Protein AF-0000000069424483 (afdb_homodimer)

pLDDT: mean 85.85, std 19.82, range [22.88, 98.88]

Foldseek 3Di:
DPPPPPPPLPFPPVLCLLVCLLCLLLVLLVVLLVVCVVVVVDDPQQAASLSSQPDPDSLVSLLVSLLVSLVSQLVLLVLVLVLLCVVCVDDDPVLNVLSVLLSVLSNQLSVLSNQCSPQGCVHHPVSNVVSVCSNQVSLLVSLVSVLVSPDPPDDPVLSVLSVVLSVLLVVLVVLLVVLVVVCVVPVDVDDCVPPPVVSRSSNSVSNSVNSSSSSVSSSSCSVSCRPDDDPDDDDDPDPPPPVVVVVVVVD/DPPPPPPPLPFPPVLCLLVCLLCLLLVLLVVLLVVCVVVVVDDPQQAASLSSQPDPDSLVSSLVSLLVSLVSQLVLLVLVLVLLCVVCVDDDPVLNVLSVLLSVLSNQLSVLSNQCSPQGCVHHPVSNVVSVCSNQVSLLVSLVSVLVSPDPPDDPVLSVLSVVLSVLLVVLVVLLVVLVVVCVVPVPVDDCVPPPVVSRSSNSVSNSVNSSSSSVSSSSCSVSCRPDDDPDDDDDDDPPPPVVVVVVVVD

InterPro domains:
  IPR019402 CWH43-like, N-terminal domain [PF10277] (15-227)
  IPR050911 DRAM/TMEM150 Autophagy Modulator [PTHR21324] (16-246)

Radius of gyration: 26.3 Å; Cα contacts (8 Å, |Δi|>4): 676; chains: 2; bounding box: 69×83×64 Å

Solvent-accessible surface area (backbone atoms only — not comparable to full-atom values): 25326 Å² total; per-residue (Å²): 132,77,76,74,74,69,68,75,78,72,72,35,80,58,20,50,48,28,44,49,30,31,49,48,40,52,45,34,55,50,52,16,36,51,49,18,37,75,71,65,76,28,68,87,63,74,57,49,77,64,60,30,32,65,51,86,6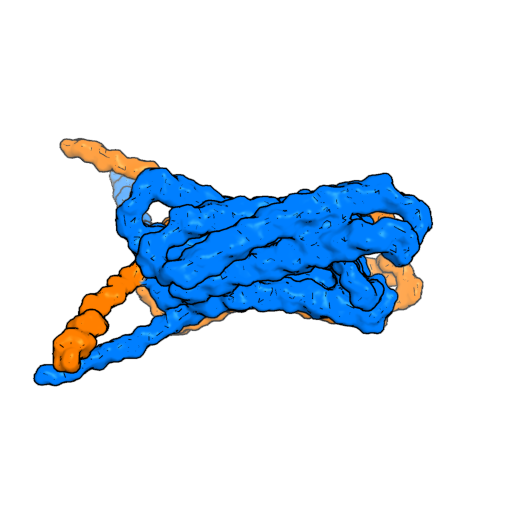2,25,24,33,52,32,20,45,40,27,40,54,24,16,50,40,40,29,49,47,26,47,50,50,40,38,44,53,56,32,68,35,82,74,60,49,71,66,52,46,52,48,42,53,50,31,31,52,30,27,40,46,13,18,50,11,37,29,32,39,29,30,25,38,51,87,77,29,46,66,61,12,53,51,12,45,42,29,30,51,56,36,34,48,51,25,47,51,48,46,59,72,64,53,55,85,83,51,56,68,65,59,53,49,50,50,51,52,40,43,52,50,34,51,53,26,47,54,52,20,55,54,28,45,53,50,42,68,72,61,59,54,102,58,54,74,81,71,47,63,36,67,46,49,47,51,18,22,50,24,45,55,49,29,55,50,38,53,31,50,52,48,29,57,45,29,69,65,28,51,56,38,44,78,39,67,57,52,40,53,54,66,75,76,71,71,63,69,64,56,60,62,66,72,103,133,77,76,74,74,71,69,74,79,72,72,35,80,59,20,51,47,29,46,50,30,31,49,48,40,52,44,35,56,50,55,16,36,50,49,19,36,75,70,65,75,27,67,85,63,75,56,49,76,64,60,30,31,67,49,86,59,25,23,32,51,31,20,45,42,27,39,54,24,17,51,41,39,28,49,48,27,48,52,49,40,37,45,53,55,33,68,36,82,74,60,48,72,66,52,46,52,48,42,52,49,33,30,53,29,28,40,46,13,18,49,10,36,31,33,40,30,30,24,38,52,89,78,30,45,68,61,12,53,51,11,44,44,28,29,50,56,36,33,49,50,25,48,51,48,47,58,72,64,53,55,85,84,52,57,67,66,58,53,49,51,50,48,52,42,41,51,50,33,52,53,25,46,53,51,20,54,55,30,45,55,49,42,68,72,61,61,52,102,58,53,74,81,71,47,63,35,68,46,50,48,50,18,22,52,25,47,54,49,29,55,49,40,54,30,51,52,47,28,56,45,29,70,65,27,51,56,41,42,78,39,67,54,53,39,53,55,68,75,76,70,71,64,68,62,58,61,62,67,74,103

Secondary structure (DSSP, 8-state):
------------GGGGHHHHHHHHHHHHHHHHHHHHHHTTSS-SS---GGGTTSSTTHHHHHHHHHHHHHHHHHHHHHHHHHHHHHH-TT--HHHHHHHHHHHHHHHHHHHHHHHHHHS-TTT-HHHHHHHHHIIIIIHHHHHHHHHHHS-TTS-HHHHHHHHHHHHHHHHHHHHHHHHHHHHHHH--SS-TTTSSHHHHHHHHHHHHHHHHHHHHHHHTHHHHGGGEEEE--EEEE----THHHHHHH--/------------GGGGHHHHHHHHHHHHHHHHHHHHHHTTSS-SS---GGGTTSSTTHHHHHHHHHHHHHHHHHHHHHHHHHHHHHH-TT--HHHHHHHHHHHHHHHHHHHHHHHHHHS-TTT-HHHHHHHHHIIIIIHHHHHHHHHHHS-TTS-HHHHHHHHHHHHHHHHHHHHHHHHHHHHHHH--SS-TTTSSHHHHHHHHHHHHHHHHHHHHHHHTHHHHGGGEEEE--EEEE----THHHHHHH--

Structure (mmCIF, N/CA/C/O backbone):
data_AF-0000000069424483-model_v1
#
loop_
_entity.id
_entity.type
_entity.pdbx_description
1 polymer 'DNA damage-regulated autophagy modulator protein 2-like isoform X2'
#
loop_
_atom_site.group_PDB
_atom_site.id
_atom_site.type_symbol
_atom_site.label_atom_id
_atom_site.label_alt_id
_atom_site.label_comp_id
_atom_site.label_asym_id
_atom_site.label_entity_id
_atom_site.label_seq_id
_atom_site.pdbx_PDB_ins_code
_atom_site.Cartn_x
_atom_site.Cartn_y
_atom_site.Cartn_z
_atom_site.occupancy
_atom_site.B_iso_or_equiv
_atom_site.auth_seq_id
_atom_site.auth_comp_id
_atom_site.auth_asym_id
_atom_site.auth_atom_id
_atom_site.pdbx_PDB_model_num
ATOM 1 N N . MET A 1 1 ? 10.281 31.891 42.688 1 23.72 1 MET A N 1
ATOM 2 C CA . MET A 1 1 ? 10.781 31.625 41.344 1 23.72 1 MET A CA 1
ATOM 3 C C . MET A 1 1 ? 10.461 30.188 40.938 1 23.72 1 MET A C 1
ATOM 5 O O . MET A 1 1 ? 10.992 29.234 41.5 1 23.72 1 MET A O 1
ATOM 9 N N . LEU A 1 2 ? 9.25 29.844 40.719 1 27.61 2 LEU A N 1
ATOM 10 C CA . LEU A 1 2 ? 8.719 28.5 40.531 1 27.61 2 LEU A CA 1
ATOM 11 C C . LEU A 1 2 ? 9.352 27.844 39.312 1 27.61 2 LEU A C 1
ATOM 13 O O . LEU A 1 2 ? 9.531 28.5 38.281 1 27.61 2 LEU A O 1
ATOM 17 N N . PRO A 1 3 ? 10.172 26.797 39.531 1 30.58 3 PRO A N 1
ATOM 18 C CA . PRO A 1 3 ? 10.883 26.141 38.438 1 30.58 3 PRO A CA 1
ATOM 19 C C . PRO A 1 3 ? 9.984 25.844 37.25 1 30.58 3 PRO A C 1
ATOM 21 O O . PRO A 1 3 ? 8.797 25.562 37.406 1 30.58 3 PRO A O 1
ATOM 24 N N . CYS A 1 4 ? 10.008 26.609 36.219 1 30.33 4 CYS A N 1
ATOM 25 C CA . CYS A 1 4 ? 9.352 26.281 34.938 1 30.33 4 CYS A CA 1
ATOM 26 C C . CYS A 1 4 ? 9.453 24.797 34.656 1 30.33 4 CYS A C 1
ATOM 28 O O . CYS A 1 4 ? 10.562 24.25 34.562 1 30.33 4 CYS A O 1
ATOM 30 N N . ARG A 1 5 ? 8.617 24.031 35.25 1 32.81 5 ARG A N 1
ATOM 31 C CA . ARG A 1 5 ? 8.578 22.625 34.906 1 32.81 5 ARG A CA 1
ATOM 32 C C . ARG A 1 5 ? 8.758 22.438 33.406 1 32.81 5 ARG A C 1
ATOM 34 O O . ARG A 1 5 ? 7.992 23 32.594 1 32.81 5 ARG A O 1
ATOM 41 N N . LYS A 1 6 ? 10 22.406 32.969 1 38.09 6 LYS A N 1
ATOM 42 C CA . LYS A 1 6 ? 10.336 21.984 31.594 1 38.09 6 LYS A CA 1
ATOM 43 C C . LYS A 1 6 ? 9.406 20.875 31.125 1 38.09 6 LYS A C 1
ATOM 45 O O . LYS A 1 6 ? 9.242 19.859 31.797 1 38.09 6 LYS A O 1
ATOM 50 N N . ALA A 1 7 ? 8.375 21.125 30.656 1 38.59 7 ALA A N 1
ATOM 51 C CA . ALA A 1 7 ? 7.527 20.094 30.062 1 38.59 7 ALA A CA 1
ATOM 52 C C . ALA A 1 7 ? 8.367 19.062 29.328 1 38.59 7 ALA A C 1
ATOM 54 O O . ALA A 1 7 ? 9.289 19.406 28.594 1 38.59 7 ALA A O 1
ATOM 55 N N . PRO A 1 8 ? 8.531 17.859 29.891 1 40.75 8 PRO A N 1
ATOM 56 C CA . PRO A 1 8 ? 9.352 16.812 29.281 1 40.75 8 PRO A CA 1
ATOM 57 C C . PRO A 1 8 ? 9.281 16.828 27.75 1 40.75 8 PRO A C 1
ATOM 59 O O . PRO A 1 8 ? 8.219 17.062 27.188 1 40.75 8 PRO A O 1
ATOM 62 N N . ARG A 1 9 ? 10.328 17.297 27.062 1 45.19 9 ARG A N 1
ATOM 63 C CA . ARG A 1 9 ? 10.516 17.203 25.625 1 45.19 9 ARG A CA 1
ATOM 64 C C . ARG A 1 9 ? 9.883 15.93 25.062 1 45.19 9 ARG A C 1
ATOM 66 O O . ARG A 1 9 ? 10.352 14.828 25.344 1 45.19 9 ARG A O 1
ATOM 73 N N . LYS A 1 10 ? 8.703 15.836 25.078 1 51.5 10 LYS A N 1
ATOM 74 C CA . LYS A 1 10 ? 8.047 14.656 24.516 1 51.5 10 LYS A CA 1
ATOM 75 C C . LYS A 1 10 ? 8.625 14.289 23.156 1 51.5 10 LYS A C 1
ATOM 77 O O . LYS A 1 10 ? 8.531 15.062 22.203 1 51.5 10 LYS A O 1
ATOM 82 N N . LYS A 1 11 ? 9.805 13.555 23.172 1 55.69 11 LYS A N 1
ATOM 83 C CA . LYS A 1 11 ? 10.391 12.922 21.984 1 55.69 11 LYS A CA 1
ATOM 84 C C . LYS A 1 11 ? 9.312 12.383 21.047 1 55.69 11 LYS A C 1
ATOM 86 O O . LYS A 1 11 ? 8.406 11.664 21.484 1 55.69 11 LYS A O 1
ATOM 91 N N . SER A 1 12 ? 9.219 13.031 19.906 1 66.06 12 SER A N 1
ATOM 92 C CA . SER A 1 12 ? 8.164 12.719 18.938 1 66.06 12 SER A CA 1
ATOM 93 C C . SER A 1 12 ? 8.273 11.281 18.453 1 66.06 12 SER A C 1
ATOM 95 O O . SER A 1 12 ? 9.375 10.789 18.188 1 66.06 12 SER A O 1
ATOM 97 N N . MET A 1 13 ? 7.375 10.344 18.719 1 78.06 13 MET A N 1
ATOM 98 C CA . MET A 1 13 ? 7.277 8.992 18.188 1 78.06 13 MET A CA 1
ATOM 99 C C . MET A 1 13 ? 7.59 8.969 16.688 1 78.06 13 MET A C 1
ATOM 101 O O . MET A 1 13 ? 7.918 7.922 16.141 1 78.06 13 MET A O 1
ATOM 105 N N . LEU A 1 14 ? 7.691 10.094 16.094 1 85.56 14 LEU A N 1
ATOM 106 C CA . LEU A 1 14 ? 7.926 10.188 14.648 1 85.56 14 LEU A CA 1
ATOM 107 C C . LEU A 1 14 ? 9.398 9.969 14.328 1 85.56 14 LEU A C 1
ATOM 109 O O . LEU A 1 14 ? 9.75 9.633 13.188 1 85.56 14 LEU A O 1
ATOM 113 N N . ARG A 1 15 ? 10.227 10.117 15.305 1 89.25 15 ARG A N 1
ATOM 114 C CA . ARG A 1 15 ? 11.672 10.016 15.078 1 89.25 15 ARG A CA 1
ATOM 115 C C . ARG A 1 15 ? 12.07 8.586 14.719 1 89.25 15 ARG A C 1
ATOM 117 O O . ARG A 1 15 ? 13.078 8.375 14.055 1 89.25 15 ARG A O 1
ATOM 124 N N . ILE A 1 16 ? 11.258 7.637 15.062 1 94.62 16 ILE A N 1
ATOM 125 C CA . ILE A 1 16 ? 11.617 6.238 14.852 1 94.62 16 ILE A CA 1
ATOM 126 C C . ILE A 1 16 ? 11.188 5.797 13.453 1 94.62 16 ILE A C 1
ATOM 128 O O . ILE A 1 16 ? 11.609 4.746 12.969 1 94.62 16 ILE A O 1
ATOM 132 N N . LEU A 1 17 ? 10.406 6.594 12.75 1 95.38 17 LEU A N 1
ATOM 133 C CA . LEU A 1 17 ? 9.812 6.227 11.469 1 95.38 17 LEU A CA 1
ATOM 134 C C . LEU A 1 17 ? 10.891 5.848 10.461 1 95.38 17 LEU A C 1
ATOM 136 O O . LEU A 1 17 ? 10.789 4.809 9.805 1 95.38 17 LEU A O 1
ATOM 140 N N . PRO A 1 18 ? 11.977 6.598 10.352 1 97.31 18 PRO A N 1
ATOM 141 C CA . PRO A 1 18 ? 13 6.238 9.367 1 97.31 18 PRO A CA 1
ATOM 142 C C . PRO A 1 18 ? 13.656 4.895 9.664 1 97.31 18 PRO A C 1
ATOM 144 O O . PRO A 1 18 ? 13.891 4.098 8.75 1 97.31 18 PRO A O 1
ATOM 147 N N . ILE A 1 19 ? 13.906 4.648 10.922 1 97.81 19 ILE A N 1
ATOM 148 C CA . ILE A 1 19 ? 14.539 3.396 11.32 1 97.81 19 ILE A CA 1
ATOM 149 C C . ILE A 1 19 ? 13.57 2.236 11.102 1 97.81 19 ILE A C 1
ATOM 151 O O . ILE A 1 19 ? 13.961 1.174 10.617 1 97.81 19 ILE A O 1
ATOM 155 N N . LEU A 1 20 ? 12.352 2.473 11.453 1 97.94 20 LEU A N 1
ATOM 156 C CA . LEU A 1 20 ? 11.328 1.457 11.234 1 97.94 20 LEU A CA 1
ATOM 157 C C . LEU A 1 20 ? 11.18 1.149 9.75 1 97.94 20 LEU A C 1
ATOM 159 O O . LEU A 1 20 ? 11.031 -0.013 9.367 1 97.94 20 LEU A O 1
ATOM 163 N N . THR A 1 21 ? 11.172 2.18 8.961 1 98.44 21 THR A N 1
ATOM 164 C CA . THR A 1 21 ? 11.055 2.025 7.516 1 98.44 21 THR A CA 1
ATOM 165 C C . THR A 1 21 ? 12.195 1.174 6.965 1 98.44 21 THR A C 1
ATOM 167 O O . THR A 1 21 ? 11.961 0.192 6.258 1 98.44 21 THR A O 1
ATOM 170 N N . ALA A 1 22 ? 13.422 1.524 7.344 1 98.62 22 ALA A N 1
ATOM 171 C CA . ALA A 1 22 ? 14.594 0.803 6.859 1 98.62 22 ALA A CA 1
ATOM 172 C C . ALA A 1 22 ? 14.586 -0.644 7.344 1 98.62 22 ALA A C 1
ATOM 174 O O . ALA A 1 22 ? 14.836 -1.567 6.566 1 98.62 22 ALA A O 1
ATOM 175 N N . ALA A 1 23 ? 14.258 -0.835 8.578 1 98.44 23 ALA A N 1
ATOM 176 C CA . ALA A 1 23 ? 14.25 -2.172 9.172 1 98.44 23 ALA A CA 1
ATOM 177 C C . ALA A 1 23 ? 13.164 -3.043 8.539 1 98.44 23 ALA A C 1
ATOM 179 O O . ALA A 1 23 ? 13.398 -4.219 8.25 1 98.44 23 ALA A O 1
ATOM 180 N N . GLU A 1 24 ? 12.023 -2.473 8.367 1 98.62 24 GLU A N 1
ATOM 181 C CA . GLU A 1 24 ? 10.906 -3.227 7.801 1 98.62 24 GLU A CA 1
ATOM 182 C C . GLU A 1 24 ? 11.219 -3.693 6.383 1 98.62 24 GLU A C 1
ATOM 184 O O . GLU A 1 24 ? 11.016 -4.859 6.047 1 98.62 24 GLU A O 1
ATOM 189 N N . ILE A 1 25 ? 11.742 -2.855 5.566 1 98.62 25 ILE A N 1
ATOM 190 C CA . ILE A 1 25 ? 12.023 -3.197 4.176 1 98.62 25 ILE A CA 1
ATOM 191 C C . ILE A 1 25 ? 13.156 -4.215 4.117 1 98.62 25 ILE A C 1
ATOM 193 O O . ILE A 1 25 ? 13.062 -5.223 3.408 1 98.62 25 ILE A O 1
ATOM 197 N N . PHE A 1 26 ? 14.156 -4.008 4.867 1 98.38 26 PHE A N 1
ATOM 198 C CA . PHE A 1 26 ? 15.273 -4.941 4.844 1 98.38 26 PHE A CA 1
ATOM 199 C C . PHE A 1 26 ? 14.867 -6.293 5.414 1 98.38 26 PHE A C 1
ATOM 201 O O . PHE A 1 26 ? 15.266 -7.34 4.902 1 98.38 26 PHE A O 1
ATOM 208 N N . ALA A 1 27 ? 14.109 -6.234 6.461 1 98.12 27 ALA A N 1
ATOM 209 C CA . ALA A 1 27 ? 13.586 -7.477 7.027 1 98.12 27 ALA A CA 1
ATOM 210 C C . ALA A 1 27 ? 12.742 -8.234 6.004 1 98.12 27 ALA A C 1
ATOM 212 O O . ALA A 1 27 ? 12.766 -9.469 5.965 1 98.12 27 ALA A O 1
ATOM 213 N N . SER A 1 28 ? 11.992 -7.52 5.234 1 97.81 28 SER A N 1
ATOM 214 C CA . SER A 1 28 ? 11.195 -8.156 4.191 1 97.81 28 SER A CA 1
ATOM 215 C C . SER A 1 28 ? 12.062 -8.984 3.252 1 97.81 28 SER A C 1
ATOM 217 O O . SER A 1 28 ? 11.727 -10.117 2.924 1 97.81 28 SER A O 1
ATOM 219 N N . PHE A 1 29 ? 13.227 -8.461 2.842 1 97.81 29 PHE A N 1
ATOM 220 C CA . PHE A 1 29 ? 14.148 -9.18 1.971 1 97.81 29 PHE A CA 1
ATOM 221 C C . PHE A 1 29 ? 14.703 -10.414 2.67 1 97.81 29 PHE A C 1
ATOM 223 O O . PHE A 1 29 ? 14.719 -11.5 2.098 1 97.81 29 PHE A O 1
ATOM 230 N N . LEU A 1 30 ? 15.031 -10.234 3.879 1 97.25 30 LEU A N 1
ATOM 231 C CA . LEU A 1 30 ? 15.695 -11.305 4.613 1 97.25 30 LEU A CA 1
ATOM 232 C C . LEU A 1 30 ? 14.711 -12.43 4.941 1 97.25 30 LEU A C 1
ATOM 234 O O . LEU A 1 30 ? 15.023 -13.609 4.762 1 97.25 30 LEU A O 1
ATOM 238 N N . ILE A 1 31 ? 13.547 -12.07 5.398 1 97.5 31 ILE A N 1
ATOM 239 C CA . ILE A 1 31 ? 12.555 -13.062 5.809 1 97.5 31 ILE A CA 1
ATOM 240 C C . ILE A 1 31 ? 12.125 -13.898 4.602 1 97.5 31 ILE A C 1
ATOM 242 O O . ILE A 1 31 ? 12.055 -15.125 4.684 1 97.5 31 ILE A O 1
ATOM 246 N N . THR A 1 32 ? 11.883 -13.266 3.5 1 97 32 THR A N 1
ATOM 247 C CA . THR A 1 32 ? 11.445 -14.008 2.322 1 97 32 THR A CA 1
ATOM 248 C C . THR A 1 32 ? 12.578 -14.859 1.76 1 97 32 THR A C 1
ATOM 250 O O . THR A 1 32 ? 12.344 -15.969 1.271 1 97 32 THR A O 1
ATOM 253 N N . TYR A 1 33 ? 13.828 -14.391 1.848 1 97 33 TYR A N 1
ATOM 254 C CA . TYR A 1 33 ? 14.992 -15.188 1.475 1 97 33 TYR A CA 1
ATOM 255 C C . TYR A 1 33 ? 15.102 -16.438 2.338 1 97 33 TYR A C 1
ATOM 257 O O . TYR A 1 33 ? 15.266 -17.547 1.822 1 97 33 TYR A O 1
ATOM 265 N N . ILE A 1 34 ? 14.914 -16.234 3.633 1 97.5 34 ILE A N 1
ATOM 266 C CA . ILE A 1 34 ? 15.039 -17.328 4.586 1 97.5 34 ILE A CA 1
ATOM 267 C C . ILE A 1 34 ? 13.93 -18.359 4.336 1 97.5 34 ILE A C 1
ATOM 269 O O . ILE A 1 34 ? 14.195 -19.562 4.289 1 97.5 34 ILE A O 1
ATOM 273 N N . ILE A 1 35 ? 12.727 -17.938 4.117 1 96.81 35 ILE A N 1
ATOM 274 C CA . ILE A 1 35 ? 11.625 -18.844 3.816 1 96.81 35 ILE A CA 1
ATOM 275 C C . ILE A 1 35 ? 11.93 -19.609 2.531 1 96.81 35 ILE A C 1
ATOM 277 O O . ILE A 1 35 ? 11.75 -20.828 2.475 1 96.81 35 ILE A O 1
ATOM 281 N N . GLY A 1 36 ? 12.406 -18.906 1.499 1 96.38 36 GLY A N 1
ATOM 282 C CA . GLY A 1 36 ? 12.727 -19.547 0.229 1 96.38 36 GLY A CA 1
ATOM 283 C C . GLY A 1 36 ? 13.812 -20.594 0.346 1 96.38 36 GLY A C 1
ATOM 284 O O . GLY A 1 36 ? 13.727 -21.656 -0.288 1 96.38 36 GLY A O 1
ATOM 285 N N . VAL A 1 37 ? 14.797 -20.344 1.151 1 96.5 37 VAL A N 1
ATOM 286 C CA . VAL A 1 37 ? 15.898 -21.281 1.342 1 96.5 37 VAL A CA 1
ATOM 287 C C . VAL A 1 37 ? 15.406 -22.516 2.105 1 96.5 37 VAL A C 1
ATOM 289 O O . VAL A 1 37 ? 15.719 -23.641 1.737 1 96.5 37 VAL A O 1
ATOM 292 N N . ILE A 1 38 ? 14.586 -22.266 3.17 1 96.94 38 ILE A N 1
ATOM 293 C CA . ILE A 1 38 ? 14.055 -23.359 3.977 1 96.94 38 ILE A CA 1
ATOM 294 C C . ILE A 1 38 ? 13.172 -24.266 3.111 1 96.94 38 ILE A C 1
ATOM 296 O O . ILE A 1 38 ? 13.227 -25.484 3.234 1 96.94 38 ILE A O 1
ATOM 300 N N . LYS A 1 39 ? 12.484 -23.75 2.137 1 96.44 39 LYS A N 1
ATOM 301 C CA . LYS A 1 39 ? 11.586 -24.5 1.265 1 96.44 39 LYS A CA 1
ATOM 302 C C . LYS A 1 39 ? 12.336 -25.078 0.063 1 96.44 39 LYS A C 1
ATOM 304 O O . LYS A 1 39 ? 11.742 -25.766 -0.771 1 96.44 39 LYS A O 1
ATOM 309 N N . LYS A 1 40 ? 13.641 -24.672 -0.077 1 95.81 40 LYS A N 1
ATOM 310 C CA . LYS A 1 40 ? 14.523 -25.125 -1.147 1 95.81 40 LYS A CA 1
ATOM 311 C C . LYS A 1 40 ? 14.078 -24.578 -2.5 1 95.81 40 LYS A C 1
ATOM 313 O O . LYS A 1 40 ? 14.266 -25.219 -3.531 1 95.81 40 LYS A O 1
ATOM 318 N N . ASP A 1 41 ? 13.312 -23.484 -2.418 1 94.44 41 ASP A N 1
ATOM 319 C CA . ASP A 1 41 ? 12.922 -22.781 -3.635 1 94.44 41 ASP A CA 1
ATOM 320 C C . ASP A 1 41 ? 14.055 -21.906 -4.152 1 94.44 41 ASP A C 1
ATOM 322 O O . ASP A 1 41 ? 14.102 -21.578 -5.34 1 94.44 41 ASP A O 1
ATOM 326 N N . VAL A 1 42 ? 14.906 -21.453 -3.244 1 92.75 42 VAL A N 1
ATOM 327 C CA . VAL A 1 42 ? 15.945 -20.469 -3.523 1 92.75 42 VAL A CA 1
ATOM 328 C C . VAL A 1 42 ? 17.297 -21 -3.047 1 92.75 42 VAL A C 1
ATOM 330 O O . VAL A 1 42 ? 17.391 -21.609 -1.976 1 92.75 42 VAL A O 1
ATOM 333 N N . ASP A 1 43 ? 18.281 -20.75 -3.811 1 88.75 43 ASP A N 1
ATOM 334 C CA . ASP A 1 43 ? 19.625 -21.172 -3.445 1 88.75 43 ASP A CA 1
ATOM 335 C C . ASP A 1 43 ? 20.156 -20.375 -2.252 1 88.75 43 ASP A C 1
ATOM 337 O O . ASP A 1 43 ? 19.844 -19.203 -2.105 1 88.75 43 ASP A O 1
ATOM 341 N N . VAL A 1 44 ? 20.953 -21.109 -1.492 1 90.38 44 VAL A N 1
ATOM 342 C CA . VAL A 1 44 ? 21.531 -20.469 -0.317 1 90.38 44 VAL A CA 1
ATOM 343 C C . VAL A 1 44 ? 22.562 -19.422 -0.75 1 90.38 44 VAL A C 1
ATOM 345 O O . VAL A 1 44 ? 22.797 -18.438 -0.047 1 90.38 44 VAL A O 1
ATOM 348 N N . PHE A 1 45 ? 23.047 -19.734 -1.993 1 86 45 PHE A N 1
ATOM 349 C CA . PHE A 1 45 ? 24.016 -18.781 -2.52 1 86 45 PHE A CA 1
ATOM 350 C C . PHE A 1 45 ? 23.312 -17.484 -2.939 1 86 45 PHE A C 1
ATOM 352 O O . PHE A 1 45 ? 22.203 -17.516 -3.461 1 86 45 PHE A O 1
ATOM 359 N N . LEU A 1 46 ? 23.672 -16.359 -2.586 1 88.06 46 LEU A N 1
ATOM 360 C CA . LEU A 1 46 ? 23.094 -15.023 -2.664 1 88.06 46 LEU A CA 1
ATOM 361 C C . LEU A 1 46 ? 22.406 -14.812 -4.008 1 88.06 46 LEU A C 1
ATOM 363 O O . LEU A 1 46 ? 23.047 -14.398 -4.977 1 88.06 46 LEU A O 1
ATOM 367 N N . PRO A 1 47 ? 21.156 -15.039 -4.039 1 92.81 47 PRO A N 1
ATOM 368 C CA . PRO A 1 47 ? 20.375 -14.766 -5.25 1 92.81 47 PRO A CA 1
ATOM 369 C C . PRO A 1 47 ? 20.031 -13.281 -5.402 1 92.81 47 PRO A C 1
ATOM 371 O O . PRO A 1 47 ? 20.297 -12.484 -4.5 1 92.81 47 PRO A O 1
ATOM 374 N N . TYR A 1 48 ? 19.562 -12.969 -6.645 1 94.12 48 TYR A N 1
ATOM 375 C CA . TYR A 1 48 ? 18.938 -11.656 -6.77 1 94.12 48 TYR A CA 1
ATOM 376 C C . TYR A 1 48 ? 17.781 -11.508 -5.777 1 94.12 48 TYR A C 1
ATOM 378 O O . TYR A 1 48 ? 17.047 -12.461 -5.527 1 94.12 48 TYR A O 1
ATOM 386 N N . ILE A 1 49 ? 17.578 -10.32 -5.25 1 94.94 49 ILE A N 1
ATOM 387 C CA . ILE A 1 49 ? 16.484 -10.031 -4.332 1 94.94 49 ILE A CA 1
ATOM 388 C C . ILE A 1 49 ? 15.156 -10.422 -4.98 1 94.94 49 ILE A C 1
ATOM 390 O O . ILE A 1 49 ? 14.297 -11.016 -4.332 1 94.94 49 ILE A O 1
ATOM 394 N N . SER A 1 50 ? 14.992 -10.156 -6.266 1 90.94 50 SER A N 1
ATOM 395 C CA . SER A 1 50 ? 13.758 -10.383 -7.004 1 90.94 50 SER A CA 1
ATOM 396 C C . SER A 1 50 ? 13.422 -11.867 -7.074 1 90.94 50 SER A C 1
ATOM 398 O O . SER A 1 50 ? 12.273 -12.242 -7.309 1 90.94 50 SER A O 1
ATOM 400 N N . TYR A 1 51 ? 14.391 -12.766 -6.91 1 92.44 51 TYR A N 1
ATOM 401 C CA . TYR A 1 51 ? 14.148 -14.195 -7.082 1 92.44 51 TYR A CA 1
ATOM 402 C C . TYR A 1 51 ? 14.047 -14.891 -5.73 1 92.44 51 TYR A C 1
ATOM 404 O O . TYR A 1 51 ? 13.82 -16.109 -5.668 1 92.44 51 TYR A O 1
ATOM 412 N N . THR A 1 52 ? 14.18 -14.102 -4.668 1 93.81 52 THR A N 1
ATOM 413 C CA . THR A 1 52 ? 14.008 -14.688 -3.346 1 93.81 52 THR A CA 1
ATOM 414 C C . THR A 1 52 ? 12.531 -14.938 -3.051 1 93.81 52 THR A C 1
ATOM 416 O O . THR A 1 52 ? 12.195 -15.695 -2.145 1 93.81 52 THR A O 1
ATOM 419 N N . SER A 1 53 ? 11.656 -14.305 -3.893 1 91.94 53 SER A N 1
ATOM 420 C CA . SER A 1 53 ? 10.25 -14.289 -3.516 1 91.94 53 SER A CA 1
ATOM 421 C C . SER A 1 53 ? 9.352 -14.625 -4.703 1 91.94 53 SER A C 1
ATOM 423 O O . SER A 1 53 ? 8.25 -14.086 -4.828 1 91.94 53 SER A O 1
ATOM 425 N N . VAL A 1 54 ? 9.75 -15.469 -5.555 1 92.06 54 VAL A N 1
ATOM 426 C CA . VAL A 1 54 ? 8.969 -15.719 -6.758 1 92.06 54 VAL A CA 1
ATOM 427 C C . VAL A 1 54 ? 8.023 -16.906 -6.523 1 92.06 54 VAL A C 1
ATOM 429 O O . VAL A 1 54 ? 7.082 -17.109 -7.293 1 92.06 54 VAL A O 1
ATOM 432 N N . ASP A 1 55 ? 8.258 -17.688 -5.504 1 93.69 55 ASP A N 1
ATOM 433 C CA . ASP A 1 55 ? 7.414 -18.844 -5.184 1 93.69 55 ASP A CA 1
ATOM 434 C C . ASP A 1 55 ? 6.609 -18.594 -3.91 1 93.69 55 ASP A C 1
ATOM 436 O O . ASP A 1 55 ? 6.969 -17.75 -3.096 1 93.69 55 ASP A O 1
ATOM 440 N N . GLU A 1 56 ? 5.508 -19.375 -3.818 1 93.25 56 GLU A N 1
ATOM 441 C CA . GLU A 1 56 ? 4.703 -19.312 -2.604 1 93.25 56 GLU A CA 1
ATOM 442 C C . GLU A 1 56 ? 5.281 -20.203 -1.506 1 93.25 56 GLU A C 1
ATOM 444 O O . GLU A 1 56 ? 5.859 -21.25 -1.791 1 93.25 56 GLU A O 1
ATOM 449 N N . PRO A 1 57 ? 5.184 -19.719 -0.208 1 94.19 57 PRO A N 1
ATOM 450 C CA . PRO A 1 57 ? 4.402 -18.609 0.344 1 94.19 57 PRO A CA 1
ATOM 451 C C . PRO A 1 57 ? 5.207 -17.312 0.448 1 94.19 57 PRO A C 1
ATOM 453 O O . PRO A 1 57 ? 4.641 -16.25 0.74 1 94.19 57 PRO A O 1
ATOM 456 N N . GLN A 1 58 ? 6.531 -17.359 0.279 1 95.69 58 GLN A N 1
ATOM 457 C CA . GLN A 1 58 ? 7.363 -16.172 0.45 1 95.69 58 GLN A CA 1
ATOM 458 C C . GLN A 1 58 ? 6.98 -15.078 -0.546 1 95.69 58 GLN A C 1
ATOM 460 O O . GLN A 1 58 ? 7.164 -13.891 -0.274 1 95.69 58 GLN A O 1
ATOM 465 N N . LYS A 1 59 ? 6.383 -15.477 -1.605 1 96 59 LYS A N 1
ATOM 466 C CA . LYS A 1 59 ? 5.91 -14.508 -2.588 1 96 59 LYS A CA 1
ATOM 467 C C . LYS A 1 59 ? 4.852 -13.586 -1.984 1 96 59 LYS A C 1
ATOM 469 O O . LYS A 1 59 ? 4.965 -12.359 -2.076 1 96 59 LYS A O 1
ATOM 474 N N . SER A 1 60 ? 3.842 -14.141 -1.383 1 96.5 60 SER A N 1
ATOM 475 C CA . SER A 1 60 ? 2.77 -13.383 -0.755 1 96.5 60 SER A CA 1
ATOM 476 C C . SER A 1 60 ? 3.295 -12.539 0.403 1 96.5 60 SER A C 1
ATOM 478 O O . SER A 1 60 ? 2.885 -11.391 0.58 1 96.5 60 SER A O 1
ATOM 480 N N . VAL A 1 61 ? 4.152 -13.117 1.141 1 96.94 61 VAL A N 1
ATOM 481 C CA . VAL A 1 61 ? 4.746 -12.414 2.275 1 96.94 61 VAL A CA 1
ATOM 482 C C . VAL A 1 61 ? 5.547 -11.211 1.78 1 96.94 61 VAL A C 1
ATOM 484 O O . VAL A 1 61 ? 5.441 -10.117 2.34 1 96.94 61 VAL A O 1
ATOM 487 N N . PHE A 1 62 ? 6.328 -11.453 0.777 1 97.81 62 PHE A N 1
ATOM 488 C CA . PHE A 1 62 ? 7.109 -10.391 0.161 1 97.81 62 PHE A CA 1
ATOM 489 C C . PHE A 1 62 ? 6.207 -9.258 -0.312 1 97.81 62 PHE A C 1
ATOM 491 O O . PHE A 1 62 ? 6.469 -8.086 -0.027 1 97.81 62 PHE A O 1
ATOM 498 N N . SER A 1 63 ? 5.137 -9.594 -0.997 1 98.06 63 SER A N 1
ATOM 499 C CA . SER A 1 63 ? 4.207 -8.609 -1.532 1 98.06 63 SER A CA 1
ATOM 500 C C . SER A 1 63 ? 3.59 -7.77 -0.418 1 98.06 63 SER A C 1
ATOM 502 O O . SER A 1 63 ? 3.639 -6.539 -0.461 1 98.06 63 SER A O 1
ATOM 504 N N . GLN A 1 64 ? 3.082 -8.406 0.576 1 98.38 64 GLN A N 1
ATOM 505 C CA . GLN A 1 64 ? 2.449 -7.703 1.685 1 98.38 64 GLN A CA 1
ATOM 506 C C . GLN A 1 64 ? 3.449 -6.797 2.4 1 98.38 64 GLN A C 1
ATOM 508 O O . GLN A 1 64 ? 3.164 -5.625 2.652 1 98.38 64 GLN A O 1
ATOM 513 N N . SER A 1 65 ? 4.57 -7.363 2.693 1 98.25 65 SER A N 1
ATOM 514 C CA . SER A 1 65 ? 5.566 -6.641 3.48 1 98.25 65 SER A CA 1
ATOM 515 C C . SER A 1 65 ? 6.137 -5.461 2.701 1 98.25 65 SER A C 1
ATOM 517 O O . SER A 1 65 ? 6.324 -4.379 3.258 1 98.25 65 SER A O 1
ATOM 519 N N . LEU A 1 66 ? 6.426 -5.621 1.456 1 98.5 66 LEU A N 1
ATOM 520 C CA . LEU A 1 66 ? 7.02 -4.539 0.676 1 98.5 66 LEU A CA 1
ATOM 521 C C . LEU A 1 66 ? 6.016 -3.412 0.461 1 98.5 66 LEU A C 1
ATOM 523 O O . LEU A 1 66 ? 6.398 -2.24 0.395 1 98.5 66 LEU A O 1
ATOM 527 N N . ASN A 1 67 ? 4.727 -3.783 0.353 1 98.75 67 ASN A N 1
ATOM 528 C CA . ASN A 1 67 ? 3.736 -2.717 0.246 1 98.75 67 ASN A CA 1
ATOM 529 C C . ASN A 1 67 ? 3.645 -1.906 1.535 1 98.75 67 ASN A C 1
ATOM 531 O O . ASN A 1 67 ? 3.461 -0.688 1.497 1 98.75 67 ASN A O 1
ATOM 535 N N . ILE A 1 68 ? 3.77 -2.539 2.66 1 98.5 68 ILE A N 1
ATOM 536 C CA . ILE A 1 68 ? 3.871 -1.813 3.922 1 98.5 68 ILE A CA 1
ATOM 537 C C . ILE A 1 68 ? 5.121 -0.933 3.912 1 98.5 68 ILE A C 1
ATOM 539 O O . ILE A 1 68 ? 5.062 0.236 4.301 1 98.5 68 ILE A O 1
ATOM 543 N N . GLY A 1 69 ? 6.207 -1.513 3.465 1 98.69 69 GLY A N 1
ATOM 544 C CA . GLY A 1 69 ? 7.441 -0.752 3.35 1 98.69 69 GLY A CA 1
ATOM 545 C C . GLY A 1 69 ? 7.32 0.445 2.426 1 98.69 69 GLY A C 1
ATOM 546 O O . GLY A 1 69 ? 7.84 1.521 2.725 1 98.69 69 GLY A O 1
ATOM 547 N N . ALA A 1 70 ? 6.688 0.229 1.284 1 98.81 70 ALA A N 1
ATOM 548 C CA . ALA A 1 70 ? 6.484 1.314 0.327 1 98.81 70 ALA A CA 1
ATOM 549 C C . ALA A 1 70 ? 5.68 2.451 0.95 1 98.81 70 ALA A C 1
ATOM 551 O O . ALA A 1 70 ? 5.988 3.627 0.74 1 98.81 70 ALA A O 1
ATOM 552 N N . LEU A 1 71 ? 4.68 2.102 1.695 1 98.31 71 LEU A N 1
ATOM 553 C CA . LEU A 1 71 ? 3.885 3.105 2.395 1 98.31 71 LEU A CA 1
ATOM 554 C C . LEU A 1 71 ? 4.746 3.891 3.377 1 98.31 71 LEU A C 1
ATOM 556 O O . LEU A 1 71 ? 4.691 5.125 3.408 1 98.31 71 LEU A O 1
ATOM 560 N N . LEU A 1 72 ? 5.504 3.186 4.137 1 98.19 72 LEU A N 1
ATOM 561 C CA . LEU A 1 72 ? 6.375 3.824 5.121 1 98.19 72 LEU A CA 1
ATOM 562 C C . LEU A 1 72 ? 7.398 4.723 4.438 1 98.19 72 LEU A C 1
ATOM 564 O O . LEU A 1 72 ? 7.695 5.816 4.93 1 98.19 72 LEU A O 1
ATOM 568 N N . LEU A 1 73 ? 7.906 4.215 3.379 1 98.56 73 LEU A N 1
ATOM 569 C CA . LEU A 1 73 ? 8.891 4.984 2.625 1 98.56 73 LEU A CA 1
ATOM 570 C C . LEU A 1 73 ? 8.281 6.285 2.109 1 98.56 73 LEU A C 1
ATOM 572 O O . LEU A 1 73 ? 8.898 7.348 2.207 1 98.56 73 LEU A O 1
ATOM 576 N N . GLY A 1 74 ? 7.121 6.195 1.577 1 97.94 74 GLY A N 1
ATOM 577 C CA . GLY A 1 74 ? 6.426 7.395 1.141 1 97.94 74 GLY A CA 1
ATOM 578 C C . GLY A 1 74 ? 6.156 8.375 2.27 1 97.94 74 GLY A C 1
ATOM 579 O O . GLY A 1 74 ? 6.324 9.586 2.104 1 97.94 74 GLY A O 1
ATOM 580 N N . PHE A 1 75 ? 5.766 7.82 3.371 1 95.5 75 PHE A N 1
ATOM 581 C CA . PHE A 1 75 ? 5.527 8.656 4.543 1 95.5 75 PHE A CA 1
ATOM 582 C C . PHE A 1 75 ? 6.809 9.352 4.984 1 95.5 75 PHE A C 1
ATOM 584 O O . PHE A 1 75 ? 6.781 10.516 5.375 1 95.5 75 PHE A O 1
ATOM 591 N N . ASN A 1 76 ? 7.863 8.633 4.957 1 96.56 76 ASN A N 1
ATOM 592 C CA . ASN A 1 76 ? 9.156 9.227 5.281 1 96.56 76 ASN A CA 1
ATOM 593 C C . ASN A 1 76 ? 9.461 10.422 4.379 1 96.56 76 ASN A C 1
ATOM 595 O O . ASN A 1 76 ? 9.875 11.477 4.855 1 96.56 76 ASN A O 1
ATOM 599 N N . ALA A 1 77 ? 9.258 10.211 3.109 1 97.12 77 ALA A N 1
ATOM 600 C CA . ALA A 1 77 ? 9.516 11.281 2.152 1 97.12 77 ALA A CA 1
ATOM 601 C C . ALA A 1 77 ? 8.641 12.5 2.434 1 97.12 77 ALA A C 1
ATOM 603 O O . ALA A 1 77 ? 9.102 13.641 2.342 1 97.12 77 ALA A O 1
ATOM 604 N N . TYR A 1 78 ? 7.492 12.281 2.803 1 94.81 78 TYR A N 1
ATOM 605 C CA . TYR A 1 78 ? 6.555 13.359 3.066 1 94.81 78 TYR A CA 1
ATOM 606 C C . TYR A 1 78 ? 6.945 14.133 4.324 1 94.81 78 TYR A C 1
ATOM 608 O O . TYR A 1 78 ? 6.945 15.367 4.328 1 94.81 78 TYR A O 1
ATOM 616 N N . ILE A 1 79 ? 7.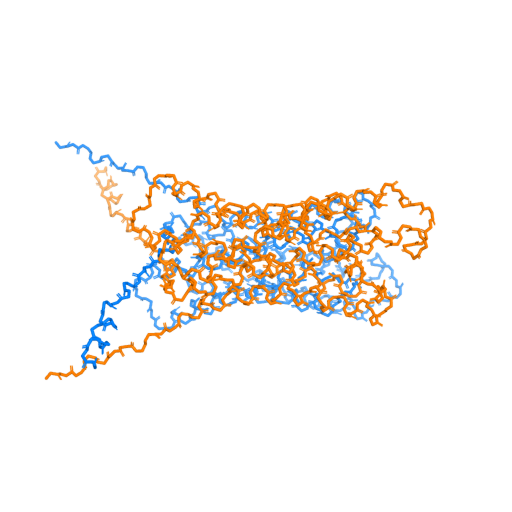207 13.383 5.324 1 92.75 79 ILE A N 1
ATOM 617 C CA . ILE A 1 79 ? 7.594 14.023 6.578 1 92.75 79 ILE A CA 1
ATOM 618 C C . ILE A 1 79 ? 8.883 14.812 6.379 1 92.75 79 ILE A C 1
ATOM 620 O O . ILE A 1 79 ? 9.031 15.914 6.91 1 92.75 79 ILE A O 1
ATOM 624 N N . ARG A 1 80 ? 9.797 14.227 5.664 1 93.44 80 ARG A N 1
ATOM 625 C CA . ARG A 1 80 ? 11.031 14.938 5.367 1 93.44 80 ARG A CA 1
ATOM 626 C C . ARG A 1 80 ? 10.75 16.25 4.633 1 93.44 80 ARG A C 1
ATOM 628 O O . ARG A 1 80 ? 11.359 17.266 4.934 1 93.44 80 ARG A O 1
ATOM 635 N N . PHE A 1 81 ? 9.891 16.219 3.717 1 93.44 81 PHE A N 1
ATOM 636 C CA . PHE A 1 81 ? 9.477 17.406 2.98 1 93.44 81 PHE A CA 1
ATOM 637 C C . PHE A 1 81 ? 8.961 18.484 3.932 1 93.44 81 PHE A C 1
ATOM 639 O O . PHE A 1 81 ? 9.359 19.641 3.836 1 93.44 81 PHE A O 1
ATOM 646 N N . LEU A 1 82 ? 8.109 18.078 4.84 1 88.81 82 LEU A N 1
ATOM 647 C CA . LEU A 1 82 ? 7.551 19.016 5.812 1 88.81 82 LEU A CA 1
ATOM 648 C C . LEU A 1 82 ? 8.633 19.531 6.75 1 88.81 82 LEU A C 1
ATOM 650 O O . LEU A 1 82 ? 8.617 20.703 7.137 1 88.81 82 LEU A O 1
ATOM 654 N N . GLN A 1 83 ? 9.469 18.641 7.133 1 87.44 83 GLN A N 1
ATOM 655 C CA . GLN A 1 83 ? 10.547 19.016 8.047 1 87.44 83 GLN A CA 1
ATOM 656 C C . GLN A 1 83 ? 11.445 20.078 7.434 1 87.44 83 GLN A C 1
ATOM 658 O O . GLN A 1 83 ? 11.836 21.031 8.109 1 87.44 83 GLN A O 1
ATOM 663 N N . VAL A 1 84 ? 11.781 19.938 6.238 1 88.94 84 VAL A N 1
ATOM 664 C CA . VAL A 1 84 ? 12.625 20.906 5.543 1 88.94 84 VAL A CA 1
ATOM 665 C C . VAL A 1 84 ? 11.898 22.234 5.426 1 88.94 84 VAL A C 1
ATOM 667 O O . VAL A 1 84 ? 12.484 23.297 5.629 1 88.94 84 VAL A O 1
ATOM 670 N N . LYS A 1 85 ? 10.648 22.219 5.148 1 84.88 85 LYS A N 1
ATOM 671 C CA . LYS A 1 85 ? 9.844 23.422 5.039 1 84.88 85 LYS A CA 1
ATOM 672 C C . LYS A 1 85 ? 9.758 24.156 6.379 1 84.88 85 LYS A C 1
ATOM 674 O O . LYS A 1 85 ? 9.781 25.391 6.426 1 84.88 85 LYS A O 1
ATOM 679 N N . ALA A 1 86 ? 9.672 23.422 7.375 1 77.5 86 ALA A N 1
ATOM 680 C CA . ALA A 1 86 ? 9.531 23.984 8.711 1 77.5 86 ALA A CA 1
ATOM 681 C C . ALA A 1 86 ? 10.859 24.547 9.219 1 77.5 86 ALA A C 1
ATOM 683 O O . ALA A 1 86 ? 10.891 25.547 9.93 1 77.5 86 ALA A O 1
ATOM 684 N N . CYS A 1 87 ? 11.836 23.812 9.039 1 73.19 87 CYS A N 1
ATOM 685 C CA . CYS A 1 87 ? 13.148 24.172 9.578 1 73.19 87 CYS A CA 1
ATOM 686 C C . CYS A 1 87 ? 13.727 25.375 8.836 1 73.19 87 CYS A C 1
ATOM 688 O O . CYS A 1 87 ? 14.453 26.188 9.422 1 73.19 87 CYS A O 1
ATOM 690 N N . TYR A 1 88 ? 13.352 25.438 7.598 1 66.56 88 TYR A N 1
ATOM 691 C CA . TYR A 1 88 ? 13.953 26.516 6.832 1 66.56 88 TYR A CA 1
ATOM 692 C C . TYR A 1 88 ? 13 27.703 6.691 1 66.56 88 TYR A C 1
ATOM 694 O O . TYR A 1 88 ? 12.008 27.609 5.961 1 66.56 88 TYR A O 1
ATOM 702 N N . GLU A 1 89 ? 12.727 28.344 7.707 1 63.19 89 GLU A N 1
ATOM 703 C CA . GLU A 1 89 ? 11.852 29.5 7.715 1 63.19 89 GLU A CA 1
ATOM 704 C C . GLU A 1 89 ? 11.953 30.281 6.406 1 63.19 89 GLU A C 1
ATOM 706 O O . GLU A 1 89 ? 10.961 30.828 5.922 1 63.19 89 GLU A O 1
ATOM 711 N N . ASN A 1 90 ? 13.102 30.281 5.77 1 73.62 90 ASN A N 1
ATOM 712 C CA . ASN A 1 90 ? 13.312 31.078 4.574 1 73.62 90 ASN A CA 1
ATOM 713 C C 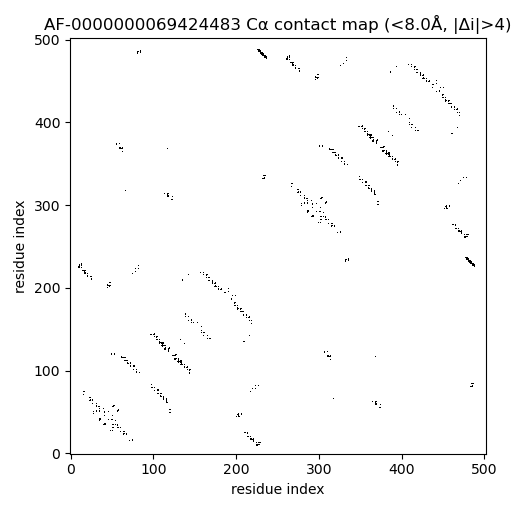. ASN A 1 90 ? 13.984 30.281 3.467 1 73.62 90 ASN A C 1
ATOM 715 O O . ASN A 1 90 ? 15.109 30.594 3.062 1 73.62 90 ASN A O 1
ATOM 719 N N . LEU A 1 91 ? 13.133 29.359 3.014 1 81.69 91 LEU A N 1
ATOM 720 C CA . LEU A 1 91 ? 13.68 28.625 1.879 1 81.69 91 LEU A CA 1
ATOM 721 C C . LEU A 1 91 ? 13.758 29.516 0.642 1 81.69 91 LEU A C 1
ATOM 723 O O . LEU A 1 91 ? 12.805 30.234 0.334 1 81.69 91 LEU A O 1
ATOM 727 N N . SER A 1 92 ? 14.945 29.578 0.074 1 87.06 92 SER A N 1
ATOM 728 C CA . SER A 1 92 ? 15.016 30.234 -1.232 1 87.06 92 SER A CA 1
ATOM 729 C C . SER A 1 92 ? 14.094 29.547 -2.238 1 87.06 92 SER A C 1
ATOM 731 O O . SER A 1 92 ? 13.609 28.438 -1.994 1 87.06 92 SER A O 1
ATOM 733 N N . ALA A 1 93 ? 13.797 30.188 -3.252 1 90.88 93 ALA A N 1
ATOM 734 C CA . ALA A 1 93 ? 12.961 29.625 -4.301 1 90.88 93 ALA A CA 1
ATOM 735 C C . ALA A 1 93 ? 13.539 28.312 -4.82 1 90.88 93 ALA A C 1
ATOM 737 O O . ALA A 1 93 ? 12.805 27.344 -5.051 1 90.88 93 ALA A O 1
ATOM 738 N N . ASN A 1 94 ? 14.836 28.328 -4.957 1 91.94 94 ASN A N 1
ATOM 739 C CA . ASN A 1 94 ? 15.516 27.141 -5.453 1 91.94 94 ASN A CA 1
ATOM 740 C C . ASN A 1 94 ? 15.438 25.984 -4.445 1 91.94 94 ASN A C 1
ATOM 742 O O . ASN A 1 94 ? 15.227 24.844 -4.828 1 91.94 94 ASN A O 1
ATOM 746 N N . GLU A 1 95 ? 15.57 26.281 -3.273 1 91.81 95 GLU A N 1
ATOM 747 C CA . GLU A 1 95 ? 15.484 25.25 -2.238 1 91.81 95 GLU A CA 1
ATOM 748 C C . GLU A 1 95 ? 14.07 24.672 -2.148 1 91.81 95 GLU A C 1
ATOM 750 O O . GLU A 1 95 ? 13.898 23.469 -1.92 1 91.81 95 GLU A O 1
ATOM 755 N N . ASN A 1 96 ? 13.18 25.531 -2.271 1 93.25 96 ASN A N 1
ATOM 756 C CA . ASN A 1 96 ? 11.789 25.094 -2.268 1 93.25 96 ASN A CA 1
ATOM 757 C C . ASN A 1 96 ? 11.5 24.156 -3.436 1 93.25 96 ASN A C 1
ATOM 759 O O . ASN A 1 96 ? 10.828 23.125 -3.264 1 93.25 96 ASN A O 1
ATOM 763 N N . ARG A 1 97 ? 12 24.516 -4.594 1 95.5 97 ARG A N 1
ATOM 764 C CA . ARG A 1 97 ? 11.844 23.656 -5.762 1 95.5 97 ARG A CA 1
ATOM 765 C C . ARG A 1 97 ? 12.523 22.312 -5.551 1 95.5 97 ARG A C 1
ATOM 767 O O . ARG A 1 97 ? 11.977 21.266 -5.914 1 95.5 97 ARG A O 1
ATOM 774 N N . LEU A 1 98 ? 13.656 22.359 -4.977 1 95.75 98 LEU A N 1
ATOM 775 C CA . LEU A 1 98 ? 14.398 21.141 -4.703 1 95.75 98 LEU A CA 1
ATOM 776 C C . LEU A 1 98 ? 13.672 20.266 -3.678 1 95.75 98 LEU A C 1
ATOM 778 O O . LEU A 1 98 ? 13.656 19.047 -3.791 1 95.75 98 LEU A O 1
ATOM 782 N N . ASN A 1 99 ? 13.141 20.953 -2.732 1 95.94 99 ASN A N 1
ATOM 783 C CA . ASN A 1 99 ? 12.383 20.234 -1.714 1 95.94 99 ASN A CA 1
ATOM 784 C C . ASN A 1 99 ? 11.164 19.531 -2.311 1 95.94 99 ASN A C 1
ATOM 786 O O . ASN A 1 99 ? 10.883 18.375 -1.99 1 95.94 99 ASN A O 1
ATOM 790 N N . LYS A 1 100 ? 10.461 20.203 -3.174 1 96.94 100 LYS A N 1
ATOM 791 C CA . LYS A 1 100 ? 9.336 19.594 -3.879 1 96.94 100 LYS A CA 1
ATOM 792 C C . LYS A 1 100 ? 9.797 18.438 -4.758 1 96.94 100 LYS A C 1
ATOM 794 O O . LYS A 1 100 ? 9.141 17.391 -4.809 1 96.94 100 LYS A O 1
ATOM 799 N N . ALA A 1 101 ? 10.875 18.672 -5.438 1 97.94 101 ALA A N 1
ATOM 800 C CA . ALA A 1 101 ? 11.445 17.609 -6.25 1 97.94 101 ALA A CA 1
ATOM 801 C C . ALA A 1 101 ? 11.797 16.391 -5.391 1 97.94 101 ALA A C 1
ATOM 803 O O . ALA A 1 101 ? 11.57 15.25 -5.797 1 97.94 101 ALA A O 1
ATOM 804 N N . GLY A 1 102 ? 12.359 16.656 -4.227 1 98.19 102 GLY A N 1
ATOM 805 C CA . GLY A 1 102 ? 12.656 15.57 -3.299 1 98.19 102 GLY A CA 1
ATOM 806 C C . GLY A 1 102 ? 11.438 14.758 -2.912 1 98.19 102 GLY A C 1
ATOM 807 O O . GLY A 1 102 ? 11.484 13.531 -2.887 1 98.19 102 GLY A O 1
ATOM 808 N N . LEU A 1 103 ? 10.398 15.438 -2.639 1 97.88 103 LEU A N 1
ATOM 809 C CA . LEU A 1 103 ? 9.164 14.75 -2.299 1 97.88 103 LEU A CA 1
ATOM 810 C C . LEU A 1 103 ? 8.703 13.859 -3.447 1 97.88 103 LEU A C 1
ATOM 812 O O . LEU A 1 103 ? 8.375 12.688 -3.24 1 97.88 103 LEU A O 1
ATOM 816 N N . VAL A 1 104 ? 8.711 14.383 -4.633 1 98.56 104 VAL A N 1
ATOM 817 C CA . VAL A 1 104 ? 8.242 13.656 -5.812 1 98.56 104 VAL A CA 1
ATOM 818 C C . VAL A 1 104 ? 9.125 12.438 -6.055 1 98.56 104 VAL A C 1
ATOM 820 O O . VAL A 1 104 ? 8.625 11.336 -6.277 1 98.56 104 VAL A O 1
ATOM 823 N N . LEU A 1 105 ? 10.391 12.602 -5.973 1 98.81 105 LEU A N 1
ATOM 824 C CA . LEU A 1 105 ? 11.32 11.492 -6.172 1 98.81 105 LEU A CA 1
ATOM 825 C C . LEU A 1 105 ? 11.117 10.414 -5.113 1 98.81 105 LEU A C 1
ATOM 827 O O . LEU A 1 105 ? 11.125 9.227 -5.426 1 98.81 105 LEU A O 1
ATOM 831 N N . GLY A 1 106 ? 10.938 10.875 -3.871 1 98.75 106 GLY A N 1
ATOM 832 C CA . GLY A 1 106 ? 10.695 9.93 -2.797 1 98.75 106 GLY A CA 1
ATOM 833 C C . GLY A 1 106 ? 9.43 9.117 -2.99 1 98.75 106 GLY A C 1
ATOM 834 O O . GLY A 1 106 ? 9.422 7.902 -2.791 1 98.75 106 GLY A O 1
ATOM 835 N N . LEU A 1 107 ? 8.391 9.766 -3.426 1 98.69 107 LEU A N 1
ATOM 836 C CA . LEU A 1 107 ? 7.121 9.086 -3.648 1 98.69 107 LEU A CA 1
ATOM 837 C C . LEU A 1 107 ? 7.207 8.141 -4.84 1 98.69 107 LEU A C 1
ATOM 839 O O . LEU A 1 107 ? 6.637 7.051 -4.816 1 98.69 107 LEU A O 1
ATOM 843 N N . ILE A 1 108 ? 7.895 8.547 -5.871 1 98.81 108 ILE A N 1
ATOM 844 C CA . ILE A 1 108 ? 8.078 7.695 -7.047 1 98.81 108 ILE A CA 1
ATOM 845 C C . ILE A 1 108 ? 8.891 6.461 -6.668 1 98.81 108 ILE A C 1
ATOM 847 O O . ILE A 1 108 ? 8.586 5.352 -7.109 1 98.81 108 ILE A O 1
ATOM 851 N N . SER A 1 109 ? 9.906 6.676 -5.895 1 98.88 109 SER A N 1
ATOM 852 C CA . SER A 1 109 ? 10.703 5.547 -5.43 1 98.88 109 SER A CA 1
ATOM 853 C C . SER A 1 109 ? 9.867 4.59 -4.586 1 98.88 109 SER A C 1
ATOM 855 O O . SER A 1 109 ? 9.977 3.369 -4.738 1 98.88 109 SER A O 1
ATOM 857 N N . ALA A 1 110 ? 9.039 5.129 -3.723 1 98.88 110 ALA A N 1
ATOM 858 C CA . ALA A 1 110 ? 8.141 4.301 -2.916 1 98.88 110 ALA A CA 1
ATOM 859 C C . ALA A 1 110 ? 7.168 3.527 -3.799 1 98.88 110 ALA A C 1
ATOM 861 O O . ALA A 1 110 ? 6.902 2.348 -3.555 1 98.88 110 ALA A O 1
ATOM 862 N N . PHE A 1 111 ? 6.691 4.172 -4.809 1 98.81 111 PHE A N 1
ATOM 863 C CA . PHE A 1 111 ? 5.816 3.51 -5.766 1 98.81 111 PHE A CA 1
ATOM 864 C C . PHE A 1 111 ? 6.547 2.381 -6.48 1 98.81 111 PHE A C 1
ATOM 866 O O . PHE A 1 111 ? 5.98 1.313 -6.711 1 98.81 111 PHE A O 1
ATOM 873 N N . GLY A 1 112 ? 7.73 2.637 -6.871 1 98.88 112 GLY A N 1
ATOM 874 C CA . GLY A 1 112 ? 8.555 1.593 -7.461 1 98.88 112 GLY A CA 1
ATOM 875 C C . GLY A 1 112 ? 8.703 0.376 -6.566 1 98.88 112 GLY A C 1
ATOM 876 O O . GLY A 1 112 ? 8.656 -0.76 -7.043 1 98.88 112 GLY A O 1
ATOM 877 N N . LEU A 1 113 ? 8.906 0.617 -5.289 1 98.81 113 LEU A N 1
ATOM 878 C CA . LEU A 1 113 ? 9.023 -0.475 -4.332 1 98.81 113 LEU A CA 1
ATOM 879 C C . LEU A 1 113 ? 7.742 -1.301 -4.289 1 98.81 113 LEU A C 1
ATOM 881 O O . LEU A 1 113 ? 7.793 -2.531 -4.215 1 98.81 113 LEU A O 1
ATOM 885 N N . SER A 1 114 ? 6.582 -0.651 -4.355 1 98.81 114 SER A N 1
ATOM 886 C CA . SER A 1 114 ? 5.301 -1.342 -4.426 1 98.81 114 SER A CA 1
ATOM 887 C C . SER A 1 114 ? 5.207 -2.213 -5.676 1 98.81 114 SER A C 1
ATOM 889 O O . SER A 1 114 ? 4.75 -3.354 -5.613 1 98.81 114 SER A O 1
ATOM 891 N N . MET A 1 115 ? 5.672 -1.691 -6.781 1 98.62 115 MET A N 1
ATOM 892 C CA . MET A 1 115 ? 5.648 -2.447 -8.031 1 98.62 115 MET A CA 1
ATOM 893 C C . MET A 1 115 ? 6.531 -3.686 -7.938 1 98.62 115 MET A C 1
ATOM 895 O O . MET A 1 115 ? 6.137 -4.77 -8.367 1 98.62 115 MET A O 1
ATOM 899 N N . VAL A 1 116 ? 7.715 -3.48 -7.352 1 98.12 116 VAL A N 1
ATOM 900 C CA . VAL A 1 116 ? 8.625 -4.609 -7.188 1 98.12 116 VAL A CA 1
ATOM 901 C C . VAL A 1 116 ? 7.973 -5.676 -6.309 1 98.12 116 VAL A C 1
ATOM 903 O O . VAL A 1 116 ? 8.141 -6.871 -6.547 1 98.12 116 VAL A O 1
ATOM 906 N N . GLY A 1 117 ? 7.191 -5.277 -5.34 1 97.88 117 GLY A N 1
ATOM 907 C CA . GLY A 1 117 ? 6.535 -6.203 -4.43 1 97.88 117 GLY A CA 1
ATOM 908 C C . GLY A 1 117 ? 5.387 -6.957 -5.074 1 97.88 117 GLY A C 1
ATOM 909 O O . GLY A 1 117 ? 5.078 -8.086 -4.68 1 97.88 117 GLY A O 1
ATOM 910 N N . ASN A 1 118 ? 4.809 -6.348 -6.094 1 97.88 118 ASN A N 1
ATOM 911 C CA . ASN A 1 118 ? 3.578 -6.93 -6.617 1 97.88 118 ASN A CA 1
ATOM 912 C C . ASN A 1 118 ? 3.799 -7.57 -7.984 1 97.88 118 ASN A C 1
ATOM 914 O O . ASN A 1 118 ? 3.092 -8.508 -8.352 1 97.88 118 ASN A O 1
ATOM 918 N N . PHE A 1 119 ? 4.68 -7.059 -8.773 1 97.31 119 PHE A N 1
ATOM 919 C CA . PHE A 1 119 ? 5.066 -7.656 -10.047 1 97.31 119 PHE A CA 1
ATOM 920 C C . PHE A 1 119 ? 6.348 -8.461 -9.906 1 97.31 119 PHE A C 1
ATOM 922 O O . PHE A 1 119 ? 7.441 -7.898 -9.828 1 97.31 119 PHE A O 1
ATOM 929 N N . HIS A 1 120 ? 6.219 -9.773 -9.93 1 94.5 120 HIS A N 1
ATOM 930 C CA . HIS A 1 120 ? 7.375 -10.625 -9.688 1 94.5 120 HIS A CA 1
ATOM 931 C C . HIS A 1 120 ? 8.141 -10.906 -10.977 1 94.5 120 HIS A C 1
ATOM 933 O O . HIS A 1 120 ? 7.531 -11.062 -12.039 1 94.5 120 HIS A O 1
ATOM 939 N N . ALA A 1 121 ? 9.414 -11.07 -10.852 1 90.19 121 ALA A N 1
ATOM 940 C CA . ALA A 1 121 ? 10.344 -11.094 -11.977 1 90.19 121 ALA A CA 1
ATOM 941 C C . ALA A 1 121 ? 10.062 -12.273 -12.898 1 90.19 121 ALA A C 1
ATOM 943 O O . ALA A 1 121 ? 10.258 -12.18 -14.117 1 90.19 121 ALA A O 1
ATOM 944 N N . ARG A 1 122 ? 9.547 -13.344 -12.391 1 88.62 122 ARG A N 1
ATOM 945 C CA . ARG A 1 122 ? 9.305 -14.531 -13.203 1 88.62 122 ARG A CA 1
ATOM 946 C C . ARG A 1 122 ? 8.039 -14.367 -14.047 1 88.62 122 ARG A C 1
ATOM 948 O O . ARG A 1 122 ? 7.98 -14.844 -15.18 1 88.62 122 ARG A O 1
ATOM 955 N N . TYR A 1 123 ? 7.105 -13.609 -13.57 1 89.69 123 TYR A N 1
ATOM 956 C CA . TYR A 1 123 ? 5.785 -13.609 -14.188 1 89.69 123 TYR A CA 1
ATOM 957 C C . TYR A 1 123 ? 5.477 -12.266 -14.828 1 89.69 123 TYR A C 1
ATOM 959 O O . TYR A 1 123 ? 4.613 -12.164 -15.703 1 89.69 123 TYR A O 1
ATOM 967 N N . ALA A 1 124 ? 6.113 -11.281 -14.359 1 93.06 124 ALA A N 1
ATOM 968 C CA . ALA A 1 124 ? 5.891 -9.922 -14.844 1 93.06 124 ALA A CA 1
ATOM 969 C C . ALA A 1 124 ? 7.203 -9.148 -14.922 1 93.06 124 ALA A C 1
ATOM 971 O O . ALA A 1 124 ? 7.375 -8.133 -14.25 1 93.06 124 ALA A O 1
ATOM 972 N N . LYS A 1 125 ?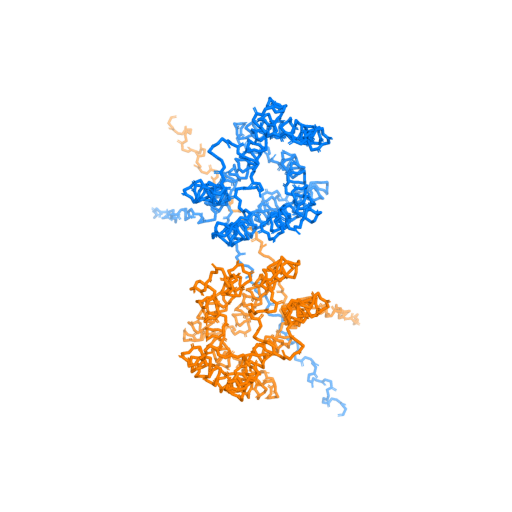 8.016 -9.477 -15.891 1 92.44 125 LYS A N 1
ATOM 973 C CA . LYS A 1 125 ? 9.391 -8.984 -15.984 1 92.44 125 LYS A CA 1
ATOM 974 C C . LYS A 1 125 ? 9.422 -7.48 -16.234 1 92.44 125 LYS A C 1
ATOM 976 O O . LYS A 1 125 ? 10.102 -6.742 -15.523 1 92.44 125 LYS A O 1
ATOM 981 N N . VAL A 1 126 ? 8.672 -7.027 -17.156 1 95 126 VAL A N 1
ATOM 982 C CA . VAL A 1 126 ? 8.773 -5.641 -17.609 1 95 126 VAL A CA 1
ATOM 983 C C . VAL A 1 126 ? 8.352 -4.703 -16.484 1 95 126 VAL A C 1
ATOM 985 O O . VAL A 1 126 ? 9.125 -3.84 -16.062 1 95 126 VAL A O 1
ATOM 988 N N . PRO A 1 127 ? 7.152 -4.906 -15.922 1 97.12 127 PRO A N 1
ATOM 989 C CA . PRO A 1 127 ? 6.809 -3.982 -14.844 1 97.12 127 PRO A CA 1
ATOM 990 C C . PRO A 1 127 ? 7.688 -4.156 -13.609 1 97.12 127 PRO A C 1
ATOM 992 O O . PRO A 1 127 ? 7.941 -3.193 -12.883 1 97.12 127 PRO A O 1
ATOM 995 N N . HIS A 1 128 ? 8.18 -5.348 -13.406 1 96.75 128 HIS A N 1
ATOM 996 C CA . HIS A 1 128 ? 9.07 -5.566 -12.273 1 96.75 128 HIS A CA 1
ATOM 997 C C . HIS A 1 128 ? 10.352 -4.742 -12.414 1 96.75 128 HIS A C 1
ATOM 999 O O . HIS A 1 128 ? 10.727 -4.02 -11.484 1 96.75 128 HIS A O 1
ATOM 1005 N N . TYR A 1 129 ? 10.969 -4.801 -13.578 1 95.62 129 TYR A N 1
ATOM 1006 C CA . TYR A 1 129 ? 12.227 -4.094 -13.789 1 95.62 129 TYR A CA 1
ATOM 1007 C C . TYR A 1 129 ? 12.008 -2.586 -13.82 1 95.62 129 TYR A C 1
ATOM 1009 O O . TYR A 1 129 ? 12.867 -1.815 -13.391 1 95.62 129 TYR A O 1
ATOM 1017 N N . PHE A 1 130 ? 10.867 -2.225 -14.336 1 97.81 130 PHE A N 1
ATOM 1018 C CA . PHE A 1 130 ? 10.531 -0.808 -14.273 1 97.81 130 PHE A CA 1
ATOM 1019 C C . PHE A 1 130 ? 10.398 -0.351 -12.82 1 97.81 130 PHE A C 1
ATOM 1021 O O . PHE A 1 130 ? 10.922 0.701 -12.445 1 97.81 130 PHE A O 1
ATOM 1028 N N . GLY A 1 131 ? 9.711 -1.104 -12.008 1 98.38 131 GLY A N 1
ATOM 1029 C CA . GLY A 1 131 ? 9.625 -0.814 -10.586 1 98.38 131 GLY A CA 1
ATOM 1030 C C . GLY A 1 131 ? 10.977 -0.771 -9.906 1 98.38 131 GLY A C 1
ATOM 1031 O O . GLY A 1 131 ? 11.234 0.109 -9.078 1 98.38 131 GLY A O 1
ATOM 1032 N N . ALA A 1 132 ? 11.812 -1.707 -10.25 1 97.88 132 ALA A N 1
ATOM 1033 C CA . ALA A 1 132 ? 13.164 -1.736 -9.695 1 97.88 132 ALA A CA 1
ATOM 1034 C C . ALA A 1 132 ? 13.938 -0.475 -10.062 1 97.88 132 ALA A C 1
ATOM 1036 O O . ALA A 1 132 ? 14.656 0.085 -9.234 1 97.88 132 ALA A O 1
ATOM 1037 N N . PHE A 1 133 ? 13.789 -0.087 -11.305 1 98 133 PHE A N 1
ATOM 1038 C CA . PHE A 1 133 ? 14.422 1.148 -11.75 1 98 133 PHE A CA 1
ATOM 1039 C C . PHE A 1 133 ? 13.945 2.332 -10.922 1 98 133 PHE A C 1
ATOM 1041 O O . PHE A 1 133 ? 14.758 3.141 -10.461 1 98 133 PHE A O 1
ATOM 1048 N N . LEU A 1 134 ? 12.656 2.457 -10.727 1 98.75 134 LEU A N 1
ATOM 1049 C CA . LEU A 1 134 ? 12.102 3.543 -9.922 1 98.75 134 LEU A CA 1
ATOM 1050 C C . LEU A 1 134 ? 12.609 3.477 -8.492 1 98.75 134 LEU A C 1
ATOM 1052 O O . LEU A 1 134 ? 12.969 4.504 -7.906 1 98.75 134 LEU A O 1
ATOM 1056 N N . ALA A 1 135 ? 12.641 2.328 -7.938 1 98.62 135 ALA A N 1
ATOM 1057 C CA . ALA A 1 135 ? 13.039 2.17 -6.543 1 98.62 135 ALA A CA 1
ATOM 1058 C C . ALA A 1 135 ? 14.516 2.506 -6.355 1 98.62 135 ALA A C 1
ATOM 1060 O O . ALA A 1 135 ? 14.875 3.266 -5.449 1 98.62 135 ALA A O 1
ATOM 1061 N N . PHE A 1 136 ? 15.352 2.023 -7.27 1 98.69 136 PHE A N 1
ATOM 1062 C CA . PHE A 1 136 ? 16.797 2.133 -7.07 1 98.69 136 PHE A CA 1
ATOM 1063 C C . PHE A 1 136 ? 17.328 3.412 -7.699 1 98.69 136 PHE A C 1
ATOM 1065 O O . PHE A 1 136 ? 18.016 4.199 -7.035 1 98.69 136 PHE A O 1
ATOM 1072 N N . ALA A 1 137 ? 17.047 3.602 -8.984 1 98.62 137 ALA A N 1
ATOM 1073 C CA . ALA A 1 137 ? 17.625 4.746 -9.688 1 98.62 137 ALA A CA 1
ATOM 1074 C C . ALA A 1 137 ? 17.016 6.055 -9.195 1 98.62 137 ALA A C 1
ATOM 1076 O O . ALA A 1 137 ? 17.734 7.008 -8.891 1 98.62 137 ALA A O 1
ATOM 1077 N N . ILE A 1 138 ? 15.711 6.102 -9.125 1 98.81 138 ILE A N 1
ATOM 1078 C CA . ILE A 1 138 ? 15.047 7.305 -8.641 1 98.81 138 ILE A CA 1
ATOM 1079 C C . ILE A 1 138 ? 15.32 7.48 -7.148 1 98.81 138 ILE A C 1
ATOM 1081 O O . ILE A 1 138 ? 15.477 8.602 -6.668 1 98.81 138 ILE A O 1
ATOM 1085 N N . GLY A 1 139 ? 15.375 6.363 -6.434 1 98.69 139 GLY A N 1
ATOM 1086 C CA . GLY A 1 139 ? 15.797 6.426 -5.043 1 98.69 139 GLY A CA 1
ATOM 1087 C C . GLY A 1 139 ? 17.188 7.008 -4.863 1 98.69 139 GLY A C 1
ATOM 1088 O O . GLY A 1 139 ? 17.438 7.77 -3.926 1 98.69 139 GLY A O 1
ATOM 1089 N N . SER A 1 140 ? 18.094 6.637 -5.727 1 98.69 140 SER A N 1
ATOM 1090 C CA . SER A 1 140 ? 19.438 7.191 -5.703 1 98.69 140 SER A CA 1
ATOM 1091 C C . SER A 1 140 ? 19.422 8.695 -5.938 1 98.69 140 SER A C 1
ATOM 1093 O O . SER A 1 140 ? 20.094 9.453 -5.238 1 98.69 140 SER A O 1
ATOM 1095 N N . ALA A 1 141 ? 18.656 9.102 -6.902 1 98.69 141 ALA A N 1
ATOM 1096 C CA . ALA A 1 141 ? 18.5 10.531 -7.168 1 98.69 141 ALA A CA 1
ATOM 1097 C C . ALA A 1 141 ? 17.938 11.258 -5.949 1 98.69 141 ALA A C 1
ATOM 1099 O O . ALA A 1 141 ? 18.344 12.375 -5.641 1 98.69 141 ALA A O 1
ATOM 1100 N N . TYR A 1 142 ? 17 10.641 -5.332 1 98.69 142 TYR A N 1
ATOM 1101 C CA . TYR A 1 142 ? 16.438 11.188 -4.102 1 98.69 142 TYR A CA 1
ATOM 1102 C C . TYR A 1 142 ? 17.531 11.445 -3.074 1 98.69 142 TYR A C 1
ATOM 1104 O O . TYR A 1 142 ? 17.562 12.508 -2.443 1 98.69 142 TYR A O 1
ATOM 1112 N N . CYS A 1 143 ? 18.406 10.492 -2.85 1 98.38 143 CYS A N 1
ATOM 1113 C CA . CYS A 1 143 ? 19.484 10.641 -1.882 1 98.38 143 CYS A CA 1
ATOM 1114 C C . CYS A 1 143 ? 20.328 11.859 -2.197 1 98.38 143 CYS A C 1
ATOM 1116 O O . CYS A 1 143 ? 20.672 12.641 -1.301 1 98.38 143 CYS A O 1
ATOM 1118 N N . TRP A 1 144 ? 20.609 12.047 -3.434 1 98.31 144 TRP A N 1
ATOM 1119 C CA . TRP A 1 144 ? 21.438 13.18 -3.828 1 98.31 144 TRP A CA 1
ATOM 1120 C C . TRP A 1 144 ? 20.719 14.5 -3.58 1 98.31 144 TRP A C 1
ATOM 1122 O O . TRP A 1 144 ? 21.312 15.461 -3.094 1 98.31 144 TRP A O 1
ATOM 1132 N N . VAL A 1 145 ? 19.469 14.547 -3.947 1 97.94 145 VAL A N 1
ATOM 1133 C CA . VAL A 1 145 ? 18.672 15.758 -3.717 1 97.94 145 VAL A CA 1
ATOM 1134 C C . VAL A 1 145 ? 18.641 16.078 -2.225 1 97.94 145 VAL A C 1
ATOM 1136 O O . VAL A 1 145 ? 18.812 17.234 -1.828 1 97.94 145 VAL A O 1
ATOM 1139 N N . GLN A 1 146 ? 18.516 15.07 -1.434 1 96.94 146 GLN A N 1
ATOM 1140 C CA . GLN A 1 146 ? 18.453 15.273 0.01 1 96.94 146 GLN A CA 1
ATOM 1141 C C . GLN A 1 146 ? 19.797 15.719 0.571 1 96.94 146 GLN A C 1
ATOM 1143 O O . GLN A 1 146 ? 19.844 16.438 1.576 1 96.94 146 GLN A O 1
ATOM 1148 N N . ASN A 1 147 ? 20.875 15.336 -0.054 1 96 147 ASN A N 1
ATOM 1149 C CA . ASN A 1 147 ? 22.172 15.859 0.339 1 96 147 ASN A CA 1
ATOM 1150 C C . ASN A 1 147 ? 22.234 17.375 0.22 1 96 147 ASN A C 1
ATOM 1152 O O . ASN A 1 147 ? 22.781 18.047 1.092 1 96 147 ASN A O 1
ATOM 1156 N N . PHE A 1 148 ? 21.625 17.844 -0.788 1 93.19 148 PHE A N 1
ATOM 1157 C CA . PHE A 1 148 ? 21.672 19.281 -1.036 1 93.19 148 PHE A CA 1
ATOM 1158 C C . PHE A 1 148 ? 20.719 20.016 -0.09 1 93.19 148 PHE A C 1
ATOM 1160 O O . PHE A 1 148 ? 20.953 21.188 0.231 1 93.19 148 PHE A O 1
ATOM 1167 N N . LEU A 1 149 ? 19.75 19.328 0.343 1 91.88 149 LEU A N 1
ATOM 1168 C CA . LEU A 1 149 ? 18.75 19.953 1.207 1 91.88 149 LEU A CA 1
ATOM 1169 C C . LEU A 1 149 ? 19.156 19.844 2.672 1 91.88 149 LEU A C 1
ATOM 1171 O O . LEU A 1 149 ? 18.516 20.438 3.543 1 91.88 149 LEU A O 1
ATOM 1175 N N . THR A 1 150 ? 20.141 19.047 2.932 1 84.31 150 THR A N 1
ATOM 1176 C CA . THR A 1 150 ? 20.578 18.891 4.316 1 84.31 150 THR A CA 1
ATOM 1177 C C . THR A 1 150 ? 21.125 20.203 4.855 1 84.31 150 THR A C 1
ATOM 1179 O O . THR A 1 150 ? 22.031 20.797 4.258 1 84.31 150 THR A O 1
ATOM 1182 N N . GLY A 1 151 ? 20.484 20.656 5.859 1 77.25 151 GLY A N 1
ATOM 1183 C CA . GLY A 1 151 ? 20.75 21.969 6.434 1 77.25 151 GLY A CA 1
ATOM 1184 C C . GLY A 1 151 ? 22.188 22.125 6.887 1 77.25 151 GLY A C 1
ATOM 1185 O O . GLY A 1 151 ? 22.844 21.141 7.25 1 77.25 151 GLY A O 1
ATOM 1186 N N . LYS A 1 152 ? 22.469 23.328 6.926 1 72.31 152 LYS A N 1
ATOM 1187 C CA . LYS A 1 152 ? 23.812 23.672 7.387 1 72.31 152 LYS A CA 1
ATOM 1188 C C . LYS A 1 152 ? 23.984 23.359 8.867 1 72.31 152 LYS A C 1
ATOM 1190 O O . LYS A 1 152 ? 25.094 23.078 9.32 1 72.31 152 LYS A O 1
ATOM 1195 N N . ASP A 1 153 ? 22.797 23.266 9.57 1 76.25 153 ASP A N 1
ATOM 1196 C CA . ASP A 1 153 ? 22.875 23.062 11.016 1 76.25 153 ASP A CA 1
ATOM 1197 C C . ASP A 1 153 ? 22.938 21.578 11.367 1 76.25 153 ASP A C 1
ATOM 1199 O O . ASP A 1 153 ? 23.125 21.234 12.531 1 76.25 153 ASP A O 1
ATOM 1203 N N . THR A 1 154 ? 22.859 20.797 10.414 1 84.69 154 THR A N 1
ATOM 1204 C CA . THR A 1 154 ? 23.016 19.359 10.641 1 84.69 154 THR A CA 1
ATOM 1205 C C . THR A 1 154 ? 24.469 19.031 10.961 1 84.69 154 THR A C 1
ATOM 1207 O O . THR A 1 154 ? 25.391 19.672 10.445 1 84.69 154 THR A O 1
ATOM 1210 N N . SER A 1 155 ? 24.672 18.094 11.82 1 89.31 155 SER A N 1
ATOM 1211 C CA . SER A 1 155 ? 26.031 17.734 12.234 1 89.31 155 SER A CA 1
ATOM 1212 C C . SER A 1 155 ? 26.875 17.328 11.031 1 89.31 155 SER A C 1
ATOM 1214 O O . SER A 1 155 ? 26.375 16.75 10.07 1 89.31 155 SER A O 1
ATOM 1216 N N . VAL A 1 156 ? 28.125 17.625 11.133 1 92.75 156 VAL A N 1
ATOM 1217 C CA . VAL A 1 156 ? 29.078 17.328 10.07 1 92.75 156 VAL A CA 1
ATOM 1218 C C . VAL A 1 156 ? 29.141 15.812 9.844 1 92.75 156 VAL A C 1
ATOM 1220 O O . VAL A 1 156 ? 29.266 15.352 8.703 1 92.75 156 VAL A O 1
ATOM 1223 N N . CYS A 1 157 ? 29.016 15.07 10.891 1 94.25 157 CYS A N 1
ATOM 1224 C CA . CYS A 1 157 ? 29.062 13.617 10.797 1 94.25 157 CYS A CA 1
ATOM 1225 C C . CYS A 1 157 ? 27.938 13.086 9.93 1 94.25 157 CYS A C 1
ATOM 1227 O O . CYS A 1 157 ? 28.156 12.273 9.031 1 94.25 157 CYS A O 1
ATOM 1229 N N . ILE A 1 158 ? 26.797 13.555 10.188 1 94.94 158 ILE A N 1
ATOM 1230 C CA . ILE A 1 158 ? 25.625 13.102 9.43 1 94.94 158 ILE A CA 1
ATOM 1231 C C . ILE A 1 158 ? 25.766 13.508 7.969 1 94.94 158 ILE A C 1
ATOM 1233 O O . ILE A 1 158 ? 25.484 12.727 7.066 1 94.94 158 ILE A O 1
ATOM 1237 N N . LYS A 1 159 ? 26.203 14.672 7.719 1 95.31 159 LYS A N 1
ATOM 1238 C CA . LYS A 1 159 ? 26.391 15.148 6.355 1 95.31 159 LYS A CA 1
ATOM 1239 C C . LYS A 1 159 ? 27.406 14.281 5.609 1 95.31 159 LYS A C 1
ATOM 1241 O O . LYS A 1 159 ? 27.203 13.938 4.445 1 95.31 159 LYS A O 1
ATOM 1246 N N . ARG A 1 160 ? 28.469 13.977 6.293 1 96.06 160 ARG A N 1
ATOM 1247 C CA . ARG A 1 160 ? 29.5 13.133 5.691 1 96.06 160 ARG A CA 1
ATOM 1248 C C . ARG A 1 160 ? 28.969 11.734 5.391 1 96.06 160 ARG A C 1
ATOM 1250 O O . ARG A 1 160 ? 29.219 11.188 4.316 1 96.06 160 ARG A O 1
ATOM 1257 N N . VAL A 1 161 ? 28.266 11.18 6.352 1 97.06 161 VAL A N 1
ATOM 1258 C CA . VAL A 1 161 ? 27.688 9.852 6.16 1 97.06 161 VAL A CA 1
ATOM 1259 C C . VAL A 1 161 ? 26.75 9.859 4.957 1 97.06 161 VAL A C 1
ATOM 1261 O O . VAL A 1 161 ? 26.828 8.992 4.09 1 97.06 161 VAL A O 1
ATOM 1264 N N . ARG A 1 162 ? 25.891 10.844 4.883 1 97.88 162 ARG A N 1
ATOM 1265 C CA . ARG A 1 162 ? 24.938 10.953 3.777 1 97.88 162 ARG A CA 1
ATOM 1266 C C . ARG A 1 162 ? 25.672 11.07 2.443 1 97.88 162 ARG A C 1
ATOM 1268 O O . ARG A 1 162 ? 25.281 10.438 1.459 1 97.88 162 ARG A O 1
ATOM 1275 N N . PHE A 1 163 ? 26.703 11.867 2.461 1 97.81 163 PHE A N 1
ATOM 1276 C CA . PHE A 1 163 ? 27.469 12.055 1.229 1 97.81 163 PHE A CA 1
ATOM 1277 C C . PHE A 1 163 ? 28.141 10.758 0.812 1 97.81 163 PHE A C 1
ATOM 1279 O O . PHE A 1 163 ? 28.031 10.344 -0.342 1 97.81 163 PHE A O 1
ATOM 1286 N N . VAL A 1 164 ? 28.828 10.133 1.696 1 98.44 164 VAL A N 1
ATOM 1287 C CA . VAL A 1 164 ? 29.562 8.906 1.413 1 98.44 164 VAL A CA 1
ATOM 1288 C C . VAL A 1 164 ? 28.594 7.82 0.954 1 98.44 164 VAL A C 1
ATOM 1290 O O . VAL A 1 164 ? 28.844 7.113 -0.022 1 98.44 164 VAL A O 1
ATOM 1293 N N . VAL A 1 165 ? 27.469 7.707 1.635 1 98.69 165 VAL A N 1
ATOM 1294 C CA . VAL A 1 165 ? 26.469 6.707 1.278 1 98.69 165 VAL A CA 1
ATOM 1295 C C . VAL A 1 165 ? 25.922 6.988 -0.125 1 98.69 165 VAL A C 1
ATOM 1297 O O . VAL A 1 165 ? 25.734 6.066 -0.921 1 98.69 165 VAL A O 1
ATOM 1300 N N . SER A 1 166 ? 25.703 8.25 -0.444 1 98.69 166 SER A N 1
ATOM 1301 C CA . SER A 1 166 ? 25.203 8.594 -1.771 1 98.69 166 SER A CA 1
ATOM 1302 C C . SER A 1 166 ? 26.203 8.219 -2.855 1 98.69 166 SER A C 1
ATOM 1304 O O . SER A 1 166 ? 25.828 7.742 -3.928 1 98.69 166 SER A O 1
ATOM 1306 N N . VAL A 1 167 ? 27.422 8.422 -2.607 1 98.69 167 VAL A N 1
ATOM 1307 C CA . VAL A 1 167 ? 28.469 8.039 -3.551 1 98.69 167 VAL A CA 1
ATOM 1308 C C . VAL A 1 167 ? 28.484 6.523 -3.723 1 98.69 167 VAL A C 1
ATOM 1310 O O . VAL A 1 167 ? 28.531 6.023 -4.848 1 98.69 167 VAL A O 1
ATOM 1313 N N . LEU A 1 168 ? 28.453 5.824 -2.623 1 98.81 168 LEU A N 1
ATOM 1314 C CA . LEU A 1 168 ? 28.438 4.363 -2.668 1 98.81 168 LEU A CA 1
ATOM 1315 C C . LEU A 1 168 ? 27.203 3.857 -3.412 1 98.81 168 LEU A C 1
ATOM 1317 O O . LEU A 1 168 ? 27.297 2.922 -4.211 1 98.81 168 LEU A O 1
ATOM 1321 N N . VAL A 1 169 ? 26.062 4.465 -3.15 1 98.88 169 VAL A N 1
ATOM 1322 C CA . VAL A 1 169 ? 24.828 4.105 -3.848 1 98.88 169 VAL A CA 1
ATOM 1323 C C . VAL A 1 169 ? 25.016 4.277 -5.352 1 98.88 169 VAL A C 1
ATOM 1325 O O . VAL A 1 169 ? 24.625 3.412 -6.137 1 98.88 169 VAL A O 1
ATOM 1328 N N . SER A 1 170 ? 25.641 5.332 -5.75 1 98.81 170 SER A N 1
ATOM 1329 C CA . SER A 1 170 ? 25.875 5.594 -7.168 1 98.81 170 SER A CA 1
ATOM 1330 C C . SER A 1 170 ? 26.781 4.539 -7.789 1 98.81 170 SER A C 1
ATOM 1332 O O . SER A 1 170 ? 26.5 4.012 -8.859 1 98.81 170 SER A O 1
ATOM 1334 N N . ILE A 1 171 ? 27.812 4.211 -7.125 1 98.81 171 ILE A N 1
ATOM 1335 C CA . ILE A 1 171 ? 28.766 3.221 -7.621 1 98.81 171 ILE A CA 1
ATOM 1336 C C . ILE A 1 171 ? 28.078 1.855 -7.707 1 98.81 171 ILE A C 1
ATOM 1338 O O . ILE A 1 171 ? 28.203 1.157 -8.719 1 98.81 171 ILE A O 1
ATOM 1342 N N . LEU A 1 172 ? 27.406 1.503 -6.691 1 98.88 172 LEU A N 1
ATOM 1343 C CA . LEU A 1 172 ? 26.734 0.211 -6.637 1 98.88 172 LEU A CA 1
ATOM 1344 C C . LEU A 1 172 ? 25.625 0.128 -7.695 1 98.88 172 LEU A C 1
ATOM 1346 O O . LEU A 1 172 ? 25.422 -0.928 -8.297 1 98.88 172 LEU A O 1
ATOM 1350 N N . LEU A 1 173 ? 24.922 1.239 -7.902 1 98.81 173 LEU A N 1
ATOM 1351 C CA . LEU A 1 173 ? 23.875 1.264 -8.914 1 98.81 173 LEU A CA 1
ATOM 1352 C C . LEU A 1 173 ? 24.453 1.002 -10.305 1 98.81 173 LEU A C 1
ATOM 1354 O O . LEU A 1 173 ? 23.938 0.166 -11.047 1 98.81 173 LEU A O 1
ATOM 1358 N N . VAL A 1 174 ? 25.484 1.71 -10.648 1 98.69 174 VAL A N 1
ATOM 1359 C CA . VAL A 1 174 ? 26.125 1.556 -11.961 1 98.69 174 VAL A CA 1
ATOM 1360 C C . VAL A 1 174 ? 26.672 0.138 -12.102 1 98.69 174 VAL A C 1
ATOM 1362 O O . VAL A 1 174 ? 26.469 -0.51 -13.133 1 98.69 174 VAL A O 1
ATOM 1365 N N . THR A 1 175 ? 27.344 -0.381 -11.047 1 98.56 175 THR A N 1
ATOM 1366 C CA . THR A 1 175 ? 27.891 -1.738 -11.062 1 98.56 175 THR A CA 1
ATOM 1367 C C . THR A 1 175 ? 26.766 -2.758 -11.266 1 98.56 175 THR A C 1
ATOM 1369 O O . THR A 1 175 ? 26.891 -3.676 -12.078 1 98.56 175 THR A O 1
ATOM 1372 N N . PHE A 1 176 ? 25.688 -2.625 -10.57 1 98.19 176 PHE A N 1
ATOM 1373 C CA . PHE A 1 176 ? 24.562 -3.547 -10.656 1 98.19 176 PHE A CA 1
ATOM 1374 C C . PHE A 1 176 ? 23.969 -3.547 -12.062 1 98.19 176 PHE A C 1
ATOM 1376 O O . PHE A 1 176 ? 23.781 -4.605 -12.664 1 98.19 176 PHE A O 1
ATOM 1383 N N . ILE A 1 177 ? 23.734 -2.285 -12.641 1 97.62 177 ILE A N 1
ATOM 1384 C CA . ILE A 1 177 ? 23.109 -2.162 -13.953 1 97.62 177 ILE A CA 1
ATOM 1385 C C . ILE A 1 177 ? 24 -2.818 -15.008 1 97.62 177 ILE A C 1
ATOM 1387 O O . ILE A 1 177 ? 23.531 -3.625 -15.812 1 97.62 177 ILE A O 1
ATOM 1391 N N . ILE A 1 178 ? 25.25 -2.576 -14.977 1 97.19 178 ILE A N 1
ATOM 1392 C CA . ILE A 1 178 ? 26.188 -3.107 -15.977 1 97.19 178 ILE A CA 1
ATOM 1393 C C . ILE A 1 178 ? 26.234 -4.629 -15.867 1 97.19 178 ILE A C 1
ATOM 1395 O O . ILE A 1 178 ? 26.156 -5.336 -16.875 1 97.19 178 ILE A O 1
ATOM 1399 N N . THR A 1 179 ? 26.344 -5.137 -14.672 1 95.75 179 THR A N 1
ATOM 1400 C CA . THR A 1 179 ? 26.547 -6.57 -14.484 1 95.75 179 THR A CA 1
ATOM 1401 C C . THR A 1 179 ? 25.25 -7.344 -14.734 1 95.75 179 THR A C 1
ATOM 1403 O O . THR A 1 179 ? 25.281 -8.453 -15.266 1 95.75 179 THR A O 1
ATOM 1406 N N . VAL A 1 180 ? 24.141 -6.797 -14.352 1 93.81 180 VAL A N 1
ATOM 1407 C CA . VAL A 1 180 ? 22.891 -7.52 -14.578 1 93.81 180 VAL A CA 1
ATOM 1408 C C . VAL A 1 180 ? 22.609 -7.59 -16.078 1 93.81 180 VAL A C 1
ATOM 1410 O O . VAL A 1 180 ? 22.156 -8.625 -16.578 1 93.81 180 VAL A O 1
ATOM 1413 N N . ILE A 1 181 ? 22.812 -6.504 -16.797 1 92.88 181 ILE A N 1
ATOM 1414 C CA . ILE A 1 181 ? 22.609 -6.492 -18.25 1 92.88 181 ILE A CA 1
ATOM 1415 C C . ILE A 1 181 ? 23.547 -7.496 -18.906 1 92.88 181 ILE A C 1
ATOM 1417 O O . ILE A 1 181 ? 23.125 -8.297 -19.75 1 92.88 181 ILE A O 1
ATOM 1421 N N . TYR A 1 182 ? 24.766 -7.496 -18.516 1 92.31 182 TYR A N 1
ATOM 1422 C CA . TYR A 1 182 ? 25.75 -8.43 -19.062 1 92.31 182 TYR A CA 1
ATOM 1423 C C . TYR A 1 182 ? 25.328 -9.875 -18.781 1 92.31 182 TYR A C 1
ATOM 1425 O O . TYR A 1 182 ? 25.344 -10.711 -19.688 1 92.31 182 TYR A O 1
ATOM 1433 N N . TYR A 1 183 ? 25 -10.109 -17.578 1 89.75 183 TYR A N 1
ATOM 1434 C CA . TYR A 1 183 ? 24.688 -11.484 -17.188 1 89.75 183 TYR A CA 1
ATOM 1435 C C . TYR A 1 183 ? 23.438 -11.977 -17.922 1 89.75 183 TYR A C 1
ATOM 1437 O O . TYR A 1 183 ? 23.422 -13.102 -18.438 1 89.75 183 TYR A O 1
ATOM 1445 N N . LYS A 1 184 ? 22.422 -11.18 -17.984 1 84.56 184 LYS A N 1
ATOM 1446 C CA . LYS A 1 184 ? 21.172 -11.594 -18.625 1 84.56 184 LYS A CA 1
ATOM 1447 C C . LYS A 1 184 ? 21.359 -11.781 -20.125 1 84.56 184 LYS A C 1
ATOM 1449 O O . LYS A 1 184 ? 20.734 -12.648 -20.734 1 84.56 184 LYS A O 1
ATOM 1454 N N . ARG A 1 185 ? 22.219 -11.078 -20.75 1 86.25 185 ARG A N 1
ATOM 1455 C CA . ARG A 1 185 ? 22.453 -11.156 -22.188 1 86.25 185 ARG A CA 1
ATOM 1456 C C . ARG A 1 185 ? 23.328 -12.359 -22.531 1 86.25 185 ARG A C 1
ATOM 1458 O O . ARG A 1 185 ? 23.203 -12.938 -23.609 1 86.25 185 ARG A O 1
ATOM 1465 N N . ASN A 1 186 ? 24.172 -12.734 -21.625 1 83.19 186 ASN A N 1
ATOM 1466 C CA . ASN A 1 186 ? 25.172 -13.734 -21.969 1 83.19 186 ASN A CA 1
ATOM 1467 C C . ASN A 1 186 ? 24.938 -15.039 -21.203 1 83.19 186 ASN A C 1
ATOM 1469 O O . ASN A 1 186 ? 25.766 -15.945 -21.25 1 83.19 186 ASN A O 1
ATOM 1473 N N . LYS A 1 187 ? 23.844 -14.938 -20.453 1 74.88 187 LYS A N 1
ATOM 1474 C CA . LYS A 1 187 ? 23.594 -16.156 -19.703 1 74.88 187 LYS A CA 1
ATOM 1475 C C . LYS A 1 187 ? 23.25 -17.312 -20.641 1 74.88 187 LYS A C 1
ATOM 1477 O O . LYS A 1 187 ? 22.406 -17.172 -21.531 1 74.88 187 LYS A O 1
ATOM 1482 N N . TYR A 1 188 ? 24.281 -18.141 -20.875 1 65.12 188 TYR A N 1
ATOM 1483 C CA . TYR A 1 188 ? 24.078 -19.328 -21.688 1 65.12 188 TYR A CA 1
ATOM 1484 C C . TYR A 1 188 ? 23.25 -20.359 -20.953 1 65.12 188 TYR A C 1
ATOM 1486 O O . TYR A 1 188 ? 22.953 -20.203 -19.766 1 65.12 188 TYR A O 1
ATOM 1494 N N . GLN A 1 189 ? 22.75 -21.406 -21.719 1 59.84 189 GLN A N 1
ATOM 1495 C CA . GLN A 1 189 ? 21.953 -22.516 -21.203 1 59.84 189 GLN A CA 1
ATOM 1496 C C . GLN A 1 189 ? 22.594 -23.109 -19.953 1 59.84 189 GLN A C 1
ATOM 1498 O O . GLN A 1 189 ? 22.031 -24.016 -19.344 1 59.84 189 GLN A O 1
ATOM 1503 N N . GLY A 1 190 ? 23.672 -22.469 -19.422 1 62.78 190 GLY A N 1
ATOM 1504 C CA . GLY A 1 190 ? 24.25 -23.078 -18.25 1 62.78 190 GLY A CA 1
ATOM 1505 C C . GLY A 1 190 ? 23.688 -22.531 -16.953 1 62.78 190 GLY A C 1
ATOM 1506 O O . GLY A 1 190 ? 22.703 -21.781 -16.953 1 62.78 190 GLY A O 1
ATOM 1507 N N . SER A 1 191 ? 24.188 -23.219 -15.805 1 66.19 191 SER A N 1
ATOM 1508 C CA . SER A 1 191 ? 23.734 -22.859 -14.469 1 66.19 191 SER A CA 1
ATOM 1509 C C . SER A 1 191 ? 24.484 -21.641 -13.938 1 66.19 191 SER A C 1
ATOM 1511 O O . SER A 1 191 ? 25.625 -21.375 -14.344 1 66.19 191 SER A O 1
ATOM 1513 N N . LYS A 1 192 ? 23.875 -20.703 -13.195 1 70.38 192 LYS A N 1
ATOM 1514 C CA . LYS A 1 192 ? 24.484 -19.578 -12.5 1 70.38 192 LYS A CA 1
ATOM 1515 C C . LYS A 1 192 ? 25.719 -20 -11.719 1 70.38 192 LYS A C 1
ATOM 1517 O O . LYS A 1 192 ? 26.547 -19.156 -11.344 1 70.38 192 LYS A O 1
ATOM 1522 N N . TYR A 1 193 ? 25.969 -21.25 -11.648 1 70.75 193 TYR A N 1
ATOM 1523 C CA . TYR A 1 193 ? 27.094 -21.781 -10.906 1 70.75 193 TYR A CA 1
ATOM 1524 C C . TYR A 1 193 ? 28.281 -22.062 -11.836 1 70.75 193 TYR A C 1
ATOM 1526 O O . TYR A 1 193 ? 29.406 -22.219 -11.383 1 70.75 193 TYR A O 1
ATOM 1534 N N . THR A 1 194 ? 27.953 -22.094 -13.047 1 73.75 194 THR A N 1
ATOM 1535 C CA . THR A 1 194 ? 29.016 -22.547 -13.945 1 73.75 194 THR A CA 1
ATOM 1536 C C . THR A 1 194 ? 29.359 -21.484 -14.969 1 73.75 194 THR A C 1
ATOM 1538 O O . THR A 1 194 ? 30.5 -21.375 -15.414 1 73.75 194 THR A O 1
ATOM 1541 N N . VAL A 1 195 ? 28.422 -20.734 -15.258 1 76.5 195 VAL A N 1
ATOM 1542 C CA . VAL A 1 195 ? 28.641 -19.766 -16.312 1 76.5 195 VAL A CA 1
ATOM 1543 C C . VAL A 1 195 ? 28.625 -18.344 -15.742 1 76.5 195 VAL A C 1
ATOM 1545 O O . VAL A 1 195 ? 27.656 -17.938 -15.102 1 76.5 195 VAL A O 1
ATOM 1548 N N . HIS A 1 196 ? 29.703 -17.656 -15.883 1 83.31 196 HIS A N 1
ATOM 1549 C CA . HIS A 1 196 ? 29.875 -16.266 -15.469 1 83.31 196 HIS A CA 1
ATOM 1550 C C . HIS A 1 196 ? 29.531 -16.094 -13.992 1 83.31 196 HIS A C 1
ATOM 1552 O O . HIS A 1 196 ? 28.828 -15.148 -13.625 1 83.31 196 HIS A O 1
ATOM 1558 N N . LYS A 1 197 ? 29.953 -16.953 -13.227 1 86.81 197 LYS A N 1
ATOM 1559 C CA . LYS A 1 197 ? 29.672 -16.953 -11.797 1 86.81 197 LYS A CA 1
ATOM 1560 C C . LYS A 1 197 ? 30.109 -15.656 -11.141 1 86.81 197 LYS A C 1
ATOM 1562 O O . LYS A 1 197 ? 29.391 -15.102 -10.305 1 86.81 197 LYS A O 1
ATOM 1567 N N . GLY A 1 198 ? 31.25 -15.188 -11.508 1 90.56 198 GLY A N 1
ATOM 1568 C CA . GLY A 1 198 ? 31.75 -13.938 -10.945 1 90.56 198 GLY A CA 1
ATOM 1569 C C . GLY A 1 198 ? 30.859 -12.75 -11.234 1 90.56 198 GLY A C 1
ATOM 1570 O O . GLY A 1 198 ? 30.609 -11.922 -10.359 1 90.56 198 GLY A O 1
ATOM 1571 N N . VAL A 1 199 ? 30.406 -12.68 -12.43 1 93.38 199 VAL A N 1
ATOM 1572 C CA . VAL A 1 199 ? 29.516 -11.586 -12.828 1 93.38 199 VAL A CA 1
ATOM 1573 C C . VAL A 1 199 ? 28.188 -11.688 -12.086 1 93.38 199 VAL A C 1
ATOM 1575 O O . VAL A 1 199 ? 27.672 -10.68 -11.602 1 93.38 199 VAL A O 1
ATOM 1578 N N . TYR A 1 200 ? 27.688 -12.875 -11.984 1 92.69 200 TYR A N 1
ATOM 1579 C CA . TYR A 1 200 ? 26.438 -13.125 -11.266 1 92.69 200 TYR A CA 1
ATOM 1580 C C . TYR A 1 200 ? 26.547 -12.672 -9.812 1 92.69 200 TYR A C 1
ATOM 1582 O O . TYR A 1 200 ? 25.703 -11.914 -9.328 1 92.69 200 TYR A O 1
ATOM 1590 N N . LEU A 1 201 ? 27.609 -13.086 -9.203 1 93.38 201 LEU A N 1
ATOM 1591 C CA . LEU A 1 201 ? 27.781 -12.773 -7.789 1 93.38 201 LEU A CA 1
ATOM 1592 C C . LEU A 1 201 ? 28.016 -11.273 -7.586 1 93.38 201 LEU A C 1
ATOM 1594 O O . LEU A 1 201 ? 27.531 -10.695 -6.609 1 93.38 201 LEU A O 1
ATOM 1598 N N . THR A 1 202 ? 28.766 -10.688 -8.477 1 95.88 202 THR A N 1
ATOM 1599 C CA . THR A 1 202 ? 28.969 -9.242 -8.398 1 95.88 202 THR A CA 1
ATOM 1600 C C . THR A 1 202 ? 27.641 -8.508 -8.562 1 95.88 202 THR A C 1
ATOM 1602 O O . THR A 1 202 ? 27.375 -7.527 -7.859 1 95.88 202 THR A O 1
ATOM 1605 N N . SER A 1 203 ? 26.859 -9.008 -9.414 1 95.94 203 SER A N 1
ATOM 1606 C CA . SER A 1 203 ? 25.547 -8.398 -9.664 1 95.94 203 SER A CA 1
ATOM 1607 C C . SER A 1 203 ? 24.641 -8.523 -8.445 1 95.94 203 SER A C 1
ATOM 1609 O O . SER A 1 203 ? 24.078 -7.527 -7.977 1 95.94 203 SER A O 1
ATOM 1611 N N . THR A 1 204 ? 24.594 -9.688 -7.91 1 96 204 THR A N 1
ATOM 1612 C CA . THR A 1 204 ? 23.703 -9.906 -6.77 1 96 204 THR A CA 1
ATOM 1613 C C . THR A 1 204 ? 24.219 -9.164 -5.539 1 96 204 THR A C 1
ATOM 1615 O O . THR A 1 204 ? 23.438 -8.539 -4.816 1 96 204 THR A O 1
ATOM 1618 N N . CYS A 1 205 ? 25.484 -9.188 -5.328 1 97 205 CYS A N 1
ATOM 1619 C CA . CYS A 1 205 ? 26.062 -8.477 -4.191 1 97 205 CYS A CA 1
ATOM 1620 C C . CYS A 1 205 ? 25.812 -6.98 -4.293 1 97 205 CYS A C 1
ATOM 1622 O O . CYS A 1 205 ? 25.453 -6.34 -3.305 1 97 205 CYS A O 1
ATOM 1624 N N . SER A 1 206 ? 26.016 -6.473 -5.461 1 98.19 206 SER A N 1
ATOM 1625 C CA . SER A 1 206 ? 25.797 -5.043 -5.652 1 98.19 206 SER A CA 1
ATOM 1626 C C . SER A 1 206 ? 24.328 -4.676 -5.453 1 98.19 206 SER A C 1
ATOM 1628 O O . SER A 1 206 ? 24.016 -3.613 -4.918 1 98.19 206 SER A O 1
ATOM 1630 N N . GLU A 1 207 ? 23.453 -5.484 -5.848 1 98 207 GLU A N 1
ATOM 1631 C CA . GLU A 1 207 ? 22.031 -5.246 -5.641 1 98 207 GLU A CA 1
ATOM 1632 C C . GLU A 1 207 ? 21.688 -5.172 -4.152 1 98 207 GLU A C 1
ATOM 1634 O O . GLU A 1 207 ? 21.031 -4.23 -3.705 1 98 207 GLU A O 1
ATOM 1639 N N . TRP A 1 208 ? 22.094 -6.141 -3.4 1 98.06 208 TRP A N 1
ATOM 1640 C CA . TRP A 1 208 ? 21.812 -6.207 -1.97 1 98.06 208 TRP A CA 1
ATOM 1641 C C . TRP A 1 208 ? 22.422 -5.016 -1.239 1 98.06 208 TRP A C 1
ATOM 1643 O O . TRP A 1 208 ? 21.766 -4.398 -0.395 1 98.06 208 TRP A O 1
ATOM 1653 N N . LEU A 1 209 ? 23.625 -4.754 -1.601 1 98.44 209 LEU A N 1
ATOM 1654 C CA . LEU A 1 209 ? 24.297 -3.633 -0.958 1 98.44 209 LEU A CA 1
ATOM 1655 C C . LEU A 1 209 ? 23.641 -2.311 -1.345 1 98.44 209 LEU A C 1
ATOM 1657 O O . LEU A 1 209 ? 23.562 -1.394 -0.524 1 98.44 209 LEU A O 1
ATOM 1661 N N . LEU A 1 210 ? 23.297 -2.207 -2.576 1 98.69 210 LEU A N 1
ATOM 1662 C CA . LEU A 1 210 ? 22.578 -1.021 -3.051 1 98.69 210 LEU A CA 1
ATOM 1663 C C . LEU A 1 210 ? 21.328 -0.776 -2.232 1 98.69 210 LEU A C 1
ATOM 1665 O O . LEU A 1 210 ? 21.109 0.331 -1.734 1 98.69 210 LEU A O 1
ATOM 1669 N N . ALA A 1 211 ? 20.5 -1.8 -2.076 1 98.56 211 ALA A N 1
ATOM 1670 C CA . ALA A 1 211 ? 19.281 -1.702 -1.27 1 98.56 211 ALA A CA 1
ATOM 1671 C C . ALA A 1 211 ? 19.609 -1.294 0.164 1 98.56 211 ALA A C 1
ATOM 1673 O O . ALA A 1 211 ? 18.984 -0.393 0.719 1 98.56 211 ALA A O 1
ATOM 1674 N N . LEU A 1 212 ? 20.609 -1.899 0.715 1 98.56 212 LEU A N 1
ATOM 1675 C CA . LEU A 1 212 ? 20.984 -1.632 2.098 1 98.56 212 LEU A CA 1
ATOM 1676 C C . LEU A 1 212 ? 21.453 -0.189 2.266 1 98.56 212 LEU A C 1
ATOM 1678 O O . LEU A 1 212 ? 21.078 0.477 3.236 1 98.56 212 LEU A O 1
ATOM 1682 N N . MET A 1 213 ? 22.219 0.277 1.326 1 98.69 213 MET A N 1
ATOM 1683 C CA . MET A 1 213 ? 22.766 1.628 1.428 1 98.69 213 MET A CA 1
ATOM 1684 C C . MET A 1 213 ? 21.656 2.67 1.309 1 98.69 213 MET A C 1
ATOM 1686 O O . MET A 1 213 ? 21.672 3.676 2.021 1 98.69 213 MET A O 1
ATOM 1690 N N . ILE A 1 214 ? 20.734 2.457 0.436 1 98.81 214 ILE A N 1
ATOM 1691 C CA . ILE A 1 214 ? 19.609 3.375 0.314 1 98.81 214 ILE A CA 1
ATOM 1692 C C . ILE A 1 214 ? 18.828 3.398 1.621 1 98.81 214 ILE A C 1
ATOM 1694 O O . ILE A 1 214 ? 18.422 4.465 2.096 1 98.81 214 ILE A O 1
ATOM 1698 N N . LEU A 1 215 ? 18.641 2.268 2.221 1 98.75 215 LEU A N 1
ATOM 1699 C CA . LEU A 1 215 ? 17.875 2.172 3.459 1 98.75 215 LEU A CA 1
ATOM 1700 C C . LEU A 1 215 ? 18.641 2.795 4.621 1 98.75 215 LEU A C 1
ATOM 1702 O O . LEU A 1 215 ? 18.047 3.381 5.523 1 98.75 215 LEU A O 1
ATOM 1706 N N . ILE A 1 216 ? 19.938 2.615 4.609 1 98.44 216 ILE A N 1
ATOM 1707 C CA . ILE A 1 216 ? 20.766 3.299 5.602 1 98.44 216 ILE A CA 1
ATOM 1708 C C . ILE A 1 216 ? 20.594 4.809 5.465 1 98.44 216 ILE A C 1
ATOM 1710 O O . ILE A 1 216 ? 20.453 5.52 6.465 1 98.44 216 ILE A O 1
ATOM 1714 N N . TYR A 1 217 ? 20.609 5.285 4.262 1 98.56 217 TYR A N 1
ATOM 1715 C CA . TYR A 1 217 ? 20.375 6.707 4.031 1 98.56 217 TYR A CA 1
ATOM 1716 C C . TYR A 1 217 ? 19.047 7.152 4.645 1 98.56 217 TYR A C 1
ATOM 1718 O O . TYR A 1 217 ? 19 8.164 5.352 1 98.56 217 TYR A O 1
ATOM 1726 N N . VAL A 1 218 ? 17.984 6.426 4.363 1 98 218 VAL A N 1
ATOM 1727 C CA . VAL A 1 218 ? 16.672 6.723 4.91 1 98 218 VAL A CA 1
ATOM 1728 C C . VAL A 1 218 ? 16.734 6.754 6.438 1 98 218 VAL A C 1
ATOM 1730 O O . VAL A 1 218 ? 16.141 7.621 7.074 1 98 218 VAL A O 1
ATOM 1733 N N . GLY A 1 219 ? 17.5 5.887 6.98 1 97.19 219 GLY A N 1
ATOM 1734 C CA . GLY A 1 219 ? 17.641 5.812 8.43 1 97.19 219 GLY A CA 1
ATOM 1735 C C . GLY A 1 219 ? 18.266 7.055 9.031 1 97.19 219 GLY A C 1
ATOM 1736 O O . GLY A 1 219 ? 18.031 7.367 10.203 1 97.19 219 GLY A O 1
ATOM 1737 N N . THR A 1 220 ? 19.016 7.785 8.305 1 95.94 220 THR A N 1
ATOM 1738 C CA . THR A 1 220 ? 19.703 8.961 8.82 1 95.94 220 THR A CA 1
ATOM 1739 C C . THR A 1 220 ? 18.703 10.07 9.156 1 95.94 220 THR A C 1
ATOM 1741 O O . THR A 1 220 ? 19.031 11.016 9.875 1 95.94 220 THR A O 1
ATOM 1744 N N . PHE A 1 221 ? 17.531 9.969 8.617 1 95 221 PHE A N 1
ATOM 1745 C CA . PHE A 1 221 ? 16.531 10.992 8.883 1 95 221 PHE A CA 1
ATOM 1746 C C . PHE A 1 221 ? 16.062 10.922 10.328 1 95 221 PHE A C 1
ATOM 1748 O O . PHE A 1 221 ? 15.344 11.805 10.797 1 95 221 PHE A O 1
ATOM 1755 N N . PHE A 1 222 ? 16.469 9.812 10.992 1 93.62 222 PHE A N 1
ATOM 1756 C CA . PHE A 1 222 ? 16.188 9.695 12.422 1 93.62 222 PHE A CA 1
ATOM 1757 C C . PHE A 1 222 ? 16.625 10.953 13.164 1 93.62 222 PHE A C 1
ATOM 1759 O O . PHE A 1 222 ? 15.938 11.414 14.078 1 93.62 222 PHE A O 1
ATOM 1766 N N . HIS A 1 223 ? 17.688 11.492 12.766 1 88.88 223 HIS A N 1
ATOM 1767 C CA . HIS A 1 223 ? 18.25 12.688 13.383 1 88.88 223 HIS A CA 1
ATOM 1768 C C . HIS A 1 223 ? 17.375 13.914 13.109 1 88.88 223 HIS A C 1
ATOM 1770 O O . HIS A 1 223 ? 17.188 14.75 13.992 1 88.88 223 HIS A O 1
ATOM 1776 N N . ASP A 1 224 ? 16.875 14 11.953 1 88.19 224 ASP A N 1
ATOM 1777 C CA . ASP A 1 224 ? 16.125 15.18 11.523 1 88.19 224 ASP A CA 1
ATOM 1778 C C . ASP A 1 224 ? 14.711 15.172 12.102 1 88.19 224 ASP A C 1
ATOM 1780 O O . ASP A 1 224 ? 14.125 16.219 12.336 1 88.19 224 ASP A O 1
ATOM 1784 N N . PHE A 1 225 ? 14.203 14.016 12.289 1 87.81 225 PHE A N 1
ATOM 1785 C CA . PHE A 1 225 ? 12.805 13.898 12.688 1 87.81 225 PHE A CA 1
ATOM 1786 C C . PHE A 1 225 ? 12.656 14.078 14.195 1 87.81 225 PHE A C 1
ATOM 1788 O O . PHE A 1 225 ? 11.539 14.078 14.719 1 87.81 225 PHE A O 1
ATOM 1795 N N . ARG A 1 226 ? 13.68 14.305 14.914 1 80.56 226 ARG A N 1
ATOM 1796 C CA . ARG A 1 226 ? 13.633 14.484 16.359 1 80.56 226 ARG A CA 1
ATOM 1797 C C . ARG A 1 226 ? 12.922 15.781 16.719 1 80.56 226 ARG A C 1
ATOM 1799 O O . ARG A 1 226 ? 12.344 15.891 17.812 1 80.56 226 ARG A O 1
ATOM 1806 N N . HIS A 1 227 ? 12.938 16.734 15.852 1 71.69 227 HIS A N 1
ATOM 1807 C CA . HIS A 1 227 ? 12.406 18.047 16.203 1 71.69 227 HIS A CA 1
ATOM 1808 C C . HIS A 1 227 ? 11.094 18.328 15.469 1 71.69 227 HIS A C 1
ATOM 1810 O O . HIS A 1 227 ? 10.609 19.453 15.453 1 71.69 227 HIS A O 1
ATOM 1816 N N . VAL A 1 228 ? 10.672 17.297 14.836 1 72 228 VAL A N 1
ATOM 1817 C CA . VAL A 1 228 ? 9.445 17.484 14.07 1 72 228 VAL A CA 1
ATOM 1818 C C . VAL A 1 228 ? 8.234 17.125 14.938 1 72 228 VAL A C 1
ATOM 1820 O O . VAL A 1 228 ? 8.18 16.047 15.516 1 72 228 VAL A O 1
ATOM 1823 N N . GLN A 1 229 ? 7.523 18.109 15.297 1 65.5 229 GLN A N 1
ATOM 1824 C CA . GLN A 1 229 ? 6.219 17.844 15.898 1 65.5 229 GLN A CA 1
ATOM 1825 C C . GLN A 1 229 ? 5.113 17.891 14.852 1 65.5 229 GLN A C 1
ATOM 1827 O O . GLN A 1 229 ? 5 18.859 14.102 1 65.5 229 GLN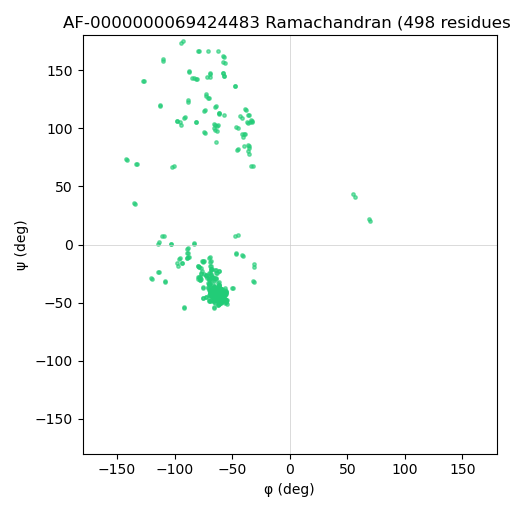 A O 1
ATOM 1832 N N . PHE A 1 230 ? 4.73 16.734 14.516 1 57.69 230 PHE A N 1
ATOM 1833 C CA . PHE A 1 230 ? 3.689 16.609 13.5 1 57.69 230 PHE A CA 1
ATOM 1834 C C . PHE A 1 230 ? 2.385 17.234 13.984 1 57.69 230 PHE A C 1
ATOM 1836 O O . PHE A 1 230 ? 1.87 16.875 15.039 1 57.69 230 PHE A O 1
ATOM 1843 N N . LYS A 1 231 ? 2.131 18.438 13.586 1 57.88 231 LYS A N 1
ATOM 1844 C CA . LYS A 1 231 ? 0.731 18.812 13.742 1 57.88 231 LYS A CA 1
ATOM 1845 C C . LYS A 1 231 ? -0.147 18.141 12.695 1 57.88 231 LYS A C 1
ATOM 1847 O O . LYS A 1 231 ? -0.036 18.422 11.508 1 57.88 231 LYS A O 1
ATOM 1852 N N . PHE A 1 232 ? -0.739 17.047 13.094 1 53.53 232 PHE A N 1
ATOM 1853 C CA . PHE A 1 232 ? -1.635 16.344 12.195 1 53.53 232 PHE A CA 1
ATOM 1854 C C . PHE A 1 232 ? -2.621 17.297 11.539 1 53.53 232 PHE A C 1
ATOM 1856 O O . PHE A 1 232 ? -3 18.312 12.133 1 53.53 232 PHE A O 1
ATOM 1863 N N . PRO A 1 233 ? -2.789 17.062 10.227 1 51.19 233 PRO A N 1
ATOM 1864 C CA . PRO A 1 233 ? -3.699 17.938 9.492 1 51.19 233 PRO A CA 1
ATOM 1865 C C . PRO A 1 233 ? -4.977 18.25 10.273 1 51.19 233 PRO A C 1
ATOM 1867 O O . PRO A 1 233 ? -5.465 17.391 11.023 1 51.19 233 PRO A O 1
ATOM 1870 N N . SER A 1 234 ? -5.117 19.422 10.719 1 48.28 234 SER A N 1
ATOM 1871 C CA . SER A 1 234 ? -6.402 19.875 11.242 1 48.28 234 SER A CA 1
ATOM 1872 C C . SER A 1 234 ? -7.277 20.469 10.148 1 48.28 234 SER A C 1
ATOM 1874 O O . SER A 1 234 ? -6.773 20.906 9.117 1 48.28 234 SER A O 1
ATOM 1876 N N . THR A 1 235 ? -8.484 19.906 9.969 1 46.53 235 THR A N 1
ATOM 1877 C CA . THR A 1 235 ? -9.414 20.453 8.984 1 46.53 235 THR A CA 1
ATOM 1878 C C . THR A 1 235 ? -10.023 21.766 9.477 1 46.53 235 THR A C 1
ATOM 1880 O O . THR A 1 235 ? -10.305 21.922 10.664 1 46.53 235 THR A O 1
ATOM 1883 N N . ILE A 1 236 ? -9.773 22.812 8.859 1 44.72 236 ILE A N 1
ATOM 1884 C CA . ILE A 1 236 ? -10.531 24.031 9.148 1 44.72 236 ILE A CA 1
ATOM 1885 C C . ILE A 1 236 ? -11.859 23.984 8.391 1 44.72 236 ILE A C 1
ATOM 1887 O O . ILE A 1 236 ? -11.883 23.734 7.184 1 44.72 236 ILE A O 1
ATOM 1891 N N . TYR A 1 237 ? -12.953 23.719 9.133 1 44.75 237 TYR A N 1
ATOM 1892 C CA . TYR A 1 237 ? -14.289 23.844 8.562 1 44.75 237 TYR A CA 1
ATOM 1893 C C . TYR A 1 237 ? -14.57 25.281 8.141 1 44.75 237 TYR A C 1
ATOM 1895 O O . TYR A 1 237 ? -14.422 26.219 8.938 1 44.75 237 TYR A O 1
ATOM 1903 N N . LYS A 1 238 ? -14.516 25.609 6.977 1 46.06 238 LYS A N 1
ATOM 1904 C CA . LYS A 1 238 ? -14.977 26.938 6.586 1 46.06 238 LYS A CA 1
ATOM 1905 C C . LYS A 1 238 ? -16.469 27.094 6.809 1 46.06 238 LYS A C 1
ATOM 1907 O O . LYS A 1 238 ? -17.266 26.266 6.352 1 46.06 238 LYS A O 1
ATOM 1912 N N . GLU A 1 239 ? -17.016 27.734 7.773 1 40.28 239 GLU A N 1
ATOM 1913 C CA . GLU A 1 239 ? -18.391 28.141 7.988 1 40.28 239 GLU A CA 1
ATOM 1914 C C . GLU A 1 239 ? -19.078 28.469 6.664 1 40.28 239 GLU A C 1
ATOM 1916 O O . GLU A 1 239 ? -18.516 29.172 5.82 1 40.28 239 GLU A O 1
ATOM 1921 N N . ALA A 1 240 ? -19.938 27.656 6.188 1 39.59 240 ALA A N 1
ATOM 1922 C CA . ALA A 1 240 ? -20.875 28.125 5.172 1 39.59 240 ALA A CA 1
ATOM 1923 C C . ALA A 1 240 ? -21.391 29.516 5.516 1 39.59 240 ALA A C 1
ATOM 1925 O O . ALA A 1 240 ? -21.938 29.734 6.598 1 39.59 240 ALA A O 1
ATOM 1926 N N . ASN A 1 241 ? -20.953 30.578 5.113 1 34.31 241 ASN A N 1
ATOM 1927 C CA . ASN A 1 241 ? -21.609 31.875 5.262 1 34.31 241 ASN A CA 1
ATOM 1928 C C . ASN A 1 241 ? -23.125 31.766 5.078 1 34.31 241 ASN A C 1
ATOM 1930 O O . ASN A 1 241 ? -23.594 31.094 4.156 1 34.31 241 ASN A O 1
ATOM 1934 N N . ALA A 1 242 ? -24 32.062 6.137 1 35.84 242 ALA A N 1
ATOM 1935 C CA . ALA A 1 242 ? -25.422 32.406 6.219 1 35.84 242 ALA A CA 1
ATOM 1936 C C . ALA A 1 242 ? -25.875 33.156 4.977 1 35.84 242 ALA A C 1
ATOM 1938 O O . ALA A 1 242 ? -27.047 33.5 4.848 1 35.84 242 ALA A O 1
ATOM 1939 N N . CYS A 1 243 ? -25.031 33.719 4.238 1 33.44 243 CYS A N 1
ATOM 1940 C CA . CYS A 1 243 ? -25.547 34.688 3.266 1 33.44 243 CYS A CA 1
ATOM 1941 C C . CYS A 1 243 ? -26.359 33.969 2.184 1 33.44 243 CYS A C 1
ATOM 1943 O O . CYS A 1 243 ? -26.969 34.625 1.339 1 33.44 243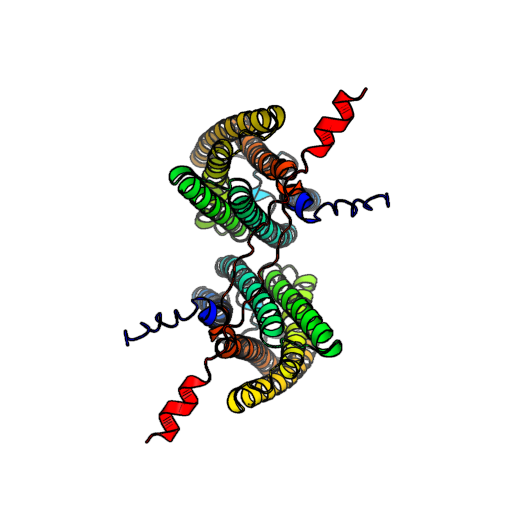 CYS A O 1
ATOM 1945 N N . ASP A 1 244 ? -26.281 32.688 2.055 1 33.41 244 ASP A N 1
ATOM 1946 C CA . ASP A 1 244 ? -27.125 32.219 0.962 1 33.41 244 ASP A CA 1
ATOM 1947 C C . ASP A 1 244 ? -28.594 32.188 1.387 1 33.41 244 ASP A C 1
ATOM 1949 O O . ASP A 1 244 ? -29.469 31.859 0.586 1 33.41 244 ASP A O 1
ATOM 1953 N N . HIS A 1 245 ? -28.906 32.156 2.717 1 34.72 245 HIS A N 1
ATOM 1954 C CA . HIS A 1 245 ? -30.328 32.281 3.031 1 34.72 245 HIS A CA 1
ATOM 1955 C C . HIS A 1 245 ? -30.844 33.656 2.67 1 34.72 245 HIS A C 1
ATOM 1957 O O . HIS A 1 245 ? -32.062 33.906 2.689 1 34.72 245 HIS A O 1
ATOM 1963 N N . GLU A 1 246 ? -30.047 34.75 2.816 1 33.84 246 GLU A N 1
ATOM 1964 C CA . GLU A 1 246 ? -30.656 36.031 2.605 1 33.84 246 GLU A CA 1
ATOM 1965 C C . GLU A 1 246 ? -31.062 36.219 1.15 1 33.84 246 GLU A C 1
ATOM 1967 O O . GLU A 1 246 ? -31.891 37.094 0.842 1 33.84 246 GLU A O 1
ATOM 1972 N N . MET A 1 247 ? -30.406 35.594 0.201 1 34.53 247 MET A N 1
ATOM 1973 C CA . MET A 1 247 ? -30.859 36.031 -1.121 1 34.53 247 MET A CA 1
ATOM 1974 C C . MET A 1 247 ? -32.219 35.438 -1.44 1 34.53 247 MET A C 1
ATOM 1976 O O . MET A 1 247 ? -32.875 35.812 -2.428 1 34.53 247 MET A O 1
ATOM 1980 N N . ASN A 1 248 ? -32.594 34.25 -0.83 1 36.22 248 ASN A N 1
ATOM 1981 C CA . ASN A 1 248 ? -33.906 33.844 -1.301 1 36.22 248 ASN A CA 1
ATOM 1982 C C . ASN A 1 248 ? -35.031 34.625 -0.62 1 36.22 248 ASN A C 1
ATOM 1984 O O . ASN A 1 248 ? -36.219 34.406 -0.88 1 36.22 248 ASN A O 1
ATOM 1988 N N . ASP A 1 249 ? -34.75 35.25 0.565 1 34.69 249 ASP A N 1
ATOM 1989 C CA . ASP A 1 249 ? -35.875 36 1.064 1 34.69 249 ASP A CA 1
ATOM 1990 C C . ASP A 1 249 ? -36.156 37.219 0.216 1 34.69 249 ASP A C 1
ATOM 1992 O O . ASP A 1 249 ? -37.094 37.969 0.461 1 34.69 249 ASP A O 1
ATOM 1996 N N . SER A 1 250 ? -35.156 37.812 -0.411 1 32.97 250 SER A N 1
ATOM 1997 C CA . SER A 1 250 ? -35.531 39.031 -1.094 1 32.97 250 SER A CA 1
ATOM 1998 C C . SER A 1 250 ? -36.281 38.75 -2.385 1 32.97 250 SER A C 1
ATOM 2000 O O . SER A 1 250 ? -36.719 39.656 -3.082 1 32.97 250 SER A O 1
ATOM 2002 N N . SER A 1 251 ? -36.344 37.5 -3.01 1 29 251 SER A N 1
ATOM 2003 C CA . SER A 1 251 ? -37.406 37.5 -4.039 1 29 251 SER A CA 1
ATOM 2004 C C . SER A 1 251 ? -38.75 37.125 -3.461 1 29 251 SER A C 1
ATOM 2006 O O . SER A 1 251 ? -38.812 36.312 -2.543 1 29 251 SER A O 1
ATOM 2008 N N . MET B 1 1 ? -18.219 50.75 -2.451 1 22.88 1 MET B N 1
ATOM 2009 C CA . MET B 1 1 ? -18.547 49.438 -1.889 1 22.88 1 MET B CA 1
ATOM 2010 C C . MET B 1 1 ? -18 48.312 -2.771 1 22.88 1 MET B C 1
ATOM 2012 O O . MET B 1 1 ? -18.469 48.125 -3.9 1 22.88 1 MET B O 1
ATOM 2016 N N . LEU B 1 2 ? -16.75 48.156 -2.881 1 27.56 2 LEU B N 1
ATOM 2017 C CA . LEU B 1 2 ? -16.031 47.281 -3.791 1 27.56 2 LEU B CA 1
ATOM 2018 C C . LEU B 1 2 ? -16.484 45.812 -3.596 1 27.56 2 LEU B C 1
ATOM 2020 O O . LEU B 1 2 ? -16.656 45.375 -2.461 1 27.56 2 LEU B O 1
ATOM 2024 N N . PRO B 1 3 ? -17.172 45.281 -4.609 1 30.91 3 PRO B N 1
ATOM 2025 C CA . PRO B 1 3 ? -17.688 43.906 -4.492 1 30.91 3 PRO B CA 1
ATOM 2026 C C . PRO B 1 3 ? -16.656 42.938 -3.928 1 30.91 3 PRO B C 1
ATOM 2028 O O . PRO B 1 3 ? -15.469 43.062 -4.203 1 30.91 3 PRO B O 1
ATOM 2031 N N . CYS B 1 4 ? -16.703 42.594 -2.689 1 29.94 4 CYS B N 1
ATOM 2032 C CA . CYS B 1 4 ? -15.922 41.5 -2.123 1 29.94 4 CYS B CA 1
ATOM 2033 C C . CYS B 1 4 ? -15.781 40.344 -3.117 1 29.94 4 CYS B C 1
ATOM 2035 O O . CYS B 1 4 ? -16.781 39.781 -3.566 1 29.94 4 CYS B O 1
ATOM 2037 N N . ARG B 1 5 ? -14.898 40.531 -4.059 1 33.66 5 ARG B N 1
ATOM 2038 C CA . ARG B 1 5 ? -14.609 39.406 -4.938 1 33.66 5 ARG B CA 1
ATOM 2039 C C . ARG B 1 5 ? -14.656 38.094 -4.164 1 33.66 5 ARG B C 1
ATOM 2041 O O . ARG B 1 5 ? -13.938 37.906 -3.182 1 33.66 5 ARG B O 1
ATOM 2048 N N . LYS B 1 6 ? -15.844 37.531 -4.047 1 39.19 6 LYS B N 1
ATOM 2049 C CA . LYS B 1 6 ? -16.031 36.156 -3.576 1 39.19 6 LYS B CA 1
ATOM 2050 C C . LYS B 1 6 ? -14.898 35.25 -4.055 1 39.19 6 LYS B C 1
ATOM 2052 O O . LYS B 1 6 ? -14.609 35.188 -5.25 1 39.19 6 LYS B O 1
ATOM 2057 N N . ALA B 1 7 ? -13.875 35.219 -3.447 1 38.5 7 ALA B N 1
ATOM 2058 C CA . ALA B 1 7 ? -12.844 34.25 -3.803 1 38.5 7 ALA B CA 1
ATOM 2059 C C . ALA B 1 7 ? -13.469 32.906 -4.234 1 38.5 7 ALA B C 1
ATOM 2061 O O . ALA B 1 7 ? -14.375 32.406 -3.576 1 38.5 7 ALA B O 1
ATOM 2062 N N . PRO B 1 8 ? -13.5 32.594 -5.535 1 41.03 8 PRO B N 1
ATOM 2063 C CA . PRO B 1 8 ? -14.094 31.359 -6.023 1 41.03 8 PRO B CA 1
ATOM 2064 C C . PRO B 1 8 ? -13.914 30.188 -5.055 1 41.03 8 PRO B C 1
ATOM 2066 O O . PRO B 1 8 ? -12.859 30.078 -4.422 1 41.03 8 PRO B O 1
ATOM 2069 N N . ARG B 1 9 ? -14.992 29.766 -4.363 1 45.31 9 ARG B N 1
ATOM 2070 C CA . ARG B 1 9 ? -15.039 28.562 -3.537 1 45.31 9 ARG B CA 1
ATOM 2071 C C . ARG B 1 9 ? -14.164 27.469 -4.125 1 45.31 9 ARG B C 1
ATOM 2073 O O . ARG B 1 9 ? -14.461 26.938 -5.195 1 45.31 9 ARG B O 1
ATOM 2080 N N . LYS B 1 10 ? -12.977 27.641 -4.117 1 51.94 10 LYS B N 1
ATOM 2081 C CA . LYS B 1 10 ? -12.086 26.609 -4.641 1 51.94 10 LYS B CA 1
ATOM 2082 C C . LYS B 1 10 ? -12.492 25.234 -4.129 1 51.94 10 LYS B C 1
ATOM 2084 O O . LYS B 1 10 ? -12.445 24.969 -2.922 1 51.94 10 LYS B O 1
ATOM 2089 N N . LYS B 1 11 ? -13.531 24.594 -4.801 1 55.88 11 LYS B N 1
ATOM 2090 C CA . LYS B 1 11 ? -13.898 23.203 -4.609 1 55.88 11 LYS B CA 1
ATOM 2091 C C . LYS B 1 11 ? -12.672 22.328 -4.352 1 55.88 11 LYS B C 1
ATOM 2093 O O . LYS B 1 11 ? -11.695 22.391 -5.105 1 55.88 11 LYS B 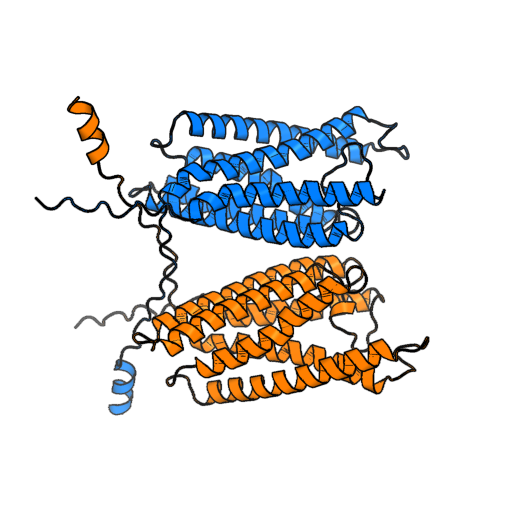O 1
ATOM 2098 N N . SER B 1 12 ? -12.594 21.844 -3.137 1 66.12 12 SER B N 1
ATOM 2099 C CA . SER B 1 12 ? -11.43 21.078 -2.693 1 66.12 12 SER B CA 1
ATOM 2100 C C . SER B 1 12 ? -11.258 19.812 -3.52 1 66.12 12 SER B C 1
ATOM 2102 O O . SER B 1 12 ? -12.227 19.125 -3.826 1 66.12 12 SER B O 1
ATOM 2104 N N . MET B 1 13 ? -10.219 19.625 -4.344 1 77.94 13 MET B N 1
ATOM 2105 C CA . MET B 1 13 ? -9.852 18.406 -5.059 1 77.94 13 MET B CA 1
ATOM 2106 C C . MET B 1 13 ? -10.016 17.172 -4.164 1 77.94 13 MET B C 1
ATOM 2108 O O . MET B 1 13 ? -10.133 16.047 -4.66 1 77.94 13 MET B O 1
ATOM 2112 N N . LEU B 1 14 ? -10.258 17.359 -2.928 1 85.44 14 LEU B N 1
ATOM 2113 C CA . LEU B 1 14 ? -10.383 16.266 -1.979 1 85.44 14 LEU B CA 1
ATOM 2114 C C . LEU B 1 14 ? -11.766 15.625 -2.059 1 85.44 14 LEU B C 1
ATOM 2116 O O . LEU B 1 14 ? -11.945 14.469 -1.656 1 85.44 14 LEU B O 1
ATOM 2120 N N . ARG B 1 15 ? -12.688 16.328 -2.623 1 89.12 15 ARG B N 1
ATOM 2121 C CA . ARG B 1 15 ? -14.062 15.852 -2.676 1 89.12 15 ARG B CA 1
ATOM 2122 C C . ARG B 1 15 ? -14.18 14.641 -3.598 1 89.12 15 ARG B C 1
ATOM 2124 O O . ARG B 1 15 ? -15.086 13.82 -3.438 1 89.12 15 ARG B O 1
ATOM 2131 N N . ILE B 1 16 ? -13.258 14.477 -4.488 1 94.56 16 ILE B N 1
ATOM 2132 C CA . ILE B 1 16 ? -13.359 13.406 -5.473 1 94.56 16 ILE B CA 1
ATOM 2133 C C . ILE B 1 16 ? -12.742 12.125 -4.91 1 94.56 16 ILE B C 1
ATOM 2135 O O . ILE B 1 16 ? -12.945 11.039 -5.457 1 94.56 16 ILE B O 1
ATOM 2139 N N . LEU B 1 17 ? -12.047 12.195 -3.791 1 95.31 17 LEU B N 1
ATOM 2140 C CA . LEU B 1 17 ? -11.289 11.078 -3.23 1 95.31 17 LEU B CA 1
ATOM 2141 C C . LEU B 1 17 ? -12.203 9.883 -2.979 1 95.31 17 LEU B C 1
ATOM 2143 O O . LEU B 1 17 ? -11.875 8.758 -3.367 1 95.31 17 LEU B O 1
ATOM 2147 N N . PRO B 1 18 ? -13.391 10.062 -2.416 1 97.25 18 PRO B N 1
ATOM 2148 C CA . PRO B 1 18 ? -14.25 8.906 -2.168 1 97.25 18 PRO B CA 1
ATOM 2149 C C . PRO B 1 18 ? -14.695 8.211 -3.453 1 97.25 18 PRO B C 1
ATOM 2151 O O . PRO B 1 18 ? -14.711 6.984 -3.521 1 97.25 18 PRO B O 1
ATOM 2154 N N . ILE B 1 19 ? -15 8.992 -4.441 1 97.81 19 ILE B N 1
ATOM 2155 C CA . ILE B 1 19 ? -15.438 8.438 -5.719 1 97.81 19 ILE B CA 1
ATOM 2156 C C . ILE B 1 19 ? -14.273 7.734 -6.402 1 97.81 19 ILE B C 1
ATOM 2158 O O . ILE B 1 19 ? -14.438 6.645 -6.961 1 97.81 19 ILE B O 1
ATOM 2162 N N . LEU B 1 20 ? -13.156 8.359 -6.34 1 97.88 20 LEU B N 1
ATOM 2163 C CA . LEU B 1 20 ? -11.961 7.746 -6.91 1 97.88 20 LEU B CA 1
ATOM 2164 C C . LEU B 1 20 ? -11.633 6.43 -6.211 1 97.88 20 LEU B C 1
ATOM 2166 O O . LEU B 1 20 ? -11.258 5.453 -6.859 1 97.88 20 LEU B O 1
ATOM 2170 N N . THR B 1 21 ? -11.742 6.438 -4.918 1 98.44 21 THR B N 1
ATOM 2171 C CA . THR B 1 21 ? -11.477 5.242 -4.125 1 98.44 21 THR B CA 1
ATOM 2172 C C . THR B 1 21 ? -12.414 4.105 -4.539 1 98.44 21 THR B C 1
ATOM 2174 O O . THR B 1 21 ? -11.953 3.002 -4.84 1 98.44 21 THR B O 1
ATOM 2177 N N . ALA B 1 22 ? -13.703 4.402 -4.602 1 98.56 22 ALA B N 1
ATOM 2178 C CA . ALA B 1 22 ? -14.695 3.389 -4.953 1 98.56 22 ALA B CA 1
ATOM 2179 C C . ALA B 1 22 ? -14.484 2.893 -6.383 1 98.56 22 ALA B C 1
ATOM 2181 O O . ALA B 1 22 ? -14.5 1.685 -6.633 1 98.56 22 ALA B O 1
ATOM 2182 N N . ALA B 1 23 ? -14.227 3.799 -7.273 1 98.44 23 ALA B N 1
ATOM 2183 C CA . ALA B 1 23 ? -14.047 3.449 -8.68 1 98.44 23 ALA B CA 1
ATOM 2184 C C . ALA B 1 23 ? -12.781 2.619 -8.883 1 98.44 23 ALA B C 1
ATOM 2186 O O . ALA B 1 23 ? -12.781 1.644 -9.633 1 98.44 23 ALA B O 1
ATOM 2187 N N . GLU B 1 24 ? -11.742 3.031 -8.242 1 98.62 24 GLU B N 1
ATOM 2188 C CA . GLU B 1 24 ? -10.469 2.326 -8.383 1 98.62 24 GLU B CA 1
ATOM 2189 C C . GLU B 1 24 ? -10.578 0.887 -7.887 1 98.62 24 GLU B C 1
ATOM 2191 O O . GLU B 1 24 ? -10.148 -0.045 -8.57 1 98.62 24 GLU B O 1
ATOM 2196 N N . ILE B 1 25 ? -11.164 0.667 -6.758 1 98.62 25 ILE B N 1
ATOM 2197 C CA . ILE B 1 25 ? -11.258 -0.67 -6.18 1 98.62 25 ILE B CA 1
ATOM 2198 C C . ILE B 1 25 ? -12.195 -1.529 -7.027 1 98.62 25 ILE B C 1
ATOM 2200 O O . ILE B 1 25 ? -11.867 -2.67 -7.363 1 98.62 25 ILE B O 1
ATOM 2204 N N . PHE B 1 26 ? -13.266 -0.999 -7.414 1 98.38 26 PHE B N 1
ATOM 2205 C CA . PHE B 1 26 ? -14.203 -1.775 -8.219 1 98.38 26 PHE B CA 1
ATOM 2206 C C . PHE B 1 26 ? -13.617 -2.078 -9.594 1 98.38 26 PHE B C 1
ATOM 2208 O O . PHE B 1 26 ? -13.789 -3.18 -10.117 1 98.38 26 PHE B O 1
ATOM 2215 N N . ALA B 1 27 ? -12.977 -1.094 -10.141 1 98.12 27 ALA B N 1
ATOM 2216 C CA . ALA B 1 27 ? -12.305 -1.315 -11.414 1 98.12 27 ALA B CA 1
ATOM 2217 C C . ALA B 1 27 ? -11.258 -2.422 -11.297 1 98.12 27 ALA B C 1
ATOM 2219 O O . ALA B 1 27 ? -11.062 -3.201 -12.234 1 98.12 27 ALA B O 1
ATOM 2220 N N . SER B 1 28 ? -10.578 -2.463 -10.195 1 97.81 28 SER B N 1
ATOM 2221 C CA . SER B 1 28 ? -9.594 -3.52 -9.977 1 97.81 28 SER B CA 1
ATOM 2222 C C . SER B 1 28 ? -10.227 -4.898 -10.109 1 97.81 28 SER B C 1
ATOM 2224 O O . SER B 1 28 ? -9.672 -5.785 -10.758 1 97.81 28 SER B O 1
ATOM 2226 N N . PHE B 1 29 ? -11.43 -5.102 -9.547 1 97.81 29 PHE B N 1
ATOM 2227 C CA . PHE B 1 29 ? -12.133 -6.375 -9.633 1 97.81 29 PHE B CA 1
ATOM 2228 C C . PHE B 1 29 ? -12.531 -6.672 -11.078 1 97.81 29 PHE B C 1
ATOM 2230 O O . PHE B 1 29 ? -12.32 -7.781 -11.57 1 97.81 29 PHE B O 1
ATOM 2237 N N . LEU B 1 30 ? -12.977 -5.676 -11.719 1 97.25 30 LEU B N 1
ATOM 2238 C CA . LEU B 1 30 ? -13.5 -5.871 -13.07 1 97.25 30 LEU B CA 1
ATOM 2239 C C . LEU B 1 30 ? -12.375 -6.129 -14.055 1 97.25 30 LEU B C 1
ATOM 2241 O O . LEU B 1 30 ? -12.461 -7.035 -14.891 1 97.25 30 LEU B O 1
ATOM 2245 N N . ILE B 1 31 ? -11.336 -5.355 -13.969 1 97.5 31 ILE B N 1
ATOM 2246 C CA . ILE B 1 31 ? -10.219 -5.469 -14.906 1 97.5 31 ILE B CA 1
ATOM 2247 C C . ILE B 1 31 ? -9.562 -6.84 -14.766 1 97.5 31 ILE B C 1
ATOM 2249 O O . ILE B 1 31 ? -9.289 -7.512 -15.766 1 97.5 31 ILE B O 1
ATOM 2253 N N . THR B 1 32 ? -9.336 -7.281 -13.57 1 97.06 32 THR B N 1
ATOM 2254 C CA . THR B 1 32 ? -8.68 -8.57 -13.367 1 97.06 32 THR B CA 1
ATOM 2255 C C . THR B 1 32 ? -9.602 -9.711 -13.773 1 97.06 32 THR B C 1
ATOM 2257 O O . THR B 1 32 ? -9.148 -10.719 -14.312 1 97.06 32 THR B O 1
ATOM 2260 N N . TYR B 1 33 ? -10.914 -9.57 -13.57 1 97 33 TYR B N 1
ATOM 2261 C CA . TYR B 1 33 ? -11.891 -10.539 -14.047 1 97 33 TYR B CA 1
ATOM 2262 C C . TYR B 1 33 ? -11.852 -10.641 -15.57 1 97 33 TYR B C 1
ATOM 2264 O O . TYR B 1 33 ? -11.781 -11.742 -16.125 1 97 33 TYR B O 1
ATOM 2272 N N . ILE B 1 34 ? -11.82 -9.492 -16.203 1 97.44 34 ILE B N 1
ATOM 2273 C CA . ILE B 1 34 ? -11.828 -9.43 -17.656 1 97.44 34 ILE B CA 1
ATOM 2274 C C . ILE B 1 34 ? -10.547 -10.062 -18.203 1 97.44 34 ILE B C 1
ATOM 2276 O O . ILE B 1 34 ? -10.594 -10.867 -19.141 1 97.44 34 ILE B O 1
ATOM 2280 N N . ILE B 1 35 ? -9.414 -9.773 -17.656 1 96.81 35 ILE B N 1
ATOM 2281 C CA . ILE B 1 35 ? -8.148 -10.367 -18.078 1 96.81 35 ILE B CA 1
ATOM 2282 C C . ILE B 1 35 ? -8.211 -11.883 -17.906 1 96.81 35 ILE B C 1
ATOM 2284 O O . ILE B 1 35 ? -7.828 -12.641 -18.797 1 96.81 35 ILE B O 1
ATOM 2288 N N . GLY B 1 36 ? -8.711 -12.336 -16.75 1 96.38 36 GLY B N 1
ATOM 2289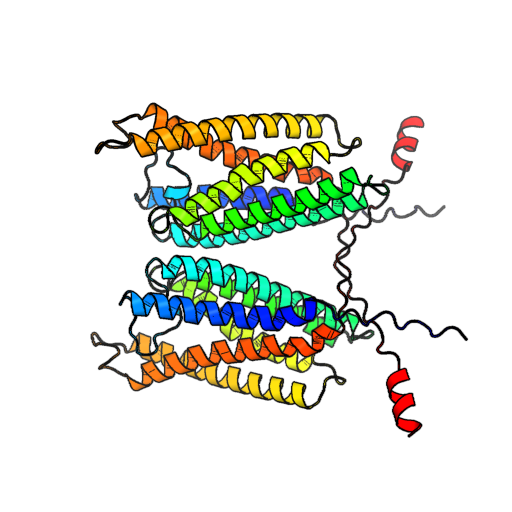 C CA . GLY B 1 36 ? -8.82 -13.758 -16.469 1 96.38 36 GLY B CA 1
ATOM 2290 C C . GLY B 1 36 ? -9.711 -14.492 -17.453 1 96.38 36 GLY B C 1
ATOM 2291 O O . GLY B 1 36 ? -9.398 -15.609 -17.859 1 96.38 36 GLY B O 1
ATOM 2292 N N . VAL B 1 37 ? -10.789 -13.891 -17.828 1 96.5 37 VAL B N 1
ATOM 2293 C CA . VAL B 1 37 ? -11.727 -14.5 -18.766 1 96.5 37 VAL B CA 1
ATOM 2294 C C . VAL B 1 37 ? -11.094 -14.57 -20.156 1 96.5 37 VAL B C 1
ATOM 2296 O O . VAL B 1 37 ? -11.18 -15.594 -20.844 1 96.5 37 VAL B O 1
ATOM 2299 N N . ILE B 1 38 ? -10.43 -13.453 -20.578 1 96.88 38 ILE B N 1
ATOM 2300 C CA . ILE B 1 38 ? -9.789 -13.398 -21.891 1 96.88 38 ILE B CA 1
ATOM 2301 C C . ILE B 1 38 ? -8.703 -14.461 -21.969 1 96.88 38 ILE B C 1
ATOM 2303 O O . ILE B 1 38 ? -8.555 -15.117 -23 1 96.88 38 ILE B O 1
ATOM 2307 N N . LYS B 1 39 ? -8.039 -14.797 -20.922 1 96.44 39 LYS B N 1
ATOM 2308 C CA . LYS B 1 39 ? -6.949 -15.766 -20.875 1 96.44 39 LYS B CA 1
ATOM 2309 C C . LYS B 1 39 ? -7.484 -17.172 -20.625 1 96.44 39 LYS B C 1
ATOM 2311 O O . LYS B 1 39 ? -6.719 -18.141 -20.594 1 96.44 39 LYS B O 1
ATOM 2316 N N . LYS B 1 40 ? -8.836 -17.266 -20.328 1 95.75 40 LYS B N 1
ATOM 2317 C CA . LYS B 1 40 ? -9.531 -18.531 -20.094 1 95.75 40 LYS B CA 1
ATOM 2318 C C . LYS B 1 40 ? -9.078 -19.156 -18.781 1 95.75 40 LYS B C 1
ATOM 2320 O O . LYS B 1 40 ? -9.07 -20.391 -18.656 1 95.75 40 LYS B O 1
ATOM 2325 N N . ASP B 1 41 ? -8.508 -18.312 -17.922 1 94.38 41 ASP B N 1
ATOM 2326 C CA . ASP B 1 41 ? -8.141 -18.766 -16.578 1 94.38 41 ASP B CA 1
ATOM 2327 C C . ASP B 1 41 ? -9.359 -18.828 -15.672 1 94.38 41 ASP B C 1
ATOM 2329 O O . ASP B 1 41 ? -9.359 -19.562 -14.68 1 94.38 41 ASP B O 1
ATOM 2333 N N . VAL B 1 42 ? -10.344 -17.984 -15.961 1 92.62 42 VAL B N 1
ATOM 2334 C CA . VAL B 1 42 ? -11.516 -17.781 -15.109 1 92.62 42 VAL B CA 1
ATOM 2335 C C . VAL B 1 42 ? -12.789 -17.969 -15.93 1 92.62 42 VAL B C 1
ATOM 2337 O O . VAL B 1 42 ? -12.867 -17.516 -17.078 1 92.62 42 VAL B O 1
ATOM 2340 N N . ASP B 1 43 ? -13.742 -18.578 -15.344 1 88.69 43 ASP B N 1
ATOM 2341 C CA . ASP B 1 43 ? -15.023 -18.781 -16.016 1 88.69 43 ASP B CA 1
ATOM 2342 C C . ASP B 1 43 ? -15.773 -17.469 -16.188 1 88.69 43 ASP B C 1
ATOM 2344 O O . ASP B 1 43 ? -15.68 -16.578 -15.328 1 88.69 43 ASP B O 1
ATOM 2348 N N . VAL B 1 44 ? -16.5 -17.453 -17.281 1 90.25 44 VAL B N 1
ATOM 2349 C CA . VAL B 1 44 ? -17.281 -16.266 -17.578 1 90.25 44 VAL B CA 1
ATOM 2350 C C . VAL B 1 44 ? -18.438 -16.141 -16.594 1 90.25 44 VAL B C 1
ATOM 2352 O O . VAL B 1 44 ? -18.891 -15.039 -16.281 1 90.25 44 VAL B O 1
ATOM 2355 N N . PHE B 1 45 ? -18.75 -17.375 -16.094 1 85.75 45 PHE B N 1
ATOM 2356 C CA . PHE B 1 45 ? -19.812 -17.375 -15.094 1 85.75 45 PHE B CA 1
ATOM 2357 C C . PHE B 1 45 ? -19.328 -16.797 -13.773 1 85.75 45 PHE B C 1
ATOM 2359 O O . PHE B 1 45 ? -18.156 -16.984 -13.398 1 85.75 45 PHE B O 1
ATOM 2366 N N . LEU B 1 46 ? -19.906 -15.883 -13.156 1 88.06 46 LEU B N 1
ATOM 2367 C CA . LEU B 1 46 ? -19.547 -15.031 -12.023 1 88.06 46 LEU B CA 1
ATOM 2368 C C . LEU B 1 46 ? -18.781 -15.828 -10.969 1 88.06 46 LEU B C 1
ATOM 2370 O O . LEU B 1 46 ? -19.391 -16.438 -10.094 1 88.06 46 LEU B O 1
ATOM 2374 N N . PRO B 1 47 ? -17.516 -15.781 -11.023 1 92.75 47 PRO B N 1
ATOM 2375 C CA . PRO B 1 47 ? -16.688 -16.422 -10 1 92.75 47 PRO B CA 1
ATOM 2376 C C . PRO B 1 47 ? -16.594 -15.586 -8.719 1 92.75 47 PRO B C 1
ATOM 2378 O O . PRO B 1 47 ? -17.062 -14.445 -8.688 1 92.75 47 PRO B O 1
ATOM 2381 N N . TYR B 1 48 ? -16.078 -16.281 -7.664 1 94 48 TYR B N 1
ATOM 2382 C CA . TYR B 1 48 ? -15.672 -15.477 -6.512 1 94 48 TYR B CA 1
ATOM 2383 C C . TYR B 1 48 ? -14.648 -14.414 -6.914 1 94 48 TYR B C 1
ATOM 2385 O O . TYR B 1 48 ? -13.781 -14.672 -7.75 1 94 48 TYR B O 1
ATOM 2393 N N . ILE B 1 49 ? -14.703 -13.258 -6.297 1 94.81 49 ILE B N 1
ATOM 2394 C CA . ILE B 1 49 ? -13.75 -12.18 -6.555 1 94.81 49 ILE B CA 1
ATOM 2395 C C . ILE B 1 49 ? -12.328 -12.695 -6.34 1 94.81 49 ILE B C 1
ATOM 2397 O O . ILE B 1 49 ? -11.43 -12.406 -7.137 1 94.81 49 ILE B O 1
ATOM 2401 N N . SER B 1 50 ? -12.109 -13.5 -5.312 1 90.75 50 SER B N 1
ATOM 2402 C CA . SER B 1 50 ? -10.789 -14.008 -4.934 1 90.75 50 SER B CA 1
ATOM 2403 C C . SER B 1 50 ? -10.211 -14.906 -6.02 1 90.75 50 SER B C 1
ATOM 2405 O O . SER B 1 50 ? -8.992 -15.109 -6.078 1 90.75 50 SER B O 1
ATOM 2407 N N . TYR B 1 51 ? -11.023 -15.484 -6.895 1 92.38 51 TYR B N 1
ATOM 2408 C CA . TYR B 1 51 ? -10.531 -16.438 -7.879 1 92.38 51 TYR B CA 1
ATOM 2409 C C . TYR B 1 51 ? -10.422 -15.797 -9.258 1 92.38 51 TYR B C 1
ATOM 2411 O O . TYR B 1 51 ? -10 -16.453 -10.219 1 92.38 51 TYR B O 1
ATOM 2419 N N . THR B 1 52 ? -10.773 -14.531 -9.305 1 93.81 52 THR B N 1
ATOM 2420 C CA . THR B 1 52 ? -10.609 -13.82 -10.578 1 93.81 52 THR B CA 1
ATOM 2421 C C . THR B 1 52 ? -9.141 -13.492 -10.828 1 93.81 52 THR B C 1
ATOM 2423 O O . THR B 1 52 ? -8.758 -13.18 -11.953 1 93.81 52 THR B O 1
ATOM 2426 N N . SER B 1 53 ? -8.32 -13.617 -9.734 1 91.88 53 SER B N 1
ATOM 2427 C CA . SER B 1 53 ? -6.965 -13.078 -9.836 1 91.88 53 SER B CA 1
ATOM 2428 C C . SER B 1 53 ? -5.934 -14.055 -9.289 1 91.88 53 SER B C 1
ATOM 2430 O O . SER B 1 53 ? -4.93 -13.641 -8.703 1 91.88 53 SER B O 1
ATOM 2432 N N . VAL B 1 54 ? -6.105 -15.281 -9.445 1 92.12 54 VAL B N 1
ATOM 2433 C CA . VAL B 1 54 ? -5.191 -16.234 -8.82 1 92.12 54 VAL B CA 1
ATOM 2434 C C . VAL B 1 54 ? -4.086 -16.609 -9.805 1 92.12 54 VAL B C 1
ATOM 2436 O O . VAL B 1 54 ? -3.066 -17.188 -9.414 1 92.12 54 VAL B O 1
ATOM 2439 N N . ASP B 1 55 ? -4.262 -16.328 -11.078 1 93.69 55 ASP B N 1
ATOM 2440 C CA . ASP B 1 55 ? -3.266 -16.641 -12.102 1 93.69 55 ASP B CA 1
ATOM 2441 C C . ASP B 1 55 ? -2.617 -15.359 -12.633 1 93.69 55 ASP B C 1
ATOM 2443 O O . ASP B 1 55 ? -3.176 -14.266 -12.5 1 93.69 55 ASP B O 1
ATOM 2447 N N . GLU B 1 56 ? -1.422 -15.578 -13.227 1 93.25 56 GLU B N 1
ATOM 2448 C CA . GLU B 1 56 ? -0.74 -14.453 -13.859 1 93.25 56 GLU B CA 1
ATOM 2449 C C . GLU B 1 56 ? -1.239 -14.234 -15.281 1 93.25 56 GLU B C 1
ATOM 2451 O O . GLU B 1 56 ? -1.603 -15.195 -15.969 1 93.25 56 GLU B O 1
ATOM 2456 N N . PRO B 1 57 ? -1.331 -12.922 -15.703 1 94.06 57 PRO B N 1
ATOM 2457 C CA . PRO B 1 57 ? -0.798 -11.688 -15.125 1 94.06 57 PRO B CA 1
ATOM 2458 C C . PRO B 1 57 ? -1.817 -10.953 -14.25 1 94.06 57 PRO B C 1
ATOM 2460 O O . PRO B 1 57 ? -1.47 -9.992 -13.562 1 94.06 57 PRO B O 1
ATOM 2463 N N . GLN B 1 58 ? -3.096 -11.328 -14.289 1 95.62 58 GLN B N 1
ATOM 2464 C CA . GLN B 1 58 ? -4.133 -10.617 -13.547 1 95.62 58 GLN B CA 1
ATOM 2465 C C . GLN B 1 58 ? -3.865 -10.672 -12.047 1 95.62 58 GLN B C 1
ATOM 2467 O O . GLN B 1 58 ? -4.266 -9.773 -11.305 1 95.62 58 GLN B O 1
ATOM 2472 N N . LYS B 1 59 ? -3.127 -11.641 -11.641 1 95.94 59 LYS B N 1
ATOM 2473 C CA . LYS B 1 59 ? -2.748 -11.734 -10.234 1 95.94 59 LYS B CA 1
ATOM 2474 C C . LYS B 1 59 ? -1.922 -10.523 -9.805 1 95.94 59 LYS B C 1
ATOM 2476 O O . LYS B 1 59 ? -2.234 -9.875 -8.805 1 95.94 59 LYS B O 1
ATOM 2481 N N . SER B 1 60 ? -0.879 -10.227 -10.531 1 96.5 60 SER B N 1
ATOM 2482 C CA . SER B 1 60 ? -0.011 -9.086 -10.234 1 96.5 60 SER B CA 1
ATOM 2483 C C . SER B 1 60 ? -0.768 -7.77 -10.352 1 96.5 60 SER B C 1
ATOM 2485 O O . SER B 1 60 ? -0.577 -6.863 -9.539 1 96.5 60 SER B O 1
ATOM 2487 N N . VAL B 1 61 ? -1.571 -7.688 -11.328 1 96.88 61 VAL B N 1
ATOM 2488 C CA . VAL B 1 61 ? -2.369 -6.484 -11.547 1 96.88 61 VAL B CA 1
ATOM 2489 C C . VAL B 1 61 ? -3.32 -6.281 -10.367 1 96.88 61 VAL B C 1
ATOM 2491 O O . VAL B 1 61 ? -3.459 -5.164 -9.859 1 96.88 61 VAL B O 1
ATOM 2494 N N . PHE B 1 62 ? -3.961 -7.344 -10 1 97.88 62 PHE B N 1
ATOM 2495 C CA . PHE B 1 62 ? -4.863 -7.312 -8.859 1 97.88 62 PHE B CA 1
ATOM 2496 C C . PHE B 1 62 ? -4.129 -6.836 -7.605 1 97.88 62 PHE B C 1
ATOM 2498 O O . PHE B 1 62 ? -4.609 -5.949 -6.898 1 97.88 62 PHE B O 1
ATOM 2505 N N . SER B 1 63 ? -2.969 -7.391 -7.336 1 98.06 63 SER B N 1
ATOM 2506 C CA . SER B 1 63 ? -2.18 -7.047 -6.156 1 98.06 63 SER B CA 1
ATOM 2507 C C . SER B 1 63 ? -1.811 -5.566 -6.148 1 98.06 63 SER B C 1
ATOM 2509 O O . SER B 1 63 ? -2.068 -4.863 -5.172 1 98.06 63 SER B O 1
ATOM 2511 N N . GLN B 1 64 ? -1.279 -5.09 -7.23 1 98.38 64 GLN B N 1
ATOM 2512 C CA . GLN B 1 64 ? -0.875 -3.691 -7.32 1 98.38 64 GLN B CA 1
ATOM 2513 C C . GLN B 1 64 ? -2.072 -2.76 -7.148 1 98.38 64 GLN B C 1
ATOM 2515 O O . GLN B 1 64 ? -2.014 -1.806 -6.371 1 98.38 64 GLN B O 1
ATOM 2520 N N . SER B 1 65 ? -3.104 -3.074 -7.863 1 98.25 65 SER B N 1
ATOM 2521 C CA . SER B 1 65 ? -4.27 -2.197 -7.879 1 98.25 65 SER B CA 1
ATOM 2522 C C . SER B 1 65 ? -4.969 -2.182 -6.523 1 98.25 65 SER B C 1
ATOM 2524 O O . SER B 1 65 ? -5.387 -1.125 -6.047 1 98.25 65 SER B O 1
ATOM 2526 N N . LEU B 1 66 ? -5.117 -3.301 -5.887 1 98.5 66 LEU B N 1
ATOM 2527 C CA . LEU B 1 66 ? -5.82 -3.35 -4.609 1 98.5 66 LEU B CA 1
ATOM 2528 C C . LEU B 1 66 ? -5.004 -2.664 -3.514 1 98.5 66 LEU B C 1
ATOM 2530 O O . LEU B 1 66 ? -5.57 -2.074 -2.592 1 98.5 66 LEU B O 1
ATOM 2534 N N . ASN B 1 67 ? -3.668 -2.758 -3.629 1 98.75 67 ASN B N 1
ATOM 2535 C CA . ASN B 1 67 ? -2.869 -2.021 -2.654 1 98.75 67 ASN B CA 1
ATOM 2536 C C . ASN B 1 67 ? -3.027 -0.513 -2.824 1 98.75 67 ASN B C 1
ATOM 2538 O O . ASN B 1 67 ? -3.055 0.227 -1.84 1 98.75 67 ASN B O 1
ATOM 2542 N N . ILE B 1 68 ? -3.135 -0.043 -4.035 1 98.5 68 ILE B N 1
ATOM 2543 C CA . ILE B 1 68 ? -3.465 1.359 -4.273 1 98.5 68 ILE B CA 1
ATOM 2544 C C . ILE B 1 68 ? -4.84 1.671 -3.686 1 98.5 68 ILE B C 1
ATOM 2546 O O . ILE B 1 68 ? -5.02 2.691 -3.016 1 98.5 68 ILE B O 1
ATOM 2550 N N . GLY B 1 69 ? -5.766 0.786 -3.945 1 98.69 69 GLY B N 1
ATOM 2551 C CA . GLY B 1 69 ? -7.098 0.947 -3.385 1 98.69 69 GLY B CA 1
ATOM 2552 C C . GLY B 1 69 ? -7.109 0.976 -1.868 1 98.69 69 GLY B C 1
ATOM 2553 O O . GLY B 1 69 ? -7.828 1.773 -1.262 1 98.69 69 GLY B O 1
ATOM 2554 N N . ALA B 1 70 ? -6.363 0.068 -1.265 1 98.75 70 ALA B N 1
ATOM 2555 C CA . ALA B 1 70 ? -6.27 0.018 0.192 1 98.75 70 ALA B CA 1
ATOM 2556 C C . ALA B 1 70 ? -5.727 1.329 0.752 1 98.75 70 ALA B C 1
ATOM 2558 O O . ALA B 1 70 ? -6.211 1.825 1.771 1 98.75 70 ALA B O 1
ATOM 2559 N N . LEU B 1 71 ? -4.742 1.865 0.1 1 98.31 71 LEU B N 1
ATOM 2560 C CA . LEU B 1 71 ? -4.191 3.152 0.511 1 98.31 71 LEU B CA 1
ATOM 2561 C C . LEU B 1 71 ? -5.254 4.246 0.436 1 98.31 71 LEU B C 1
ATOM 2563 O O . LEU B 1 71 ? -5.418 5.023 1.379 1 98.31 71 LEU B O 1
ATOM 2567 N N . LEU B 1 72 ? -5.941 4.285 -0.654 1 98.19 72 LEU B N 1
ATOM 2568 C CA . LEU B 1 72 ? -6.984 5.289 -0.845 1 98.19 72 LEU B CA 1
ATOM 2569 C C . LEU B 1 72 ? -8.094 5.129 0.195 1 98.19 72 LEU B C 1
ATOM 2571 O O . LEU B 1 72 ? -8.609 6.117 0.716 1 98.19 72 LEU B O 1
ATOM 2575 N N . LEU B 1 73 ? -8.414 3.904 0.418 1 98.56 73 LEU B N 1
ATOM 2576 C CA . LEU B 1 73 ? -9.445 3.621 1.405 1 98.56 73 LEU B CA 1
ATOM 2577 C C . LEU B 1 73 ? -9.023 4.109 2.787 1 98.56 73 LEU B C 1
ATOM 2579 O O . LEU B 1 73 ? -9.82 4.723 3.502 1 98.56 73 LEU B O 1
ATOM 2583 N N . GLY B 1 74 ? -7.836 3.836 3.152 1 97.94 74 GLY B N 1
ATOM 2584 C CA . GLY B 1 74 ? -7.324 4.34 4.418 1 97.94 74 GLY B CA 1
ATOM 2585 C C . GLY B 1 74 ? -7.32 5.855 4.496 1 97.94 74 GLY B C 1
ATOM 2586 O O . GLY B 1 74 ? -7.68 6.43 5.527 1 97.94 74 GLY B O 1
ATOM 2587 N N . PHE B 1 75 ? -6.93 6.449 3.408 1 95.5 75 PHE B N 1
ATOM 2588 C CA . PHE B 1 75 ? -6.938 7.906 3.348 1 95.5 75 PHE B CA 1
ATOM 2589 C C . PHE B 1 75 ? -8.352 8.445 3.51 1 95.5 75 PHE B C 1
ATOM 2591 O O . PHE B 1 75 ? -8.562 9.461 4.18 1 95.5 75 PHE B O 1
ATOM 2598 N N . ASN B 1 76 ? -9.258 7.812 2.873 1 96.56 76 ASN B N 1
ATOM 2599 C CA . ASN B 1 76 ? -10.656 8.203 3.033 1 96.56 76 ASN B CA 1
ATOM 2600 C C . ASN B 1 76 ? -11.086 8.172 4.496 1 96.56 76 ASN B C 1
ATOM 2602 O O . ASN B 1 76 ? -11.711 9.109 4.984 1 96.56 76 ASN B O 1
ATOM 2606 N N . ALA B 1 77 ? -10.734 7.09 5.145 1 97.12 77 ALA B N 1
ATOM 2607 C CA . ALA B 1 77 ? -11.102 6.949 6.555 1 97.12 77 ALA B CA 1
ATOM 2608 C C . ALA B 1 77 ? -10.469 8.055 7.395 1 97.12 77 ALA B C 1
ATOM 2610 O O . ALA B 1 77 ? -11.102 8.594 8.305 1 97.12 77 ALA B O 1
ATOM 2611 N N . TYR B 1 78 ? -9.336 8.398 7.09 1 94.94 78 TYR B N 1
ATOM 2612 C CA . TYR B 1 78 ? -8.617 9.422 7.848 1 94.94 78 TYR B CA 1
ATOM 2613 C C . TYR B 1 78 ? -9.234 10.797 7.629 1 94.94 78 TYR B C 1
ATOM 2615 O O . TYR B 1 78 ? -9.445 11.547 8.586 1 94.94 78 TYR B O 1
ATOM 2623 N N . ILE B 1 79 ? -9.438 11.086 6.398 1 92.69 79 ILE B N 1
ATOM 2624 C CA . ILE B 1 79 ? -10.031 12.383 6.078 1 92.69 79 ILE B CA 1
ATOM 2625 C C . ILE B 1 79 ? -11.422 12.484 6.707 1 92.69 79 ILE B C 1
ATOM 2627 O O . ILE B 1 79 ? -11.797 13.539 7.223 1 92.69 79 ILE B O 1
ATOM 2631 N N . ARG B 1 80 ? -12.156 11.422 6.621 1 93.44 80 ARG B N 1
ATOM 2632 C CA . ARG B 1 80 ? -13.469 11.414 7.258 1 93.44 80 ARG B CA 1
ATOM 2633 C C . ARG B 1 80 ? -13.352 11.68 8.75 1 93.44 80 ARG B C 1
ATOM 2635 O O . ARG B 1 80 ? -14.148 12.438 9.32 1 93.44 80 ARG B O 1
ATOM 2642 N N . PHE B 1 81 ? -12.438 11.102 9.383 1 93.56 81 PHE B N 1
ATOM 2643 C CA . PHE B 1 81 ? -12.164 11.32 10.797 1 93.56 81 PHE B CA 1
ATOM 2644 C C . PHE B 1 81 ? -11.922 12.797 11.086 1 93.56 81 PHE B C 1
ATOM 2646 O O . PHE B 1 81 ? -12.508 13.352 12.016 1 93.56 81 PHE B O 1
ATOM 2653 N N . LEU B 1 82 ? -11.094 13.398 10.273 1 88.81 82 LEU B N 1
ATOM 2654 C CA . LEU B 1 82 ? -10.781 14.812 10.438 1 88.81 82 LEU B CA 1
ATOM 2655 C C . LEU B 1 82 ? -12.008 15.68 10.164 1 88.81 82 LEU B C 1
ATOM 2657 O O . LEU B 1 82 ? -12.219 16.688 10.836 1 88.81 82 LEU B O 1
ATOM 2661 N N . GLN B 1 83 ? -12.703 15.297 9.164 1 87.44 83 GLN B N 1
ATOM 2662 C CA . GLN B 1 83 ? -13.898 16.047 8.789 1 87.44 83 GLN B CA 1
ATOM 2663 C C . GLN B 1 83 ? -14.914 16.062 9.922 1 87.44 83 GLN B C 1
ATOM 2665 O O . GLN B 1 83 ? -15.516 17.094 10.211 1 87.44 83 GLN B O 1
ATOM 2670 N N . VAL B 1 84 ? -15.125 14.984 10.531 1 89 84 VAL B N 1
ATOM 2671 C CA . VAL B 1 84 ? -16.062 14.891 11.648 1 89 84 VAL B CA 1
ATOM 2672 C C . VAL B 1 84 ? -15.562 15.727 12.82 1 89 84 VAL B C 1
ATOM 2674 O O . VAL B 1 84 ? -16.344 16.422 13.469 1 89 84 VAL B O 1
ATOM 2677 N N . LYS B 1 85 ? -14.32 15.711 13.086 1 84.94 85 LYS B N 1
ATOM 2678 C CA . LYS B 1 85 ? -13.727 16.484 14.164 1 84.94 85 LYS B CA 1
ATOM 2679 C C . LYS B 1 85 ? -13.875 17.984 13.906 1 84.94 85 LYS B C 1
ATOM 2681 O O . LYS B 1 85 ? -14.109 18.766 14.828 1 84.94 85 LYS B O 1
ATOM 2686 N N . ALA B 1 86 ? -13.75 18.328 12.719 1 77.62 86 ALA B N 1
ATOM 2687 C CA . ALA B 1 86 ? -13.82 19.734 12.336 1 77.62 86 ALA B CA 1
ATOM 2688 C C . ALA B 1 86 ? -15.258 20.234 12.352 1 77.62 86 ALA B C 1
ATOM 2690 O O . ALA B 1 86 ? -15.516 21.391 12.688 1 77.62 86 ALA B O 1
ATOM 2691 N N . CYS B 1 87 ? -16.078 19.5 11.805 1 73.25 87 CYS B N 1
ATOM 2692 C CA . CYS B 1 87 ? -17.469 19.922 11.648 1 73.25 87 CYS B CA 1
ATOM 2693 C C . CYS B 1 87 ? -18.188 19.969 12.992 1 73.25 87 CYS B C 1
ATOM 2695 O O . CYS B 1 87 ? -19.078 20.797 13.195 1 73.25 87 CYS B O 1
ATOM 2697 N N . TYR B 1 88 ? -17.719 19.109 13.844 1 66.5 88 TYR B N 1
ATOM 2698 C CA . TYR B 1 88 ? -18.438 19.062 15.109 1 66.5 88 TYR B CA 1
ATOM 2699 C C . TYR B 1 88 ? -17.672 19.812 16.188 1 66.5 88 TYR B C 1
ATOM 2701 O O . TYR B 1 88 ? -16.641 19.359 16.672 1 66.5 88 TYR B O 1
ATOM 2709 N N . GLU B 1 89 ? -17.562 21.031 16.062 1 63.28 89 GLU B N 1
ATOM 2710 C CA . GLU B 1 89 ? -16.891 21.891 17.031 1 63.28 89 GLU B CA 1
ATOM 2711 C C . GLU B 1 89 ? -17.031 21.328 18.453 1 63.28 89 GLU B C 1
ATOM 2713 O O . GLU B 1 89 ? -16.109 21.438 19.266 1 63.28 89 GLU B O 1
ATOM 2718 N N . ASN B 1 90 ? -18.125 20.672 18.734 1 73.56 90 ASN B N 1
ATOM 2719 C CA . ASN B 1 90 ? -18.375 20.203 20.094 1 73.56 90 ASN B CA 1
ATOM 2720 C C . ASN B 1 90 ? -18.828 18.734 20.109 1 73.56 90 ASN B C 1
ATOM 2722 O O . ASN B 1 90 ? -19.953 18.438 20.5 1 73.56 90 ASN B O 1
ATOM 2726 N N . LEU B 1 91 ? -17.781 17.969 19.75 1 81.5 91 LEU B N 1
ATOM 2727 C CA . LEU B 1 91 ? -18.109 16.547 19.844 1 81.5 91 LEU B CA 1
ATOM 2728 C C . LEU B 1 91 ? -18.234 16.109 21.297 1 81.5 91 LEU B C 1
ATOM 2730 O O . LEU B 1 91 ? -17.406 16.484 22.141 1 81.5 91 LEU B O 1
ATOM 2734 N N . SER B 1 92 ? -19.359 15.516 21.594 1 86.94 92 SER B N 1
ATOM 2735 C CA . SER B 1 92 ? -19.438 14.875 22.906 1 86.94 92 SER B CA 1
ATOM 2736 C C . SER B 1 92 ? -18.344 13.836 23.094 1 86.94 92 SER B C 1
ATOM 2738 O O . SER B 1 92 ? -17.703 13.438 22.109 1 86.94 92 SER B O 1
ATOM 2740 N N . ALA B 1 93 ? -18.078 13.492 24.25 1 90.75 93 ALA B N 1
ATOM 2741 C CA . ALA B 1 93 ? -17.062 12.469 24.531 1 90.75 93 ALA B CA 1
ATOM 2742 C C . ALA B 1 93 ? -17.375 11.172 23.781 1 90.75 93 ALA B C 1
ATOM 2744 O O . ALA B 1 93 ? -16.469 10.531 23.25 1 90.75 93 ALA B O 1
ATOM 2745 N N . ASN B 1 94 ? -18.641 10.867 23.797 1 91.88 94 ASN B N 1
ATOM 2746 C CA . ASN B 1 94 ? -19.062 9.641 23.109 1 91.88 94 ASN B CA 1
ATOM 2747 C C . ASN B 1 94 ? -18.875 9.742 21.609 1 91.88 94 ASN B C 1
ATOM 2749 O O . ASN B 1 94 ? -18.438 8.781 20.969 1 91.88 94 ASN B O 1
ATOM 2753 N N . GLU B 1 95 ? -19.156 10.797 21.078 1 91.69 95 GLU B N 1
ATOM 2754 C CA . GLU B 1 95 ? -18.984 10.992 19.641 1 91.69 95 GLU B CA 1
ATOM 2755 C C . GLU B 1 95 ? -17.5 10.953 19.266 1 91.69 95 GLU B C 1
ATOM 2757 O O . GLU B 1 95 ? -17.156 10.43 18.203 1 91.69 95 GLU B O 1
ATOM 2762 N N . ASN B 1 96 ? -16.766 11.531 20.078 1 93.19 96 ASN B N 1
ATOM 2763 C CA . ASN B 1 96 ? -15.32 11.5 19.844 1 93.19 96 ASN B CA 1
ATOM 2764 C C . ASN B 1 96 ? -14.781 10.07 19.859 1 93.19 96 ASN B C 1
ATOM 2766 O O . ASN B 1 96 ? -13.961 9.703 19.016 1 93.19 96 ASN B O 1
ATOM 2770 N N . ARG B 1 97 ? -15.242 9.32 20.828 1 95.5 97 ARG B N 1
ATOM 2771 C CA . ARG B 1 97 ? -14.844 7.918 20.906 1 95.5 97 ARG B CA 1
ATOM 2772 C C . ARG B 1 97 ? -15.305 7.145 19.672 1 95.5 97 ARG B C 1
ATOM 2774 O O . ARG B 1 97 ? -14.562 6.324 19.125 1 95.5 97 ARG B O 1
ATOM 2781 N N . LEU B 1 98 ? -16.469 7.414 19.25 1 95.75 98 LEU B N 1
ATOM 2782 C CA . LEU B 1 98 ? -17.016 6.758 18.062 1 95.75 98 LEU B CA 1
ATOM 2783 C C . LEU B 1 98 ? -16.234 7.16 16.812 1 95.75 98 LEU B C 1
ATOM 2785 O O . LEU B 1 98 ? -16 6.328 15.938 1 95.75 98 LEU B O 1
ATOM 2789 N N . ASN B 1 99 ? -15.906 8.398 16.812 1 95.94 99 ASN B N 1
ATOM 2790 C CA . ASN B 1 99 ? -15.117 8.883 15.68 1 95.94 99 ASN B CA 1
ATOM 2791 C C . ASN B 1 99 ? -13.758 8.203 15.609 1 95.94 99 ASN B C 1
ATOM 2793 O O . ASN B 1 99 ? -13.312 7.801 14.531 1 95.94 99 ASN B O 1
ATOM 2797 N N . LYS B 1 100 ? -13.117 8.055 16.719 1 96.94 100 LYS B N 1
ATOM 2798 C CA . LYS B 1 100 ? -11.852 7.332 16.781 1 96.94 100 LYS B CA 1
ATOM 2799 C C . LYS B 1 100 ? -12.039 5.867 16.391 1 96.94 100 LYS B C 1
ATOM 2801 O O . LYS B 1 100 ? -11.211 5.309 15.672 1 96.94 100 LYS B O 1
ATOM 2806 N N . ALA B 1 101 ? -13.07 5.305 16.906 1 97.94 101 ALA B N 1
ATOM 2807 C CA . ALA B 1 101 ? -13.383 3.926 16.531 1 97.94 101 ALA B CA 1
ATOM 2808 C C . ALA B 1 101 ? -13.594 3.801 15.023 1 97.94 101 ALA B C 1
ATOM 2810 O O . ALA B 1 101 ? -13.148 2.83 14.406 1 97.94 101 ALA B O 1
ATOM 2811 N N . GLY B 1 102 ? -14.289 4.766 14.453 1 98.19 102 GLY B N 1
ATOM 2812 C CA . GLY B 1 102 ? -14.477 4.781 13.016 1 98.19 102 GLY B CA 1
ATOM 2813 C C . GLY B 1 102 ? -13.164 4.793 12.242 1 98.19 102 GLY B C 1
ATOM 2814 O O . GLY B 1 102 ? -13.008 4.059 11.266 1 98.19 102 GLY B O 1
ATOM 2815 N N . LEU B 1 103 ? -12.289 5.598 12.695 1 97.94 103 LEU B N 1
ATOM 2816 C CA . LEU B 1 103 ? -10.977 5.652 12.055 1 97.94 103 LEU B CA 1
ATOM 2817 C C . LEU B 1 103 ? -10.281 4.297 12.117 1 97.94 103 LEU B C 1
ATOM 2819 O O . LEU B 1 103 ? -9.781 3.805 11.102 1 97.94 103 LEU B O 1
ATOM 2823 N N . VAL B 1 104 ? -10.289 3.689 13.258 1 98.56 104 VAL B N 1
ATOM 2824 C CA . VAL B 1 104 ? -9.609 2.416 13.469 1 98.56 104 VAL B CA 1
ATOM 2825 C C . VAL B 1 104 ? -10.25 1.338 12.602 1 98.56 104 VAL B C 1
ATOM 2827 O O . VAL B 1 104 ? -9.555 0.581 11.922 1 98.56 104 VAL B O 1
ATOM 2830 N N . LEU B 1 105 ? -11.523 1.288 12.57 1 98.81 105 LEU B N 1
ATOM 2831 C CA . LEU B 1 105 ? -12.234 0.306 11.758 1 98.81 105 LEU B CA 1
ATOM 2832 C C . LEU B 1 105 ? -11.938 0.512 10.273 1 98.81 105 LEU B C 1
ATOM 2834 O O . LEU B 1 105 ? -11.711 -0.455 9.539 1 98.81 105 LEU B O 1
ATOM 2838 N N . GLY B 1 106 ? -11.938 1.785 9.875 1 98.75 106 GLY B N 1
ATOM 2839 C CA . GLY B 1 106 ? -11.625 2.088 8.484 1 98.75 106 GLY B CA 1
ATOM 2840 C C . GLY B 1 106 ? -10.227 1.66 8.078 1 98.75 106 GLY B C 1
ATOM 2841 O O . GLY B 1 106 ? -10.031 1.081 7.012 1 98.75 106 GLY B O 1
ATOM 2842 N N . LEU B 1 107 ? -9.289 1.893 8.945 1 98.69 107 LEU B N 1
ATOM 2843 C CA . LEU B 1 107 ? -7.902 1.528 8.664 1 98.69 107 LEU B CA 1
ATOM 2844 C C . LEU B 1 107 ? -7.727 0.013 8.664 1 98.69 107 LEU B C 1
ATOM 2846 O O . LEU B 1 107 ? -6.98 -0.531 7.848 1 98.69 107 LEU B O 1
ATOM 2850 N N . ILE B 1 108 ? -8.391 -0.661 9.562 1 98.81 108 ILE B N 1
ATOM 2851 C CA . ILE B 1 108 ? -8.32 -2.117 9.617 1 98.81 108 ILE B CA 1
ATOM 2852 C C . ILE B 1 108 ? -8.945 -2.711 8.359 1 98.81 108 ILE B C 1
ATOM 2854 O O . ILE B 1 108 ? -8.414 -3.674 7.793 1 98.81 108 ILE B O 1
ATOM 2858 N N . SER B 1 109 ? -10.031 -2.158 7.953 1 98.88 109 SER B N 1
ATOM 2859 C CA . SER B 1 109 ? -10.664 -2.619 6.719 1 98.88 109 SER B CA 1
ATOM 2860 C C . SER B 1 109 ? -9.75 -2.402 5.52 1 98.88 109 SER B C 1
ATOM 2862 O O . SER B 1 109 ? -9.633 -3.277 4.656 1 98.88 109 SER B O 1
ATOM 2864 N N . ALA B 1 110 ? -9.102 -1.255 5.465 1 98.88 110 ALA B N 1
ATOM 2865 C CA . ALA B 1 110 ? -8.141 -0.975 4.395 1 98.88 110 ALA B CA 1
ATOM 2866 C C . ALA B 1 110 ? -6.98 -1.962 4.426 1 98.88 110 ALA B C 1
ATOM 2868 O O . ALA B 1 110 ? -6.535 -2.441 3.381 1 98.88 110 ALA B O 1
ATOM 2869 N N . PHE B 1 111 ? -6.543 -2.279 5.598 1 98.81 111 PHE B N 1
ATOM 2870 C CA . PHE B 1 111 ? -5.488 -3.275 5.754 1 98.81 111 PHE B CA 1
ATOM 2871 C C . PHE B 1 111 ? -5.957 -4.641 5.262 1 98.81 111 PHE B C 1
ATOM 2873 O O . PHE B 1 111 ? -5.195 -5.367 4.621 1 98.81 111 PHE B O 1
ATOM 2880 N N . GLY B 1 112 ? -7.129 -4.984 5.598 1 98.88 112 GLY B N 1
ATOM 2881 C CA . GLY B 1 112 ? -7.707 -6.219 5.086 1 98.88 112 GLY B CA 1
ATOM 2882 C C . GLY B 1 112 ? -7.719 -6.285 3.572 1 98.88 112 GLY B C 1
ATOM 2883 O O . GLY B 1 112 ? -7.438 -7.336 2.992 1 98.88 112 GLY B O 1
ATOM 2884 N N . LEU B 1 113 ? -8.062 -5.188 2.953 1 98.81 113 LEU B N 1
ATOM 2885 C CA . LEU B 1 113 ? -8.062 -5.125 1.496 1 98.81 113 LEU B CA 1
ATOM 2886 C C . LEU B 1 113 ? -6.668 -5.379 0.937 1 98.81 113 LEU B C 1
ATOM 2888 O O . LEU B 1 113 ? -6.516 -6.078 -0.069 1 98.81 113 LEU B O 1
ATOM 2892 N N . SER B 1 114 ? -5.637 -4.832 1.572 1 98.75 114 SER B N 1
ATOM 2893 C CA . SER B 1 114 ? -4.254 -5.086 1.187 1 98.75 114 SER B CA 1
ATOM 2894 C C . SER B 1 114 ? -3.912 -6.57 1.302 1 98.75 114 SER B C 1
ATOM 2896 O O . SER B 1 114 ? -3.268 -7.133 0.416 1 98.75 114 SER B O 1
ATOM 2898 N N . MET B 1 115 ? -4.371 -7.195 2.361 1 98.62 115 MET B N 1
ATOM 2899 C CA . MET B 1 115 ? -4.113 -8.617 2.562 1 98.62 115 MET B CA 1
ATOM 2900 C C . MET B 1 115 ? -4.777 -9.453 1.471 1 98.62 115 MET B C 1
ATOM 2902 O O . MET B 1 115 ? -4.164 -10.375 0.93 1 98.62 115 MET B O 1
ATOM 2906 N N . VAL B 1 116 ? -6.016 -9.078 1.163 1 98.12 116 VAL B N 1
ATOM 2907 C CA . VAL B 1 116 ? -6.727 -9.797 0.109 1 98.12 116 VAL B CA 1
ATOM 2908 C C . VAL B 1 116 ? -5.973 -9.648 -1.213 1 98.12 116 VAL B C 1
ATOM 2910 O O . VAL B 1 116 ? -5.91 -10.586 -2.006 1 98.12 116 VAL B O 1
ATOM 2913 N N . GLY B 1 117 ? -5.363 -8.516 -1.449 1 97.88 117 GLY B N 1
ATOM 2914 C CA . GLY B 1 117 ? -4.633 -8.258 -2.682 1 97.88 117 GLY B CA 1
ATOM 2915 C C . GLY B 1 117 ? -3.324 -9.016 -2.77 1 97.88 117 GLY B C 1
ATOM 2916 O O . GLY B 1 117 ? -2.863 -9.352 -3.863 1 97.88 117 GLY B O 1
ATOM 2917 N N . ASN B 1 118 ? -2.77 -9.328 -1.61 1 97.88 118 ASN B N 1
ATOM 2918 C CA . ASN B 1 118 ? -1.417 -9.875 -1.637 1 97.88 118 ASN B CA 1
ATOM 2919 C C . ASN B 1 118 ? -1.408 -11.359 -1.295 1 97.88 118 ASN B C 1
ATOM 2921 O O . ASN B 1 118 ? -0.522 -12.102 -1.733 1 97.88 118 ASN B O 1
ATOM 2925 N N . PHE B 1 119 ? -2.303 -11.82 -0.472 1 97.31 119 PHE B N 1
ATOM 2926 C CA . PHE B 1 119 ? -2.475 -13.234 -0.171 1 97.31 119 PHE B CA 1
ATOM 2927 C C . PHE B 1 119 ? -3.605 -13.836 -0.998 1 97.31 119 PHE B C 1
ATOM 2929 O O . PHE B 1 119 ? -4.781 -13.617 -0.696 1 97.31 119 PHE B O 1
ATOM 2936 N N . HIS B 1 120 ? -3.248 -14.617 -1.99 1 94.56 120 HIS B N 1
ATOM 2937 C CA . HIS B 1 120 ? -4.258 -15.148 -2.9 1 94.56 120 HIS B CA 1
ATOM 2938 C C . HIS B 1 120 ? -4.852 -16.453 -2.371 1 94.56 120 HIS B C 1
ATOM 2940 O O . HIS B 1 120 ? -4.145 -17.266 -1.781 1 94.56 120 HIS B O 1
ATOM 2946 N N . ALA B 1 121 ? -6.082 -16.672 -2.691 1 90.25 121 ALA B N 1
ATOM 2947 C CA . ALA B 1 121 ? -6.898 -17.719 -2.08 1 90.25 121 ALA B CA 1
ATOM 2948 C C . ALA B 1 121 ? -6.344 -19.109 -2.396 1 90.25 121 ALA B C 1
ATOM 2950 O O . ALA B 1 121 ? -6.449 -20.016 -1.582 1 90.25 121 ALA B O 1
ATOM 2951 N N . ARG B 1 122 ? -5.715 -19.266 -3.506 1 88.69 122 ARG B N 1
ATOM 2952 C CA . ARG B 1 122 ? -5.203 -20.578 -3.902 1 88.69 122 ARG B CA 1
ATOM 2953 C C . ARG B 1 122 ? -3.922 -20.922 -3.145 1 88.69 122 ARG B C 1
ATOM 2955 O O . ARG B 1 122 ? -3.682 -22.078 -2.805 1 88.69 122 ARG B O 1
ATOM 2962 N N . TYR B 1 123 ? -3.166 -19.938 -2.771 1 89.81 123 TYR B N 1
ATOM 2963 C CA . TYR B 1 123 ? -1.815 -20.188 -2.283 1 89.81 123 TYR B CA 1
ATOM 2964 C C . TYR B 1 123 ? -1.689 -19.812 -0.811 1 89.81 123 TYR B C 1
ATOM 2966 O O . TYR B 1 123 ? -0.784 -20.281 -0.12 1 89.81 123 TYR B O 1
ATOM 2974 N N . ALA B 1 124 ? -2.529 -18.969 -0.397 1 93.06 124 ALA B N 1
ATOM 2975 C CA . ALA B 1 124 ? -2.504 -18.484 0.981 1 93.06 124 ALA B CA 1
ATOM 2976 C C . ALA B 1 124 ? -3.918 -18.297 1.525 1 93.06 124 ALA B C 1
ATOM 2978 O O . ALA B 1 124 ? -4.32 -17.188 1.874 1 93.06 124 ALA B O 1
ATOM 2979 N N . LYS B 1 125 ? -4.59 -19.375 1.817 1 92.31 125 LYS B N 1
ATOM 2980 C CA . LYS B 1 125 ? -6.012 -19.406 2.146 1 92.31 125 LYS B CA 1
ATOM 2981 C C . LYS B 1 125 ? -6.281 -18.688 3.467 1 92.31 125 LYS B C 1
ATOM 2983 O O . LYS B 1 125 ? -7.129 -17.797 3.537 1 92.31 125 LYS B O 1
ATOM 2988 N N . VAL B 1 126 ? -5.539 -19 4.457 1 94.81 126 VAL B N 1
ATOM 2989 C CA . VAL B 1 126 ? -5.832 -18.531 5.805 1 94.81 126 VAL B CA 1
ATOM 2990 C C . VAL B 1 126 ? -5.676 -17 5.863 1 94.81 126 VAL B C 1
ATOM 2992 O O . VAL B 1 126 ? -6.617 -16.297 6.211 1 94.81 126 VAL B O 1
ATOM 2995 N N . PRO B 1 127 ? -4.516 -16.5 5.457 1 97.06 127 PRO B N 1
ATOM 2996 C CA . PRO B 1 127 ? -4.422 -15.031 5.527 1 97.06 127 PRO B CA 1
ATOM 2997 C C . PRO B 1 127 ? -5.359 -14.336 4.543 1 97.06 127 PRO B C 1
ATOM 2999 O O . PRO B 1 127 ? -5.832 -13.227 4.82 1 97.06 127 PRO B O 1
ATOM 3002 N N . HIS B 1 128 ? -5.648 -14.977 3.447 1 96.69 128 HIS B N 1
ATOM 3003 C CA . HIS B 1 128 ? -6.582 -14.383 2.496 1 96.69 128 HIS B CA 1
ATOM 3004 C C . HIS B 1 128 ? -7.965 -14.203 3.117 1 96.69 128 HIS B C 1
ATOM 3006 O O . HIS B 1 128 ? -8.531 -13.109 3.068 1 96.69 128 HIS B O 1
ATOM 3012 N N . TYR B 1 129 ? -8.461 -15.25 3.744 1 95.44 129 TYR B N 1
ATOM 3013 C CA . TYR B 1 129 ? -9.805 -15.195 4.312 1 95.44 129 TYR B CA 1
ATOM 3014 C C . TYR B 1 129 ? -9.844 -14.281 5.531 1 95.44 129 TYR B C 1
ATOM 3016 O O . TYR B 1 129 ? -10.852 -13.617 5.789 1 95.44 129 TYR B O 1
ATOM 3024 N N . PHE B 1 130 ? -8.758 -14.273 6.23 1 97.81 130 PHE B N 1
ATOM 3025 C CA . PHE B 1 130 ? -8.672 -13.305 7.32 1 97.81 130 PHE B CA 1
ATOM 3026 C C . PHE B 1 130 ? -8.742 -11.875 6.785 1 97.81 130 PHE B C 1
ATOM 3028 O O . PHE B 1 130 ? -9.461 -11.039 7.324 1 97.81 130 PHE B O 1
ATOM 3035 N N . GLY B 1 131 ? -8 -11.586 5.75 1 98.38 131 GLY B N 1
ATOM 3036 C CA . GLY B 1 131 ? -8.078 -10.289 5.098 1 98.38 131 GLY B CA 1
ATOM 3037 C C . GLY B 1 131 ? -9.477 -9.969 4.59 1 98.38 131 GLY B C 1
ATOM 3038 O O . GLY B 1 131 ? -9.945 -8.836 4.738 1 98.38 131 GLY B O 1
ATOM 3039 N N . ALA B 1 132 ? -10.102 -10.938 4.008 1 97.81 132 ALA B N 1
ATOM 3040 C CA . ALA B 1 132 ? -11.469 -10.75 3.523 1 97.81 132 ALA B CA 1
ATOM 3041 C C . ALA B 1 132 ? -12.414 -10.406 4.668 1 97.81 132 ALA B C 1
ATOM 3043 O O . ALA B 1 132 ? -13.289 -9.547 4.523 1 97.81 132 ALA B O 1
ATOM 3044 N N . PHE B 1 133 ? -12.234 -11.117 5.758 1 97.88 133 PHE B N 1
ATOM 3045 C CA . PHE B 1 133 ? -13.039 -10.82 6.941 1 97.88 133 PHE B CA 1
ATOM 3046 C C . PHE B 1 133 ? -12.836 -9.375 7.379 1 97.88 133 PHE B C 1
ATOM 3048 O O . PHE B 1 133 ? -13.812 -8.672 7.652 1 97.88 133 PHE B O 1
ATOM 3055 N N . LEU B 1 134 ? -11.617 -8.938 7.465 1 98.75 134 LEU B N 1
ATOM 3056 C CA . LEU B 1 134 ? -11.32 -7.559 7.855 1 98.75 134 LEU B CA 1
ATOM 3057 C C . LEU B 1 134 ? -11.93 -6.57 6.867 1 98.75 134 LEU B C 1
ATOM 3059 O O . LEU B 1 134 ? -12.5 -5.559 7.266 1 98.75 134 LEU B O 1
ATOM 3063 N N . ALA B 1 135 ? -11.797 -6.836 5.621 1 98.62 135 ALA B N 1
ATOM 3064 C CA . ALA B 1 135 ? -12.281 -5.918 4.594 1 98.62 135 ALA B CA 1
ATOM 3065 C C . ALA B 1 135 ? -13.805 -5.812 4.617 1 98.62 135 ALA B C 1
ATOM 3067 O O . ALA B 1 135 ? -14.359 -4.711 4.613 1 98.62 135 ALA B O 1
ATOM 3068 N N . PHE B 1 136 ? -14.461 -6.961 4.738 1 98.69 136 PHE B N 1
ATOM 3069 C CA . PHE B 1 136 ? -15.906 -6.977 4.578 1 98.69 136 PHE B CA 1
ATOM 3070 C C . PHE B 1 136 ? -16.609 -6.789 5.922 1 98.69 136 PHE B C 1
ATOM 3072 O O . PHE B 1 136 ? -17.453 -5.91 6.066 1 98.69 136 PHE B O 1
ATOM 3079 N N . ALA B 1 137 ? -16.266 -7.629 6.898 1 98.62 137 ALA B N 1
ATOM 3080 C CA . ALA B 1 137 ? -16.969 -7.582 8.18 1 98.62 137 ALA B CA 1
ATOM 3081 C C . ALA B 1 137 ? -16.641 -6.309 8.945 1 98.62 137 ALA B C 1
ATOM 3083 O O . ALA B 1 137 ? -17.531 -5.617 9.43 1 98.62 137 ALA B O 1
ATOM 3084 N N . ILE B 1 138 ? -15.375 -6 9.047 1 98.81 138 ILE B N 1
ATOM 3085 C CA . ILE B 1 138 ? -14.969 -4.777 9.734 1 98.81 138 ILE B CA 1
ATOM 3086 C C . ILE B 1 138 ? -15.398 -3.561 8.914 1 98.81 138 ILE B C 1
ATOM 3088 O O . ILE B 1 138 ? -15.789 -2.535 9.477 1 98.81 138 ILE B O 1
ATOM 3092 N N . GLY B 1 139 ? -15.312 -3.68 7.59 1 98.62 139 GLY B N 1
ATOM 3093 C CA . GLY B 1 139 ? -15.852 -2.633 6.738 1 98.62 139 GLY B CA 1
ATOM 3094 C C . GLY B 1 139 ? -17.328 -2.383 6.961 1 98.62 139 GLY B C 1
ATOM 3095 O O . GLY B 1 139 ? -17.781 -1.236 6.949 1 98.62 139 GLY B O 1
ATOM 3096 N N . SER B 1 140 ? -18.078 -3.436 7.137 1 98.69 140 SER B N 1
ATOM 3097 C CA . SER B 1 140 ? -19.5 -3.314 7.441 1 98.69 140 SER B CA 1
ATOM 3098 C C . SER B 1 140 ? -19.719 -2.582 8.758 1 98.69 140 SER B C 1
ATOM 3100 O O . SER B 1 140 ? -20.578 -1.701 8.852 1 98.69 140 SER B O 1
ATOM 3102 N N . ALA B 1 141 ? -18.953 -2.955 9.742 1 98.69 141 ALA B N 1
ATOM 3103 C CA . ALA B 1 141 ? -19.031 -2.27 11.031 1 98.69 141 ALA B CA 1
ATOM 3104 C C . ALA B 1 141 ? -18.703 -0.787 10.883 1 98.69 141 ALA B C 1
ATOM 3106 O O . ALA B 1 141 ? -19.328 0.061 11.523 1 98.69 141 ALA B O 1
ATOM 3107 N N . TYR B 1 142 ? -17.734 -0.529 10.094 1 98.69 142 TYR B N 1
ATOM 3108 C CA . TYR B 1 142 ? -17.375 0.855 9.797 1 98.69 142 TYR B CA 1
ATOM 3109 C C . TYR B 1 142 ? -18.578 1.626 9.266 1 98.69 142 TYR B C 1
ATOM 3111 O O . TYR B 1 142 ? -18.844 2.754 9.695 1 98.69 142 TYR B O 1
ATOM 3119 N N . CYS B 1 143 ? -19.281 1.077 8.32 1 98.38 143 CYS B N 1
ATOM 3120 C CA . CYS B 1 143 ? -20.438 1.735 7.738 1 98.38 143 CYS B CA 1
ATOM 3121 C C . CYS B 1 143 ? -21.469 2.086 8.812 1 98.38 143 CYS B C 1
ATOM 3123 O O . CYS B 1 143 ? -22 3.197 8.836 1 98.38 143 CYS B O 1
ATOM 3125 N N . TRP B 1 144 ? -21.672 1.19 9.703 1 98.31 144 TRP B N 1
ATOM 3126 C CA . TRP B 1 144 ? -22.641 1.427 10.758 1 98.31 144 TRP B CA 1
ATOM 3127 C C . TRP B 1 144 ? -22.172 2.539 11.688 1 98.31 144 TRP B C 1
ATOM 3129 O O . TRP B 1 144 ? -22.969 3.4 12.086 1 98.31 144 TRP B O 1
ATOM 3139 N N . VAL B 1 145 ? -20.922 2.496 12.07 1 97.94 145 VAL B N 1
ATOM 3140 C CA . VAL B 1 145 ? -20.375 3.539 12.93 1 97.94 145 VAL B CA 1
ATOM 3141 C C . VAL B 1 145 ? -20.531 4.898 12.258 1 97.94 145 VAL B C 1
ATOM 3143 O O . VAL B 1 145 ? -20.922 5.879 12.898 1 97.94 145 VAL B O 1
ATOM 3146 N N . GLN B 1 146 ? -20.297 4.93 10.984 1 97 146 GLN B N 1
ATOM 3147 C CA . GLN B 1 146 ? -20.375 6.184 10.242 1 97 146 GLN B CA 1
ATOM 3148 C C . GLN B 1 146 ? -21.812 6.668 10.133 1 97 146 GLN B C 1
ATOM 3150 O O . GLN B 1 146 ? -22.078 7.871 10.062 1 97 146 GLN B O 1
ATOM 3155 N N . ASN B 1 147 ? -22.766 5.77 10.148 1 96.12 147 ASN B N 1
ATOM 3156 C CA . ASN B 1 147 ? -24.156 6.172 10.203 1 96.12 147 ASN B CA 1
ATOM 3157 C C . ASN B 1 147 ? -24.469 6.996 11.453 1 96.12 147 ASN B C 1
ATOM 3159 O O . ASN B 1 147 ? -25.188 7.984 11.391 1 96.12 147 ASN B O 1
ATOM 3163 N N . PHE B 1 148 ? -23.859 6.602 12.5 1 93.19 148 PHE B N 1
ATOM 3164 C CA . PHE B 1 148 ? -24.125 7.277 13.766 1 93.19 148 PHE B CA 1
ATOM 3165 C C . PHE B 1 148 ? -23.391 8.617 13.82 1 93.19 148 PHE B C 1
ATOM 3167 O O . PHE B 1 148 ? -23.828 9.539 14.516 1 93.19 148 PHE B O 1
ATOM 3174 N N . LEU B 1 149 ? -22.359 8.703 13.086 1 91.88 149 LEU B N 1
ATOM 3175 C CA . LEU B 1 149 ? -21.547 9.914 13.102 1 91.88 149 LEU B CA 1
ATOM 3176 C C . LEU B 1 149 ? -22.047 10.914 12.062 1 91.88 149 LEU B C 1
ATOM 3178 O O . LEU B 1 149 ? -21.594 12.062 12.031 1 91.88 149 LEU B O 1
ATOM 3182 N N . THR B 1 150 ? -22.906 10.469 11.211 1 84.56 150 THR B N 1
ATOM 3183 C CA . THR B 1 150 ? -23.422 11.375 10.188 1 84.56 150 THR B CA 1
ATOM 3184 C C . THR B 1 150 ? -24.234 12.5 10.82 1 84.56 150 THR B C 1
ATOM 3186 O O . THR B 1 150 ? -25.156 12.25 11.586 1 84.56 150 THR B O 1
ATOM 3189 N N . GLY B 1 151 ? -23.734 13.664 10.594 1 77.44 151 GLY B N 1
ATOM 3190 C CA . GLY B 1 151 ? -24.281 14.867 11.219 1 77.44 151 GLY B CA 1
ATOM 3191 C C . GLY B 1 151 ? -25.75 15.07 10.953 1 77.44 151 GLY B C 1
ATOM 3192 O O . GLY B 1 151 ? -26.266 14.648 9.922 1 77.44 151 GLY B O 1
ATOM 3193 N N . LYS B 1 152 ? -26.234 15.781 11.852 1 72.38 152 LYS B N 1
ATOM 3194 C CA . LYS B 1 152 ? -27.641 16.125 11.734 1 72.38 152 LYS B CA 1
ATOM 3195 C C . LYS B 1 152 ? -27.891 17.047 10.547 1 72.38 152 LYS B C 1
ATOM 3197 O O . LYS B 1 152 ? -28.984 17.031 9.961 1 72.38 152 LYS B O 1
ATOM 3202 N N . ASP B 1 153 ? -26.781 17.734 10.117 1 76.31 153 ASP B N 1
ATOM 3203 C CA . ASP B 1 153 ? -26.953 18.719 9.055 1 76.31 153 ASP B CA 1
ATOM 3204 C C . ASP B 1 153 ? -26.797 18.078 7.68 1 76.31 153 ASP B C 1
ATOM 3206 O O . ASP B 1 153 ? -27.031 18.719 6.656 1 76.31 153 ASP B O 1
ATOM 3210 N N . THR B 1 154 ? -26.484 16.875 7.68 1 84.62 154 THR B N 1
ATOM 3211 C CA . THR B 1 154 ? -26.438 16.141 6.418 1 84.62 154 THR B CA 1
ATOM 3212 C C . THR B 1 154 ? -27.828 15.945 5.844 1 84.62 154 THR B C 1
ATOM 3214 O O . THR B 1 154 ? -28.797 15.789 6.594 1 84.62 154 THR B O 1
ATOM 3217 N N . SER B 1 155 ? -27.938 16 4.547 1 89.38 155 SER B N 1
ATOM 3218 C CA . SER B 1 155 ? -29.25 15.875 3.902 1 89.38 155 SER B CA 1
ATOM 3219 C C . SER B 1 155 ? -29.906 14.562 4.27 1 89.38 155 SER B C 1
ATOM 3221 O O . SER B 1 155 ? -29.234 13.547 4.465 1 89.38 155 SER B O 1
ATOM 3223 N N . VAL B 1 156 ? -31.188 14.602 4.344 1 92.69 156 VAL B N 1
ATOM 3224 C CA . VAL B 1 156 ? -31.984 13.43 4.699 1 92.69 156 VAL B CA 1
ATOM 3225 C C . VAL B 1 156 ? -31.781 12.328 3.658 1 92.69 156 VAL B C 1
ATOM 3227 O O . VAL B 1 156 ? -31.719 11.148 4 1 92.69 156 VAL B O 1
ATOM 3230 N N . CYS B 1 157 ? -31.609 12.719 2.436 1 94.25 157 CYS B N 1
ATOM 3231 C CA . CYS B 1 157 ? -31.406 11.758 1.358 1 94.25 157 CYS B CA 1
ATOM 3232 C C . CYS B 1 157 ? -30.141 10.953 1.578 1 94.25 157 CYS B C 1
ATOM 3234 O O . CYS B 1 157 ? -30.141 9.727 1.494 1 94.25 157 CYS B O 1
ATOM 3236 N N . ILE B 1 158 ? -29.109 11.633 1.869 1 94.94 158 ILE B N 1
ATOM 3237 C CA . ILE B 1 158 ? -27.828 10.969 2.082 1 94.94 158 ILE B CA 1
ATOM 3238 C C . ILE B 1 158 ? -27.922 10.062 3.303 1 94.94 158 ILE B C 1
ATOM 3240 O O . ILE B 1 158 ? -27.422 8.93 3.279 1 94.94 158 ILE B O 1
ATOM 3244 N N . LYS B 1 159 ? -28.531 10.484 4.324 1 95.31 159 LYS B N 1
ATOM 3245 C CA . LYS B 1 159 ? -28.688 9.68 5.531 1 95.31 159 LYS B CA 1
ATOM 3246 C C . LYS B 1 159 ? -29.469 8.406 5.238 1 95.31 159 LYS B C 1
ATOM 3248 O O . LYS B 1 159 ? -29.109 7.328 5.715 1 95.31 159 LYS B O 1
ATOM 3253 N N . ARG B 1 160 ? -30.516 8.57 4.492 1 96.06 160 ARG B N 1
ATOM 3254 C CA . ARG B 1 160 ? -31.328 7.414 4.129 1 96.06 160 ARG B CA 1
ATOM 3255 C C . ARG B 1 160 ? -30.531 6.43 3.277 1 96.06 160 ARG B C 1
ATOM 3257 O O . ARG B 1 160 ? -30.609 5.219 3.496 1 96.06 160 ARG B O 1
ATOM 3264 N N . VAL B 1 161 ? -29.828 6.953 2.293 1 97.06 161 VAL B N 1
ATOM 3265 C CA . VAL B 1 161 ? -29.016 6.102 1.427 1 97.06 161 VAL B CA 1
ATOM 3266 C C . VAL B 1 161 ? -28 5.332 2.264 1 97.06 161 VAL B C 1
ATOM 3268 O O . VAL B 1 161 ? -27.859 4.113 2.119 1 97.06 161 VAL B O 1
ATOM 3271 N N . ARG B 1 162 ? -27.328 6.008 3.148 1 97.88 162 ARG B N 1
ATOM 3272 C CA . ARG B 1 162 ? -26.328 5.371 3.998 1 97.88 162 ARG B CA 1
ATOM 3273 C C . ARG B 1 162 ? -26.953 4.285 4.863 1 97.88 162 ARG B C 1
ATOM 3275 O O . ARG B 1 162 ? -26.391 3.201 5.016 1 97.88 162 ARG B O 1
ATOM 3282 N N . PHE B 1 163 ? -28.094 4.609 5.387 1 97.75 163 PHE B N 1
ATOM 3283 C CA . PHE B 1 163 ? -28.766 3.637 6.238 1 97.75 163 PHE B CA 1
ATOM 3284 C C . PHE B 1 163 ? -29.188 2.41 5.438 1 97.75 163 PHE B C 1
ATOM 3286 O O . PHE B 1 163 ? -28.906 1.277 5.84 1 97.75 163 PHE B O 1
ATOM 3293 N N . VAL B 1 164 ? -29.828 2.607 4.344 1 98.44 164 VAL B N 1
ATOM 3294 C CA . VAL B 1 164 ? -30.312 1.516 3.506 1 98.44 164 VAL B CA 1
ATOM 3295 C C . VAL B 1 164 ? -29.141 0.668 3.029 1 98.44 164 VAL B C 1
ATOM 3297 O O . VAL B 1 164 ? -29.188 -0.563 3.07 1 98.44 164 VAL B O 1
ATOM 3300 N N . VAL B 1 165 ? -28.078 1.324 2.596 1 98.69 165 VAL B N 1
ATOM 3301 C CA . VAL B 1 165 ? -26.891 0.615 2.123 1 98.69 165 VAL B CA 1
ATOM 3302 C C . VAL B 1 165 ? -26.297 -0.214 3.26 1 98.69 165 VAL B C 1
ATOM 3304 O O . VAL B 1 165 ? -25.891 -1.359 3.053 1 98.69 165 VAL B O 1
ATOM 3307 N N . SER B 1 166 ? -26.266 0.334 4.461 1 98.69 166 SER B N 1
ATOM 3308 C CA . SER B 1 166 ? -25.734 -0.402 5.598 1 98.69 166 SER B CA 1
ATOM 3309 C C . SER B 1 166 ? -26.562 -1.646 5.898 1 98.69 166 SER B C 1
ATOM 3311 O O . SER B 1 166 ? -26.016 -2.699 6.227 1 98.69 166 SER B O 1
ATOM 3313 N N . VAL B 1 167 ? -27.812 -1.534 5.812 1 98.69 167 VAL B N 1
ATOM 3314 C CA . VAL B 1 167 ? -28.688 -2.678 6.02 1 98.69 167 VAL B CA 1
ATOM 3315 C C . VAL B 1 167 ? -28.438 -3.732 4.945 1 98.69 167 VAL B C 1
ATOM 3317 O O . VAL B 1 167 ? -28.297 -4.918 5.254 1 98.69 167 VAL B O 1
ATOM 3320 N N . LEU B 1 168 ? -28.359 -3.297 3.715 1 98.81 168 LEU B N 1
ATOM 3321 C CA . LEU B 1 168 ? -28.094 -4.211 2.611 1 98.81 168 LEU B CA 1
ATOM 3322 C C . LEU B 1 168 ? -26.734 -4.887 2.783 1 98.81 168 LEU B C 1
ATOM 3324 O O . LEU B 1 168 ? -26.609 -6.09 2.547 1 98.81 168 LEU B O 1
ATOM 3328 N N . VAL B 1 169 ? -25.734 -4.125 3.18 1 98.88 169 VAL B N 1
ATOM 3329 C CA . VAL B 1 169 ? -24.406 -4.672 3.438 1 98.88 169 VAL B CA 1
ATOM 3330 C C . VAL B 1 169 ? -24.5 -5.773 4.492 1 98.88 169 VAL B C 1
ATOM 3332 O O . VAL B 1 169 ? -23.906 -6.84 4.34 1 98.88 169 VAL B O 1
ATOM 3335 N N . SER B 1 170 ? -25.266 -5.555 5.52 1 98.81 170 SER B N 1
ATOM 3336 C CA . SER B 1 170 ? -25.422 -6.535 6.59 1 98.81 170 SER B CA 1
ATOM 3337 C C . SER B 1 170 ? -26.078 -7.812 6.078 1 98.81 170 SER B C 1
ATOM 3339 O O . SER B 1 170 ? -25.609 -8.914 6.367 1 98.81 170 SER B O 1
ATOM 3341 N N . ILE B 1 171 ? -27.078 -7.676 5.32 1 98.81 171 ILE B N 1
ATOM 3342 C CA . ILE B 1 171 ? -27.797 -8.828 4.781 1 98.81 171 ILE B CA 1
ATOM 3343 C C . ILE B 1 171 ? -26.891 -9.602 3.83 1 98.81 171 ILE B C 1
ATOM 3345 O O . ILE B 1 171 ? -26.812 -10.828 3.906 1 98.81 171 ILE B O 1
ATOM 3349 N N . LEU B 1 172 ? -26.25 -8.906 2.98 1 98.88 172 LEU B N 1
ATOM 3350 C CA . LEU B 1 172 ? -25.359 -9.531 2 1 98.88 172 LEU B CA 1
ATOM 3351 C C . LEU B 1 172 ? -24.188 -10.219 2.688 1 98.88 172 LEU B C 1
ATOM 3353 O O . LEU B 1 172 ? -23.75 -11.289 2.26 1 98.88 172 LEU B O 1
ATOM 3357 N N . LEU B 1 173 ? -23.672 -9.578 3.732 1 98.81 173 LEU B N 1
ATOM 3358 C CA . LEU B 1 173 ? -22.562 -10.172 4.473 1 98.81 173 LEU B CA 1
ATOM 3359 C C . LEU B 1 173 ? -22.969 -11.508 5.09 1 98.81 173 LEU B C 1
ATOM 3361 O O . LEU B 1 173 ? -22.25 -12.5 4.945 1 98.81 173 LEU B O 1
ATOM 3365 N N . VAL B 1 174 ? -24.078 -11.531 5.77 1 98.62 174 VAL B N 1
ATOM 3366 C CA . VAL B 1 174 ? -24.578 -12.742 6.414 1 98.62 174 VAL B CA 1
ATOM 3367 C C . VAL B 1 174 ? -24.859 -13.812 5.359 1 98.62 174 VAL B C 1
ATOM 3369 O O . VAL B 1 174 ? -24.469 -14.969 5.516 1 98.62 174 VAL B O 1
ATOM 3372 N N . THR B 1 175 ? -25.516 -13.43 4.238 1 98.5 175 THR B N 1
ATOM 3373 C CA . THR B 1 175 ? -25.797 -14.359 3.152 1 98.5 175 THR B CA 1
ATOM 3374 C C . THR B 1 175 ? -24.516 -14.938 2.576 1 98.5 175 THR B C 1
ATOM 3376 O O . THR B 1 175 ? -24.406 -16.156 2.361 1 98.5 175 THR B O 1
ATOM 3379 N N . PHE B 1 176 ? -23.531 -14.117 2.33 1 98.06 176 PHE B N 1
ATOM 3380 C CA . PHE B 1 176 ? -22.266 -14.547 1.761 1 98.06 176 PHE B CA 1
ATOM 3381 C C . PHE B 1 176 ? -21.562 -15.539 2.688 1 98.06 176 PHE B C 1
ATOM 3383 O O . PHE B 1 176 ? -21.156 -16.609 2.254 1 98.06 176 PHE B O 1
ATOM 3390 N N . ILE B 1 177 ? -21.5 -15.188 4.051 1 97.5 177 ILE B N 1
ATOM 3391 C CA . ILE B 1 177 ? -20.797 -16.031 5.016 1 97.5 177 ILE B CA 1
ATOM 3392 C C . ILE B 1 177 ? -21.469 -17.406 5.09 1 97.5 177 ILE B C 1
ATOM 3394 O O . ILE B 1 177 ? -20.797 -18.438 5.004 1 97.5 177 ILE B O 1
ATOM 3398 N N . ILE B 1 178 ? -22.75 -17.453 5.152 1 97.06 178 ILE B N 1
ATOM 3399 C CA . ILE B 1 178 ? -23.469 -18.719 5.285 1 97.06 178 ILE B CA 1
ATOM 3400 C C . ILE B 1 178 ? -23.281 -19.562 4.027 1 97.06 178 ILE B C 1
ATOM 3402 O O . ILE B 1 178 ? -22.984 -20.75 4.113 1 97.06 178 ILE B O 1
ATOM 3406 N N . THR B 1 179 ? -23.391 -18.969 2.881 1 95.56 179 THR B N 1
ATOM 3407 C CA . THR B 1 179 ? -23.359 -19.719 1.634 1 95.56 179 THR B CA 1
ATOM 3408 C C . THR B 1 179 ? -21.938 -20.156 1.296 1 95.56 179 THR B C 1
ATOM 3410 O O . THR B 1 179 ? -21.734 -21.25 0.765 1 95.56 179 THR B O 1
ATOM 3413 N N . VAL B 1 180 ? -20.969 -19.328 1.572 1 93.56 180 VAL B N 1
ATOM 3414 C CA . VAL B 1 180 ? -19.594 -19.719 1.258 1 93.56 180 VAL B CA 1
ATOM 3415 C C . VAL B 1 180 ? -19.172 -20.875 2.162 1 93.56 180 VAL B C 1
ATOM 3417 O O . VAL B 1 180 ? -18.516 -21.812 1.712 1 93.56 180 VAL B O 1
ATOM 3420 N N . ILE B 1 181 ? -19.5 -20.828 3.432 1 92.44 181 ILE B N 1
ATOM 3421 C CA . ILE B 1 181 ? -19.188 -21.922 4.359 1 92.44 181 ILE B CA 1
ATOM 3422 C C . ILE B 1 181 ? -19.875 -23.203 3.906 1 92.44 181 ILE B C 1
ATOM 3424 O O . ILE B 1 181 ? -19.25 -24.266 3.842 1 92.44 181 ILE B O 1
ATOM 3428 N N . TYR B 1 182 ? -21.109 -23.094 3.562 1 91.88 182 TYR B N 1
ATOM 3429 C CA . TYR B 1 182 ? -21.844 -24.266 3.1 1 91.88 182 TYR B CA 1
ATOM 3430 C C . TYR B 1 182 ? -21.219 -24.844 1.838 1 91.88 182 TYR B C 1
ATOM 3432 O O . TYR B 1 182 ? -21.016 -26.062 1.745 1 91.88 182 TYR B O 1
ATOM 3440 N N . TYR B 1 183 ? -20.953 -24 0.931 1 89.31 183 TYR B N 1
ATOM 3441 C CA . TYR B 1 183 ? -20.438 -24.469 -0.348 1 89.31 183 TYR B CA 1
ATOM 3442 C C . TYR B 1 183 ? -19.062 -25.125 -0.173 1 89.31 183 TYR B C 1
ATOM 3444 O O . TYR B 1 183 ? -18.812 -26.188 -0.726 1 89.31 183 TYR B O 1
ATOM 3452 N N . LYS B 1 184 ? -18.203 -24.5 0.569 1 84.19 184 LYS B N 1
ATOM 3453 C CA . LYS B 1 184 ? -16.859 -25.016 0.752 1 84.19 184 LYS B CA 1
ATOM 3454 C C . LYS B 1 184 ? -16.891 -26.344 1.519 1 84.19 184 LYS B C 1
ATOM 3456 O O . LYS B 1 184 ? -16.062 -27.219 1.274 1 84.19 184 LYS B O 1
ATOM 3461 N N . ARG B 1 185 ? -17.797 -26.562 2.383 1 85.62 185 ARG B N 1
ATOM 3462 C CA . ARG B 1 185 ? -17.891 -27.766 3.189 1 85.62 185 ARG B CA 1
ATOM 3463 C C . ARG B 1 185 ? -18.516 -28.906 2.391 1 85.62 185 ARG B C 1
ATOM 3465 O O . ARG B 1 185 ? -18.188 -30.078 2.619 1 85.62 185 ARG B O 1
ATOM 3472 N N . ASN B 1 186 ? -19.328 -28.562 1.464 1 82.38 186 ASN B N 1
ATOM 3473 C CA . ASN B 1 186 ? -20.109 -29.609 0.801 1 82.38 186 ASN B CA 1
ATOM 3474 C C . ASN B 1 186 ? -19.719 -29.75 -0.666 1 82.38 186 ASN B C 1
ATOM 3476 O O . ASN B 1 186 ? -20.375 -30.469 -1.424 1 82.38 186 ASN B O 1
ATOM 3480 N N . LYS B 1 187 ? -18.75 -28.891 -0.994 1 73.94 187 LYS B N 1
ATOM 3481 C CA . LYS B 1 187 ? -18.344 -29 -2.395 1 73.94 187 LYS B CA 1
ATOM 3482 C C . LYS B 1 187 ? -17.719 -30.359 -2.682 1 73.94 187 LYS B C 1
ATOM 3484 O O . LYS B 1 187 ? -16.766 -30.75 -2.01 1 73.94 187 LYS B O 1
ATOM 3489 N N . TYR B 1 188 ? -18.625 -31.281 -3.023 1 62.78 188 TYR B N 1
ATOM 3490 C CA . TYR B 1 188 ? -18.156 -32.594 -3.406 1 62.78 188 TYR B CA 1
ATOM 3491 C C . TYR B 1 188 ? -17.281 -32.531 -4.648 1 62.78 188 TYR B C 1
ATOM 3493 O O . TYR B 1 188 ? -17.188 -31.484 -5.297 1 62.78 188 TYR B O 1
ATOM 3501 N N . GLN B 1 189 ? -16.547 -33.656 -4.945 1 58.22 189 GLN B N 1
ATOM 3502 C CA . GLN B 1 189 ? -15.656 -33.844 -6.086 1 58.22 189 GLN B CA 1
ATOM 3503 C C . GLN B 1 189 ? -16.297 -33.344 -7.375 1 58.22 189 GLN B C 1
ATOM 3505 O O . GLN B 1 189 ? -15.672 -33.344 -8.438 1 58.22 189 GLN B O 1
ATOM 3510 N N . GLY B 1 190 ? -17.484 -32.656 -7.277 1 62.75 190 GLY B N 1
ATOM 3511 C CA . GLY B 1 190 ? -18.062 -32.219 -8.531 1 62.75 190 GLY B CA 1
ATOM 3512 C C . GLY B 1 190 ? -17.688 -30.797 -8.898 1 62.75 190 GLY B C 1
ATOM 3513 O O . GLY B 1 190 ? -16.859 -30.188 -8.234 1 62.75 190 GLY B O 1
ATOM 3514 N N . SER B 1 191 ? -18.125 -30.453 -10.172 1 65.88 191 SER B N 1
ATOM 3515 C CA . SER B 1 191 ? -17.844 -29.125 -10.711 1 65.88 191 SER B CA 1
ATOM 3516 C C . SER B 1 191 ? -18.828 -28.094 -10.18 1 65.88 191 SER B C 1
ATOM 3518 O O . SER B 1 191 ? -19.969 -28.422 -9.836 1 65.88 191 SER B O 1
ATOM 3520 N N . LYS B 1 192 ? -18.438 -26.828 -9.867 1 70.69 192 LYS B N 1
ATOM 3521 C CA . LYS B 1 192 ? -19.281 -25.703 -9.484 1 70.69 192 LYS B CA 1
ATOM 3522 C C . LYS B 1 192 ? -20.484 -25.562 -10.422 1 70.69 192 LYS B C 1
ATOM 3524 O O . LYS B 1 192 ? -21.469 -24.906 -10.078 1 70.69 192 LYS B O 1
ATOM 3529 N N . TYR B 1 193 ? -20.5 -26.312 -11.461 1 70.56 193 TYR B N 1
ATOM 3530 C CA . TYR B 1 193 ? -21.562 -26.25 -12.453 1 70.56 193 TYR B CA 1
ATOM 3531 C C . TYR B 1 193 ? -22.609 -27.328 -12.188 1 70.56 193 TYR B C 1
ATOM 3533 O O . TYR B 1 193 ? -23.734 -27.25 -12.695 1 70.56 193 TYR B O 1
ATOM 3541 N N . THR B 1 194 ? -22.219 -28.266 -11.438 1 73.38 194 THR B N 1
ATOM 3542 C CA . THR B 1 194 ? -23.109 -29.406 -11.336 1 73.38 194 THR B CA 1
ATOM 3543 C C . THR B 1 194 ? -23.562 -29.609 -9.891 1 73.38 194 THR B C 1
ATOM 3545 O O . THR B 1 194 ? -24.672 -30.094 -9.648 1 73.38 194 THR B O 1
ATOM 3548 N N . VAL B 1 195 ? -22.75 -29.234 -9.039 1 76.62 195 VAL B N 1
ATOM 3549 C CA . VAL B 1 195 ? -23.062 -29.5 -7.637 1 76.62 195 VAL B CA 1
ATOM 3550 C C . VAL B 1 195 ? -23.328 -28.188 -6.902 1 76.62 195 VAL B C 1
ATOM 3552 O O . VAL B 1 195 ? -22.484 -27.281 -6.918 1 76.62 195 VAL B O 1
ATOM 3555 N N . HIS B 1 196 ? -24.484 -28.047 -6.363 1 82.69 196 HIS B N 1
ATOM 3556 C CA . HIS B 1 196 ? -24.891 -26.906 -5.551 1 82.69 196 HIS B CA 1
ATOM 3557 C C . HIS B 1 196 ? -24.719 -25.594 -6.309 1 82.69 196 HIS B C 1
ATOM 3559 O O . HIS B 1 196 ? -24.219 -24.625 -5.75 1 82.69 196 HIS B O 1
ATOM 3565 N N . LYS B 1 197 ? -25.047 -25.594 -7.488 1 86.56 197 LYS B N 1
ATOM 3566 C CA . LYS B 1 197 ? -24.875 -24.438 -8.359 1 86.56 197 LYS B CA 1
ATOM 3567 C C . LYS B 1 197 ? -25.578 -23.219 -7.793 1 86.56 197 LYS B C 1
ATOM 3569 O O . LYS B 1 197 ? -25.047 -22.109 -7.832 1 86.56 197 LYS B O 1
ATOM 3574 N N . GLY B 1 198 ? -26.75 -23.422 -7.309 1 90.44 198 GLY B N 1
ATOM 3575 C CA . GLY B 1 198 ? -27.5 -22.312 -6.734 1 90.44 198 GLY B CA 1
ATOM 3576 C C . GLY B 1 198 ? -26.812 -21.672 -5.551 1 90.44 198 GLY B C 1
ATOM 3577 O O . GLY B 1 198 ? -26.797 -20.438 -5.43 1 90.44 198 GLY B O 1
ATOM 3578 N N . VAL B 1 199 ? -26.266 -22.469 -4.715 1 93.25 199 VAL B N 1
ATOM 3579 C CA . VAL B 1 199 ? -25.562 -21.969 -3.539 1 93.25 199 VAL B CA 1
ATOM 3580 C C . VAL B 1 199 ? -24.312 -21.219 -3.975 1 93.25 199 VAL B C 1
ATOM 3582 O O . VAL B 1 199 ? -24 -20.141 -3.453 1 93.25 199 VAL B O 1
ATOM 3585 N N . TYR B 1 200 ? -23.609 -21.781 -4.922 1 92.44 200 TYR B N 1
ATOM 3586 C CA . TYR B 1 200 ? -22.406 -21.141 -5.461 1 92.44 200 TYR B CA 1
ATOM 3587 C C . TYR B 1 200 ? -22.719 -19.766 -6.023 1 92.44 200 TYR B C 1
ATOM 3589 O O . TYR B 1 200 ? -22.062 -18.781 -5.676 1 92.44 200 TYR B O 1
ATOM 3597 N N . LEU B 1 201 ? -23.75 -19.719 -6.805 1 93.19 201 LEU B N 1
ATOM 3598 C CA . LEU B 1 201 ? -24.094 -18.469 -7.465 1 93.19 201 LEU B CA 1
ATOM 3599 C C . LEU B 1 201 ? -24.594 -17.438 -6.449 1 93.19 201 LEU B C 1
ATOM 3601 O O . LEU B 1 201 ? -24.297 -16.25 -6.57 1 93.19 201 LEU B O 1
ATOM 3605 N N . THR B 1 202 ? -25.359 -17.906 -5.5 1 95.81 202 THR B N 1
ATOM 3606 C CA . THR B 1 202 ? -25.797 -17 -4.445 1 95.81 202 THR B CA 1
ATOM 3607 C C . THR B 1 202 ? -24.609 -16.453 -3.664 1 95.81 202 THR B C 1
ATOM 3609 O O . THR B 1 202 ? -24.578 -15.266 -3.322 1 95.81 202 THR B O 1
ATOM 3612 N N . SER B 1 203 ? -23.688 -17.281 -3.445 1 95.81 203 SER B N 1
ATOM 3613 C CA . SER B 1 203 ? -22.5 -16.875 -2.711 1 95.81 203 SER B CA 1
ATOM 3614 C C . SER B 1 203 ? -21.672 -15.852 -3.49 1 95.81 203 SER B C 1
ATOM 3616 O O . SER B 1 203 ? -21.344 -14.789 -2.965 1 95.81 203 SER B O 1
ATOM 3618 N N . THR B 1 204 ? -21.484 -16.141 -4.723 1 95.94 204 THR B N 1
ATOM 3619 C CA . THR B 1 204 ? -20.672 -15.242 -5.539 1 95.94 204 THR B CA 1
ATOM 3620 C C . THR B 1 204 ? -21.406 -13.922 -5.773 1 95.94 204 THR B C 1
ATOM 3622 O O . THR B 1 204 ? -20.797 -12.852 -5.676 1 95.94 204 THR B O 1
ATOM 3625 N N . CYS B 1 205 ? -22.656 -13.977 -6.031 1 96.94 205 CYS B N 1
ATOM 3626 C CA . CYS B 1 205 ? -23.438 -12.766 -6.238 1 96.94 205 CYS B CA 1
ATOM 3627 C C . CYS B 1 205 ? -23.438 -11.898 -4.984 1 96.94 205 CYS B C 1
ATOM 3629 O O . CYS B 1 205 ? -23.266 -10.68 -5.074 1 96.94 205 CYS B O 1
ATOM 3631 N N . SER B 1 206 ? -23.625 -12.539 -3.879 1 98.19 206 SER B N 1
ATOM 3632 C CA . SER B 1 206 ? -23.641 -11.789 -2.629 1 98.19 206 SER B CA 1
ATOM 3633 C C . SER B 1 206 ? -22.281 -11.164 -2.344 1 98.19 206 SER B C 1
ATOM 3635 O O . SER B 1 206 ? -22.203 -10.047 -1.823 1 98.19 206 SER B O 1
ATOM 3637 N N . GLU B 1 207 ? -21.25 -11.805 -2.652 1 97.94 207 GLU B N 1
ATOM 3638 C CA . GLU B 1 207 ? -19.906 -11.258 -2.477 1 97.94 207 GLU B CA 1
ATOM 3639 C C . GLU B 1 207 ? -19.719 -10 -3.318 1 97.94 207 GLU B C 1
ATOM 3641 O O . GLU B 1 207 ? -19.281 -8.969 -2.809 1 97.94 207 GLU B O 1
ATOM 3646 N N . TRP B 1 208 ? -20.016 -10.055 -4.57 1 98.06 208 TRP B N 1
ATOM 3647 C CA . TRP B 1 208 ? -19.859 -8.938 -5.492 1 98.06 208 TRP B CA 1
ATOM 3648 C C . TRP B 1 208 ? -20.719 -7.754 -5.066 1 98.06 208 TRP B C 1
ATOM 3650 O O . TRP B 1 208 ? -20.25 -6.613 -5.059 1 98.06 208 TRP B O 1
ATOM 3660 N N . LEU B 1 209 ? -21.906 -8.086 -4.742 1 98.38 209 LEU B N 1
ATOM 3661 C CA . LEU B 1 209 ? -22.812 -7.027 -4.324 1 98.38 209 LEU B CA 1
ATOM 3662 C C . LEU B 1 209 ? -22.359 -6.414 -3.002 1 98.38 209 LEU B C 1
ATOM 3664 O O . LEU B 1 209 ? -22.5 -5.207 -2.793 1 98.38 209 LEU B O 1
ATOM 3668 N N . LEU B 1 210 ? -21.922 -7.246 -2.129 1 98.69 210 LEU B N 1
ATOM 3669 C CA . LEU B 1 210 ? -21.406 -6.777 -0.853 1 98.69 210 LEU B CA 1
ATOM 3670 C C . LEU B 1 210 ? -20.266 -5.773 -1.069 1 98.69 210 LEU B C 1
ATOM 3672 O O . LEU B 1 210 ? -20.281 -4.68 -0.503 1 98.69 210 LEU B O 1
ATOM 3676 N N . ALA B 1 211 ? -19.297 -6.137 -1.887 1 98.56 211 ALA B N 1
ATOM 3677 C CA . ALA B 1 211 ? -18.188 -5.242 -2.213 1 98.56 211 ALA B CA 1
ATOM 3678 C C . ALA B 1 211 ? -18.703 -3.938 -2.816 1 98.56 211 ALA B C 1
ATOM 3680 O O . ALA B 1 211 ? -18.281 -2.852 -2.412 1 98.56 211 ALA B O 1
ATOM 3681 N N . LEU B 1 212 ? -19.609 -4.043 -3.713 1 98.5 212 LEU B N 1
ATOM 3682 C CA . LEU B 1 212 ? -20.141 -2.871 -4.398 1 98.5 212 LEU B CA 1
ATOM 3683 C C . LEU B 1 212 ? -20.859 -1.947 -3.422 1 98.5 212 LEU B C 1
ATOM 3685 O O . LEU B 1 212 ? -20.703 -0.727 -3.479 1 98.5 212 LEU B O 1
ATOM 3689 N N . MET B 1 213 ? -21.641 -2.523 -2.547 1 98.69 213 MET B N 1
ATOM 3690 C CA . MET B 1 213 ? -22.406 -1.718 -1.604 1 98.69 213 MET B CA 1
ATOM 3691 C C . MET B 1 213 ? -21.484 -0.989 -0.63 1 98.69 213 MET B C 1
ATOM 3693 O O . MET B 1 213 ? -21.719 0.172 -0.294 1 98.69 213 MET B O 1
ATOM 3697 N N . ILE B 1 214 ? -20.469 -1.642 -0.165 1 98.81 214 ILE B N 1
ATOM 3698 C CA . ILE B 1 214 ? -19.516 -0.987 0.717 1 98.81 214 ILE B CA 1
ATOM 3699 C C . ILE B 1 214 ? -18.844 0.175 -0.016 1 98.81 214 ILE B C 1
ATOM 3701 O O . ILE B 1 214 ? -18.688 1.259 0.549 1 98.81 214 ILE B O 1
ATOM 3705 N N . LEU B 1 215 ? -18.531 -0.021 -1.26 1 98.75 215 LEU B N 1
ATOM 3706 C CA . LEU B 1 215 ? -17.875 1.012 -2.045 1 98.75 215 LEU B CA 1
ATOM 3707 C C . LEU B 1 215 ? -18.828 2.162 -2.35 1 98.75 215 LEU B C 1
ATOM 3709 O O . LEU B 1 215 ? -18.406 3.322 -2.408 1 98.75 215 LEU B O 1
ATOM 3713 N N . ILE B 1 216 ? -20.062 1.837 -2.59 1 98.38 216 ILE B N 1
ATOM 3714 C CA . ILE B 1 216 ? -21.062 2.883 -2.746 1 98.38 216 ILE B CA 1
ATOM 3715 C C . ILE B 1 216 ? -21.141 3.723 -1.473 1 98.38 216 ILE B C 1
ATOM 3717 O O . ILE B 1 216 ? -21.219 4.953 -1.536 1 98.38 216 ILE B O 1
ATOM 3721 N N . TYR B 1 217 ? -21.141 3.07 -0.355 1 98.56 217 TYR B N 1
ATOM 3722 C CA . TYR B 1 217 ? -21.141 3.793 0.912 1 98.56 217 TYR B CA 1
ATOM 3723 C C . TYR B 1 217 ? -19.969 4.762 0.984 1 98.56 217 TYR B C 1
ATOM 3725 O O . TYR B 1 217 ? -20.141 5.934 1.333 1 98.56 217 TYR B O 1
ATOM 3733 N N . VAL B 1 218 ? -18.781 4.285 0.679 1 98 218 VAL B N 1
ATOM 3734 C CA . VAL B 1 218 ? -17.578 5.113 0.679 1 98 218 VAL B CA 1
ATOM 3735 C C . VAL B 1 218 ? -17.781 6.309 -0.253 1 98 218 VAL B C 1
ATOM 3737 O O . VAL B 1 218 ? -17.391 7.43 0.076 1 98 218 VAL B O 1
ATOM 3740 N N . GLY B 1 219 ? -18.406 6.082 -1.333 1 97.19 219 GLY B N 1
ATOM 3741 C CA . GLY B 1 219 ? -18.656 7.137 -2.305 1 97.19 219 GLY B CA 1
ATOM 3742 C C . GLY B 1 219 ? -19.531 8.25 -1.767 1 97.19 219 GLY B C 1
ATOM 3743 O O . GLY B 1 219 ? -19.453 9.391 -2.23 1 97.19 219 GLY B O 1
ATOM 3744 N N . THR B 1 220 ? -20.328 8 -0.805 1 95.94 220 THR B N 1
ATOM 3745 C CA . THR B 1 220 ? -21.25 9 -0.267 1 95.94 220 THR B CA 1
ATOM 3746 C C . THR B 1 220 ? -20.484 10.094 0.47 1 95.94 220 THR B C 1
ATOM 3748 O O . THR B 1 220 ? -21.031 11.172 0.731 1 95.94 220 THR B O 1
ATOM 3751 N N . PHE B 1 221 ? -19.281 9.812 0.824 1 95 221 PHE B N 1
ATOM 3752 C CA . PHE B 1 221 ? -18.5 10.82 1.54 1 95 221 PHE B CA 1
ATOM 3753 C C . PHE B 1 221 ? -18.141 11.977 0.62 1 95 221 PHE B C 1
ATOM 3755 O O . PHE B 1 221 ? -17.609 13 1.076 1 95 221 PHE B O 1
ATOM 3762 N N . PHE B 1 222 ? -18.391 11.742 -0.69 1 93.56 222 PHE B N 1
ATOM 3763 C CA . PHE B 1 222 ? -18.219 12.828 -1.648 1 93.56 222 PHE B CA 1
ATOM 3764 C C . PHE B 1 222 ? -18.938 14.094 -1.171 1 93.56 222 PHE B C 1
ATOM 3766 O O . PHE B 1 222 ? -18.406 15.203 -1.328 1 93.56 222 PHE B O 1
ATOM 3773 N N . HIS B 1 223 ? -20.031 13.93 -0.592 1 88.75 223 HIS B N 1
ATOM 3774 C CA . HIS B 1 223 ? -20.844 15.039 -0.096 1 88.75 223 HIS B CA 1
ATOM 3775 C C . HIS B 1 223 ? -20.172 15.711 1.098 1 88.75 223 HIS B C 1
ATOM 3777 O O . HIS B 1 223 ? -20.188 16.938 1.213 1 88.75 223 HIS B O 1
ATOM 3783 N N . ASP B 1 224 ? -19.594 14.969 1.941 1 88.12 224 ASP B N 1
ATOM 3784 C CA . ASP B 1 224 ? -19.031 15.477 3.184 1 88.12 224 ASP B CA 1
ATOM 3785 C C . ASP B 1 224 ? -17.688 16.156 2.932 1 88.12 224 ASP B C 1
ATOM 3787 O O . ASP B 1 224 ? -17.297 17.078 3.654 1 88.12 224 ASP B O 1
ATOM 3791 N N . PHE B 1 225 ? -17 15.688 1.955 1 87.75 225 PHE B N 1
ATOM 3792 C CA . PHE B 1 225 ? -15.641 16.172 1.727 1 87.75 225 PHE B CA 1
ATOM 3793 C C . PHE B 1 225 ? -15.648 17.469 0.937 1 87.75 225 PHE B C 1
ATOM 3795 O O . PHE B 1 225 ? -14.594 18.062 0.692 1 87.75 225 PHE B O 1
ATOM 3802 N N . ARG B 1 226 ? -16.75 18 0.592 1 80.56 226 ARG B N 1
ATOM 3803 C CA . ARG B 1 226 ? -16.859 19.234 -0.176 1 80.56 226 ARG B CA 1
ATOM 3804 C C . ARG B 1 226 ? -16.391 20.438 0.646 1 80.56 226 ARG B C 1
ATOM 3806 O O . ARG B 1 226 ? -15.93 21.438 0.09 1 80.56 226 ARG B O 1
ATOM 3813 N N . HIS B 1 227 ? -16.469 20.344 1.943 1 72 227 HIS B N 1
ATOM 3814 C CA . HIS B 1 227 ? -16.188 21.5 2.775 1 72 227 HIS B CA 1
ATOM 3815 C C . HIS B 1 227 ? -14.891 21.312 3.553 1 72 227 HIS B C 1
ATOM 3817 O O . HIS B 1 227 ? -14.602 22.078 4.477 1 72 227 HIS B O 1
ATOM 3823 N N . VAL B 1 228 ? -14.266 20.266 3.189 1 72.31 228 VAL B N 1
ATOM 3824 C CA . VAL B 1 228 ? -13.031 20 3.924 1 72.31 228 VAL B CA 1
ATOM 3825 C C . VAL B 1 228 ? -11.852 20.656 3.209 1 72.31 228 VAL B C 1
ATOM 3827 O O . VAL B 1 228 ? -11.664 20.453 2.006 1 72.31 228 VAL B O 1
ATOM 3830 N N . GLN B 1 229 ? -11.352 21.641 3.805 1 65.88 229 GLN B N 1
ATOM 3831 C CA . GLN B 1 229 ? -10.086 22.172 3.33 1 65.88 229 GLN B CA 1
ATOM 3832 C C . GLN B 1 229 ? -8.914 21.594 4.113 1 65.88 229 GLN B C 1
ATOM 3834 O O . GLN B 1 229 ? -8.922 21.594 5.348 1 65.88 229 GLN B O 1
ATOM 3839 N N . PHE B 1 230 ? -8.273 20.734 3.451 1 57.72 230 PHE B N 1
ATOM 3840 C CA . PHE B 1 230 ? -7.137 20.062 4.082 1 57.72 230 PHE B CA 1
ATOM 3841 C C . PHE B 1 230 ? -6.027 21.062 4.391 1 57.72 230 PHE B C 1
ATOM 3843 O O . PHE B 1 230 ? -5.539 21.75 3.496 1 57.72 230 PHE B O 1
ATOM 3850 N N . LYS B 1 231 ? -5.969 21.5 5.582 1 58.03 231 LYS B N 1
ATOM 3851 C CA . LYS B 1 231 ? -4.68 22.094 5.91 1 58.03 231 LYS B CA 1
ATOM 3852 C C . LYS B 1 231 ? -3.605 21.031 6.094 1 58.03 231 LYS B C 1
ATOM 3854 O O . LYS B 1 231 ? -3.672 20.234 7.023 1 58.03 231 LYS B O 1
ATOM 3859 N N . PHE B 1 232 ? -2.875 20.797 5.059 1 53.31 232 PHE B N 1
ATOM 3860 C CA . PHE B 1 232 ? -1.793 19.828 5.133 1 53.31 232 PHE B CA 1
ATOM 3861 C C . PHE B 1 232 ? -0.945 20.047 6.379 1 53.31 232 PHE B C 1
ATOM 3863 O O . PHE B 1 232 ? -0.801 21.188 6.84 1 53.31 232 PHE B O 1
ATOM 3870 N N . PRO B 1 233 ? -0.631 18.906 7.008 1 51.25 233 PRO B N 1
ATOM 3871 C CA . PRO B 1 233 ? 0.167 19.016 8.234 1 51.25 233 PRO B CA 1
ATOM 3872 C C . PRO B 1 233 ? 1.312 20.016 8.102 1 51.25 233 PRO B C 1
ATOM 3874 O O . PRO B 1 233 ? 1.873 20.188 7.012 1 51.25 233 PRO B O 1
ATOM 3877 N N . SER B 1 234 ? 1.219 21.109 8.773 1 48.22 234 SER B N 1
ATOM 3878 C CA . SER B 1 234 ? 2.363 22 8.906 1 48.22 234 SER B CA 1
ATOM 3879 C C . SER B 1 234 ? 3.215 21.625 10.117 1 48.22 234 SER B C 1
ATOM 3881 O O . SER B 1 234 ? 2.729 20.984 11.055 1 48.22 234 SER B O 1
ATOM 3883 N N . THR B 1 235 ? 4.516 21.375 9.898 1 46.56 235 THR B N 1
ATOM 3884 C CA . THR B 1 235 ? 5.418 21.094 11.008 1 46.56 235 THR B CA 1
ATOM 3885 C C . THR B 1 235 ? 5.742 22.375 11.781 1 46.56 235 THR B C 1
ATOM 3887 O O . THR B 1 235 ? 5.887 23.438 11.188 1 46.56 235 THR B O 1
ATOM 3890 N N . ILE B 1 236 ? 5.367 22.484 12.961 1 44.44 236 ILE B N 1
ATOM 3891 C CA . ILE B 1 236 ? 5.879 23.562 13.789 1 44.44 236 ILE B CA 1
ATOM 3892 C C . ILE B 1 236 ? 7.25 23.188 14.344 1 44.44 236 ILE B C 1
ATOM 3894 O O . ILE B 1 236 ? 7.422 22.109 14.898 1 44.44 236 ILE B O 1
ATOM 3898 N N . TYR B 1 237 ? 8.305 23.812 13.773 1 44.31 237 TYR B N 1
ATOM 3899 C CA . TYR B 1 237 ? 9.641 23.672 14.344 1 44.31 237 TYR B CA 1
ATOM 3900 C C . TYR B 1 237 ? 9.703 24.25 15.75 1 44.31 237 TYR B C 1
ATOM 3902 O O . TYR B 1 237 ? 9.336 25.406 15.961 1 44.31 237 TYR B O 1
ATOM 3910 N N . LYS B 1 238 ? 9.672 23.547 16.719 1 45.91 238 LYS B N 1
ATOM 3911 C CA . LYS B 1 238 ? 9.914 24.125 18.047 1 45.91 238 LYS B CA 1
ATOM 3912 C C . LYS B 1 238 ? 11.336 24.656 18.156 1 45.91 238 LYS B C 1
ATOM 3914 O O . LYS B 1 238 ? 12.297 23.938 17.875 1 45.91 238 LYS B O 1
ATOM 3919 N N . GLU B 1 239 ? 11.672 25.875 18.094 1 40.22 239 GLU B N 1
ATOM 3920 C CA . GLU B 1 239 ? 12.93 26.531 18.406 1 40.22 239 GLU B CA 1
ATOM 3921 C C . GLU B 1 239 ? 13.648 25.828 19.547 1 40.22 239 GLU B C 1
ATOM 3923 O O . GLU B 1 239 ? 13.031 25.484 20.562 1 40.22 239 GLU B O 1
ATOM 3928 N N . ALA B 1 240 ? 14.672 25.109 19.281 1 39.94 240 ALA B N 1
ATOM 3929 C CA . ALA B 1 240 ? 15.602 24.781 20.359 1 39.94 240 ALA B CA 1
ATOM 3930 C C . ALA B 1 240 ? 15.836 25.984 21.266 1 39.94 240 ALA B C 1
ATOM 3932 O O . ALA B 1 240 ? 16.25 27.062 20.812 1 39.94 240 ALA B O 1
ATOM 3933 N N . ASN B 1 241 ? 15.234 26.266 22.281 1 34.88 241 ASN B N 1
ATOM 3934 C CA . ASN B 1 241 ? 15.625 27.297 23.25 1 34.88 241 ASN B CA 1
ATOM 3935 C C . ASN B 1 241 ? 17.141 27.344 23.438 1 34.88 241 ASN B C 1
ATOM 3937 O O . ASN B 1 241 ? 17.781 26.297 23.562 1 34.88 241 ASN B O 1
ATOM 3941 N N . ALA B 1 242 ? 17.875 28.5 23.062 1 37.69 242 ALA B N 1
ATOM 3942 C CA . ALA B 1 242 ? 19.188 29.031 23.391 1 37.69 242 ALA B CA 1
ATOM 3943 C C . ALA B 1 242 ? 19.609 28.641 24.812 1 37.69 242 ALA B C 1
ATOM 3945 O O . ALA B 1 242 ? 20.703 28.984 25.25 1 37.69 242 ALA B O 1
ATOM 3946 N N . CYS B 1 243 ? 18.75 28.234 25.641 1 33.75 243 CYS B N 1
ATOM 3947 C CA . CYS B 1 243 ? 19.188 28.172 27.031 1 33.75 243 CYS B CA 1
ATOM 3948 C C . CYS B 1 243 ? 20.219 27.062 27.219 1 33.75 243 CYS B C 1
ATOM 3950 O O . CYS B 1 243 ? 20.781 26.906 28.312 1 33.75 243 CYS B O 1
ATOM 3952 N N . ASP B 1 244 ? 20.375 26.156 26.297 1 33.28 244 ASP B N 1
ATOM 3953 C CA . ASP B 1 244 ? 21.406 25.203 26.688 1 33.28 244 ASP B CA 1
ATOM 3954 C C . ASP B 1 244 ? 22.797 25.781 26.516 1 33.28 244 ASP B C 1
ATOM 3956 O O . ASP B 1 244 ? 23.797 25.125 26.828 1 33.28 244 ASP B O 1
ATOM 3960 N N . HIS B 1 245 ? 22.969 26.828 25.625 1 34.66 245 HIS B N 1
ATOM 3961 C CA . HIS B 1 245 ? 24.312 27.391 25.625 1 34.66 245 HIS B CA 1
ATOM 3962 C C . HIS B 1 245 ? 24.625 28.062 26.953 1 34.66 245 HIS B C 1
ATOM 3964 O O . HIS B 1 245 ? 25.781 28.438 27.219 1 34.66 245 HIS B O 1
ATOM 3970 N N . GLU B 1 246 ? 23.641 28.719 27.625 1 33.84 246 GLU B N 1
ATOM 3971 C CA . GLU B 1 246 ? 24.031 29.469 28.797 1 33.84 246 GLU B CA 1
ATOM 3972 C C . GLU B 1 246 ? 24.562 28.547 29.906 1 33.84 246 GLU B C 1
ATOM 3974 O O . GLU B 1 246 ? 25.219 29.016 30.844 1 33.84 246 GLU B O 1
ATOM 3979 N N . MET B 1 247 ? 24.094 27.297 29.953 1 34.97 247 MET B N 1
ATOM 3980 C CA . MET B 1 247 ? 24.594 26.641 31.156 1 34.97 247 MET B CA 1
ATOM 3981 C C . MET B 1 247 ? 26.078 26.312 31.031 1 34.97 247 MET B C 1
ATOM 3983 O O . MET B 1 247 ? 26.719 25.938 32 1 34.97 247 MET B O 1
ATOM 3987 N N . ASN B 1 248 ? 26.578 26.109 29.734 1 36.34 248 ASN B N 1
ATOM 3988 C CA . ASN B 1 248 ? 27.984 25.734 29.828 1 36.34 248 ASN B CA 1
ATOM 3989 C C . ASN B 1 248 ? 28.875 26.953 30.078 1 36.34 248 ASN B C 1
ATOM 3991 O O . ASN B 1 248 ? 30.094 26.828 30.156 1 36.34 248 ASN B O 1
ATOM 3995 N N . ASP B 1 249 ? 28.391 28.203 29.781 1 34.66 249 ASP B N 1
ATOM 3996 C CA . ASP B 1 249 ? 29.359 29.234 30.109 1 34.66 249 ASP B CA 1
ATOM 3997 C C . ASP B 1 249 ? 29.484 29.406 31.625 1 34.66 249 ASP B C 1
ATOM 3999 O O . ASP B 1 249 ? 30.281 30.219 32.094 1 34.66 249 ASP B O 1
ATOM 4003 N N . SER B 1 250 ? 28.438 29.125 32.375 1 33.62 250 SER B N 1
ATOM 4004 C CA . SER B 1 250 ? 28.672 29.438 33.781 1 33.62 250 SER B CA 1
ATOM 4005 C C . SER B 1 250 ? 29.594 28.406 34.438 1 33.62 250 SER B C 1
ATOM 4007 O O . SER B 1 250 ? 29.938 28.531 35.625 1 33.62 250 SER B O 1
ATOM 4009 N N . SER B 1 251 ? 29.938 27.172 33.906 1 28.89 251 SER B N 1
ATOM 4010 C CA . SER B 1 251 ? 31.031 26.594 34.656 1 28.89 251 SER B CA 1
ATOM 4011 C C . SER B 1 251 ? 32.375 27.062 34.125 1 28.89 251 SER B C 1
ATOM 4013 O O . SER B 1 251 ? 32.531 27.297 32.938 1 28.89 251 SER B O 1
#

Nearest PDB structures (foldseek):
  6duw-assembly1_A  TM=4.184E-01  e=9.459E+00  Homo sapiens

Sequence (502 aa):
MLPCRKAPRKKSMLRILPILTAAEIFASFLITYIIGVIKKDVDVFLPYISYTSVDEPQKSVFSQSLNIGALLLGFNAYIRFLQVKACYENLSANENRLNKAGLVLGLISAFGLSMVGNFHARYAKVPHYFGAFLAFAIGSAYCWVQNFLTGKDTSVCIKRVRFVVSVLVSILLVTFIITVIYYKRNKYQGSKYTVHKGVYLTSTCSEWLLALMILIYVGTFFHDFRHVQFKFPSTIYKEANACDHEMNDSSMLPCRKAPRKKSMLRILPILTAAEIFASFLITYIIGVIKKDVDVFLPYISYTSVDEPQKSVFSQSLNIGALLLGFNAYIRFLQVKACYENLSANENRLNKAGLVLGLISAFGLSMVGNFHARYAKVPHYFGAFLAFAIGSAYCWVQNFLTGKDTSVCIKRVRFVVSVLVSILLVTFIITVIYYKRNKYQGSKYTVHKGVYLTSTCSEWLLALMILIYVGTFFHDFRHVQFKFPSTIYKEANACDHEMNDSS

Organism: NCBI:txid2607531